Protein AF-A0A812NLB2-F1 (afdb_monomer_lite)

Organism: Symbiodinium pilosum (NCBI:txid2952)

pLDDT: mean 78.75, std 20.88, range [27.27, 98.56]

Foldseek 3Di:
DVVQCVVVVNPPCNGPVVLVVQWDFDQDFDFDKDWDFLVRVCVQVVDNVVSVVLVVVCVPDPVSVVVFKDADPVHRVTITGTDGHRDDRPGPGDRDDDDDPDPVLVVVVVVVVVVVVVDDDDDPVCPVVVVVVCVVVSVVVVVVVVVVVVVVVVVLVVQVVVCVVVVPDDPSVVVSVVVVVVVPPPDDDPPVVVVVVVPPDDDDPPDPPPPPVVLAPPVDFFDWFKAKWAPDLPDPDIDIDTWGFDAPLRVLQCCCVVVVDDFDPVLLQVVLVVCCVPPPVSVVPPSFAFEKEKEKEWDWDDDDPPTWIKIWIWIFGPRDDDPDVSNRTHTRTMDGPSGDPQQRGQVRSVVSNVCQLVQLQVQAGPVGHGHPGRHDHPYYYYDPSNCCSHVVQPAPQPDQQHDSVDRDGPDPPPPDPPDDPD

Structure (mmCIF, N/CA/C/O backbone):
data_AF-A0A812NLB2-F1
#
_entry.id   AF-A0A812NLB2-F1
#
loop_
_atom_site.group_PDB
_atom_site.id
_atom_site.type_symbol
_atom_site.label_atom_id
_atom_site.label_alt_id
_atom_site.label_comp_id
_atom_site.label_asym_id
_atom_site.label_entity_id
_atom_site.label_seq_id
_atom_site.pdbx_PDB_ins_code
_atom_site.Cartn_x
_atom_site.Cartn_y
_atom_site.Cartn_z
_atom_site.occupancy
_atom_site.B_iso_or_equiv
_atom_site.auth_seq_id
_atom_site.auth_comp_id
_atom_site.auth_asym_id
_atom_site.auth_atom_id
_atom_site.pdbx_PDB_model_num
ATOM 1 N N . MET A 1 1 ? -43.561 1.284 -23.314 1.00 54.16 1 MET A N 1
ATOM 2 C CA . MET A 1 1 ? -42.996 1.746 -22.018 1.00 54.16 1 MET A CA 1
ATOM 3 C C . MET A 1 1 ? -43.900 1.379 -20.847 1.00 54.16 1 MET A C 1
ATOM 5 O O . MET A 1 1 ? -43.468 0.637 -19.981 1.00 54.16 1 MET A O 1
ATOM 9 N N . TYR A 1 2 ? -45.153 1.844 -20.832 1.00 54.16 2 TYR A N 1
ATOM 10 C CA . TYR A 1 2 ? -46.120 1.524 -19.773 1.00 54.16 2 TYR A CA 1
ATOM 11 C C . TYR A 1 2 ? -46.484 0.027 -19.711 1.00 54.16 2 TYR A C 1
ATOM 13 O O . TYR A 1 2 ? -46.598 -0.541 -18.632 1.00 54.16 2 TYR A O 1
ATOM 21 N N . GLU A 1 3 ? -46.558 -0.641 -20.862 1.00 63.91 3 GLU A N 1
ATOM 22 C CA . GLU A 1 3 ? -46.796 -2.092 -20.958 1.00 63.91 3 GLU A CA 1
ATOM 23 C C . GLU A 1 3 ? -45.699 -2.912 -20.263 1.00 63.91 3 GLU A C 1
ATOM 25 O O . GLU A 1 3 ? -45.986 -3.865 -19.547 1.00 63.91 3 GLU A O 1
ATOM 30 N N . ASP A 1 4 ? -44.445 -2.479 -20.400 1.00 58.41 4 ASP A N 1
ATOM 31 C CA . ASP A 1 4 ? -43.278 -3.127 -19.797 1.00 58.41 4 ASP A CA 1
ATOM 32 C C . ASP A 1 4 ? -43.216 -2.859 -18.274 1.00 58.41 4 ASP A C 1
ATOM 34 O O . ASP A 1 4 ? -42.743 -3.695 -17.511 1.00 58.41 4 ASP A O 1
ATOM 38 N N . PHE A 1 5 ? -43.772 -1.733 -17.798 1.00 70.38 5 PHE A N 1
ATOM 39 C CA . PHE A 1 5 ? -43.973 -1.450 -16.366 1.00 70.38 5 PHE A CA 1
ATOM 40 C C . PHE A 1 5 ? -45.055 -2.345 -15.749 1.00 70.38 5 PHE A C 1
ATOM 42 O O . PHE A 1 5 ? -44.851 -2.902 -14.667 1.00 70.38 5 PHE A O 1
ATOM 49 N N . ILE A 1 6 ? -46.188 -2.515 -16.442 1.00 74.38 6 ILE A N 1
ATOM 50 C CA . ILE A 1 6 ? -47.277 -3.395 -15.995 1.00 74.38 6 ILE A CA 1
ATOM 51 C C . ILE A 1 6 ? -46.821 -4.856 -15.989 1.00 74.38 6 ILE A C 1
ATOM 53 O O . ILE A 1 6 ? -47.048 -5.551 -15.000 1.00 74.38 6 ILE A O 1
ATOM 57 N N . ALA A 1 7 ? -46.117 -5.307 -17.033 1.00 68.31 7 ALA A N 1
ATOM 58 C CA . ALA A 1 7 ? -45.571 -6.665 -17.116 1.00 68.31 7 ALA A CA 1
ATOM 59 C C . ALA A 1 7 ? -44.605 -6.999 -15.962 1.00 68.31 7 ALA A C 1
ATOM 61 O O . ALA A 1 7 ? -44.426 -8.164 -15.613 1.00 68.31 7 ALA A O 1
ATOM 62 N N . CYS A 1 8 ? -44.021 -5.976 -15.333 1.00 77.38 8 CYS A N 1
ATOM 63 C CA . CYS A 1 8 ? -43.102 -6.105 -14.204 1.00 77.38 8 CYS A CA 1
ATOM 64 C C . CYS A 1 8 ? -43.753 -5.822 -12.846 1.00 77.38 8 CYS A C 1
ATOM 66 O O . CYS A 1 8 ? -43.047 -5.564 -11.865 1.00 77.38 8 CYS A O 1
ATOM 68 N N . SER A 1 9 ? -45.087 -5.834 -12.783 1.00 84.81 9 SER A N 1
ATOM 69 C CA . SER A 1 9 ? -45.872 -5.552 -11.577 1.00 84.81 9 SER A CA 1
ATOM 70 C C . SER A 1 9 ? -45.504 -4.214 -10.921 1.00 84.81 9 SER A C 1
ATOM 72 O O . SER A 1 9 ? -45.450 -4.107 -9.698 1.00 84.81 9 SER A O 1
ATOM 74 N N . GLY A 1 10 ? -45.192 -3.199 -11.733 1.00 78.44 10 GLY A N 1
ATOM 75 C CA . GLY A 1 10 ? -44.820 -1.864 -11.263 1.00 78.44 10 GLY A CA 1
ATOM 76 C C . GLY A 1 10 ? -43.379 -1.723 -10.756 1.00 78.44 10 GLY A C 1
ATOM 77 O O . GLY A 1 10 ? -43.001 -0.664 -10.260 1.00 78.44 10 GLY A O 1
ATOM 78 N N . SER A 1 11 ? -42.543 -2.758 -10.883 1.00 81.00 11 SER A N 1
ATOM 79 C CA . SER A 1 11 ? -41.121 -2.691 -10.531 1.00 81.00 11 SER A CA 1
ATOM 80 C C . SER A 1 11 ? -40.290 -2.342 -11.767 1.00 81.00 11 SER A C 1
ATOM 82 O O . SER A 1 11 ? -39.931 -3.211 -12.562 1.00 81.00 11 SER A O 1
ATOM 84 N N . TRP A 1 12 ? -39.987 -1.053 -11.941 1.00 75.50 12 TRP A N 1
ATOM 85 C CA . TRP A 1 12 ? -39.305 -0.542 -13.138 1.00 75.50 12 TRP A CA 1
ATOM 86 C C . TRP A 1 12 ? -37.921 -1.163 -13.375 1.00 75.50 12 TRP A C 1
ATOM 88 O O . TRP A 1 12 ? -37.569 -1.437 -14.519 1.00 75.50 12 TRP A O 1
ATOM 98 N N . GLU A 1 13 ? -37.191 -1.494 -12.307 1.00 74.38 13 GLU A N 1
ATOM 99 C CA . GLU A 1 13 ? -35.879 -2.165 -12.350 1.00 74.38 13 GLU A CA 1
ATOM 100 C C . GLU A 1 13 ? -35.916 -3.555 -13.009 1.00 74.38 13 GLU A C 1
ATOM 102 O O . GLU A 1 13 ? -34.906 -4.071 -13.498 1.00 74.38 13 GLU A O 1
ATOM 107 N N . LYS A 1 14 ? -37.094 -4.186 -13.023 1.00 78.38 14 LYS A N 1
ATOM 108 C CA . LYS A 1 14 ? -37.313 -5.487 -13.657 1.00 78.38 14 LYS A CA 1
ATOM 109 C C . LYS A 1 14 ? -37.749 -5.365 -15.117 1.00 78.38 14 LYS A C 1
ATOM 111 O O . LYS A 1 14 ? -37.727 -6.383 -15.805 1.00 78.38 14 LYS A O 1
ATOM 116 N N . SER A 1 15 ? -38.089 -4.159 -15.586 1.00 86.56 15 SER A N 1
ATOM 117 C CA . SER A 1 15 ? -38.533 -3.938 -16.964 1.00 86.56 15 SER A CA 1
ATOM 118 C C . SER A 1 15 ? -37.437 -4.241 -17.972 1.00 86.56 15 SER A C 1
ATOM 120 O O . SER A 1 15 ? -36.255 -3.933 -17.773 1.00 86.56 15 SER A O 1
ATOM 122 N N . THR A 1 16 ? -37.840 -4.881 -19.066 1.00 70.81 16 THR A N 1
ATOM 123 C CA . THR A 1 16 ? -36.957 -5.253 -20.171 1.00 70.81 16 THR A CA 1
ATOM 124 C C . THR A 1 16 ? -36.254 -4.019 -20.722 1.00 70.81 16 THR A C 1
ATOM 126 O O . THR A 1 16 ? -35.050 -4.041 -20.980 1.00 70.81 16 THR A O 1
ATOM 129 N N . LEU A 1 17 ? -36.989 -2.914 -20.824 1.00 70.38 17 LEU A N 1
ATOM 130 C CA . LEU A 1 17 ? -36.495 -1.622 -21.260 1.00 70.38 17 LEU A CA 1
ATOM 131 C C . LEU A 1 17 ? -35.429 -1.066 -20.309 1.00 70.38 17 LEU A C 1
ATOM 133 O O . LEU A 1 17 ? -34.356 -0.681 -20.768 1.00 70.38 17 LEU A O 1
ATOM 137 N N . PHE A 1 18 ? -35.678 -1.076 -18.995 1.00 71.19 18 PHE A N 1
ATOM 138 C CA . PHE A 1 18 ? -34.709 -0.606 -18.003 1.00 71.19 18 PHE A CA 1
ATOM 139 C C . PHE A 1 18 ? -33.416 -1.420 -18.054 1.00 71.19 18 PHE A C 1
ATOM 141 O O . PHE A 1 18 ? -32.327 -0.849 -18.093 1.00 71.19 18 PHE A O 1
ATOM 148 N N . ARG A 1 19 ? -33.518 -2.750 -18.148 1.00 69.75 19 ARG A N 1
ATOM 149 C CA . ARG A 1 19 ? -32.355 -3.641 -18.291 1.00 69.75 19 ARG A CA 1
ATOM 150 C C . ARG A 1 19 ? -31.600 -3.416 -19.596 1.00 69.75 19 ARG A C 1
ATOM 152 O O . ARG A 1 19 ? -30.378 -3.458 -19.597 1.00 69.75 19 ARG A O 1
ATOM 159 N N . THR A 1 20 ? -32.308 -3.142 -20.687 1.00 66.25 20 THR A N 1
ATOM 160 C CA . THR A 1 20 ? -31.694 -2.880 -21.997 1.00 66.25 20 THR A CA 1
ATOM 161 C C . THR A 1 20 ? -30.936 -1.553 -22.004 1.00 66.25 20 THR A C 1
ATOM 163 O O . THR A 1 20 ? -29.811 -1.499 -22.492 1.00 66.25 20 THR A O 1
ATOM 166 N N . ILE A 1 21 ? -31.519 -0.502 -21.417 1.00 63.72 21 ILE A N 1
ATOM 167 C CA . ILE A 1 21 ? -30.911 0.835 -21.328 1.00 63.72 21 ILE A CA 1
ATOM 168 C C . ILE A 1 21 ? -29.709 0.839 -20.371 1.00 63.72 21 ILE A C 1
ATOM 170 O O . ILE A 1 21 ? -28.722 1.520 -20.630 1.00 63.72 21 ILE A O 1
ATOM 174 N N . THR A 1 22 ? -29.770 0.068 -19.282 1.00 59.34 22 THR A N 1
ATOM 175 C CA . THR A 1 22 ? -28.697 0.002 -18.271 1.00 59.34 22 THR A CA 1
ATOM 176 C C . THR A 1 22 ? -27.620 -1.040 -18.575 1.00 59.34 22 THR A C 1
ATOM 178 O O . THR A 1 22 ? -26.538 -0.991 -17.991 1.00 59.34 22 THR A O 1
ATOM 181 N N . SER A 1 23 ? -27.860 -1.967 -19.507 1.00 51.38 23 SER A N 1
ATOM 182 C CA . SER A 1 23 ? -26.831 -2.904 -19.953 1.00 51.38 23 SER A CA 1
ATOM 183 C C . SER A 1 23 ? -25.848 -2.217 -20.905 1.00 51.38 23 SER A C 1
ATOM 185 O O . SER A 1 23 ? -26.187 -1.892 -22.041 1.00 51.38 23 SER A O 1
ATOM 187 N N . SER A 1 24 ? -24.598 -2.029 -20.476 1.00 49.94 24 SER A N 1
ATOM 188 C CA . SER A 1 24 ? -23.508 -1.673 -21.392 1.00 49.94 24 SER A CA 1
ATOM 189 C C . SER A 1 24 ? -22.776 -2.946 -21.832 1.00 49.94 24 SER A C 1
ATOM 191 O O . SER A 1 24 ? -22.008 -3.545 -21.084 1.00 49.94 24 SER A O 1
ATOM 193 N N . LYS A 1 25 ? -23.026 -3.407 -23.064 1.00 47.91 25 LYS A N 1
ATOM 194 C CA . LYS A 1 25 ? -22.305 -4.557 -23.635 1.00 47.91 25 LYS A CA 1
ATOM 195 C C . LYS A 1 25 ? -20.900 -4.132 -24.068 1.00 47.91 25 LYS A C 1
ATOM 197 O O . LYS A 1 25 ? -20.724 -3.575 -25.151 1.00 47.91 25 LYS A O 1
ATOM 202 N N . LYS A 1 26 ? -19.879 -4.414 -23.255 1.00 52.75 26 LYS A N 1
ATOM 203 C CA . LYS A 1 26 ? -18.470 -4.320 -23.679 1.00 52.75 26 LYS A CA 1
ATOM 204 C C . LYS A 1 26 ? -18.002 -5.661 -24.246 1.00 52.75 26 LYS A C 1
ATOM 206 O O . LYS A 1 26 ? -17.473 -6.504 -23.536 1.00 52.75 26 LYS A O 1
ATOM 211 N N . ASN A 1 27 ? -18.119 -5.822 -25.561 1.00 45.78 27 ASN A N 1
ATOM 212 C CA . ASN A 1 27 ? -17.516 -6.948 -26.277 1.00 45.78 27 ASN A CA 1
ATOM 213 C C . ASN A 1 27 ? -16.003 -6.724 -26.461 1.00 45.78 27 ASN A C 1
ATOM 215 O O . ASN A 1 27 ? -15.564 -6.303 -27.531 1.00 45.78 27 ASN A O 1
ATOM 219 N N . GLN A 1 28 ? -15.179 -6.997 -25.445 1.00 52.38 28 GLN A N 1
ATOM 220 C CA . GLN A 1 28 ? -13.732 -7.129 -25.663 1.00 52.38 28 GLN A CA 1
ATOM 221 C C . GLN A 1 28 ? -13.395 -8.564 -26.076 1.00 52.38 28 GLN A C 1
ATOM 223 O O . GLN A 1 28 ? -13.248 -9.450 -25.241 1.00 52.38 28 GLN A O 1
ATOM 228 N N . ARG A 1 29 ? -13.208 -8.790 -27.381 1.00 55.44 29 ARG A N 1
ATOM 229 C CA . ARG A 1 29 ? -12.582 -10.022 -27.878 1.00 55.44 29 ARG A CA 1
ATOM 230 C C . ARG A 1 29 ? -11.080 -9.944 -27.620 1.00 55.44 29 ARG A C 1
ATOM 232 O O . ARG A 1 29 ? -10.366 -9.235 -28.326 1.00 55.44 29 ARG A O 1
ATOM 239 N N . ARG A 1 30 ? -10.583 -10.648 -26.604 1.00 62.09 30 ARG A N 1
ATOM 240 C CA . ARG A 1 30 ? -9.141 -10.865 -26.431 1.00 62.09 30 ARG A CA 1
ATOM 241 C C . ARG A 1 30 ? -8.776 -12.195 -27.073 1.00 62.09 30 ARG A C 1
ATOM 243 O O . ARG A 1 30 ? -9.179 -13.242 -26.583 1.00 62.09 30 ARG A O 1
ATOM 250 N N . GLY A 1 31 ? -7.998 -12.153 -28.154 1.00 76.00 31 GLY A N 1
ATOM 251 C CA . GLY A 1 31 ? -7.419 -13.364 -28.730 1.00 76.00 31 GLY A CA 1
ATOM 252 C C . GLY A 1 31 ? -6.498 -14.020 -27.702 1.00 76.00 31 GLY A C 1
ATOM 253 O O . GLY A 1 31 ? -5.480 -13.438 -27.323 1.00 76.00 31 GLY A O 1
ATOM 254 N N . CYS A 1 32 ? -6.858 -15.209 -27.225 1.00 85.44 32 CYS A N 1
ATOM 255 C CA . CYS A 1 32 ? -6.040 -15.964 -26.286 1.00 85.44 32 CYS A CA 1
ATOM 256 C C . CYS A 1 32 ? -5.289 -17.073 -27.033 1.00 85.44 32 CYS A C 1
ATOM 258 O O . CYS A 1 32 ? -5.758 -17.608 -28.038 1.00 85.44 32 CYS A O 1
ATOM 260 N N . ARG A 1 33 ? -4.089 -17.428 -26.568 1.00 93.38 33 ARG A N 1
ATOM 261 C CA . ARG A 1 33 ? -3.348 -18.567 -27.122 1.00 93.38 33 ARG A CA 1
ATOM 262 C C . ARG A 1 33 ? -3.472 -19.756 -26.177 1.00 93.38 33 ARG A C 1
ATOM 264 O O . ARG A 1 33 ? -3.115 -19.643 -25.007 1.00 93.38 33 ARG A O 1
ATOM 271 N N . LYS A 1 34 ? -3.937 -20.899 -26.684 1.00 95.81 34 LYS A N 1
ATOM 272 C CA . LYS A 1 34 ? -4.115 -22.146 -25.925 1.00 95.81 34 LYS A CA 1
ATOM 273 C C . LYS A 1 34 ? -3.241 -23.258 -26.493 1.00 95.81 34 LYS A C 1
ATOM 275 O O . LYS A 1 34 ? -3.048 -23.371 -27.700 1.00 95.81 34 LYS A O 1
ATOM 280 N N . TRP A 1 35 ? -2.711 -24.100 -25.613 1.00 97.62 35 TRP A N 1
ATOM 281 C CA . TRP A 1 35 ? -1.975 -25.301 -26.002 1.00 97.62 35 TRP A CA 1
ATOM 282 C C . TRP A 1 35 ? -2.956 -26.438 -26.278 1.00 97.62 35 TRP A C 1
ATOM 284 O O . TRP A 1 35 ? -3.571 -26.954 -25.349 1.00 97.62 35 TRP A O 1
ATOM 294 N N . LEU A 1 36 ? -3.089 -26.841 -27.542 1.00 97.62 36 LEU A N 1
ATOM 295 C CA . LEU A 1 36 ? -4.036 -27.870 -27.970 1.00 97.62 36 LEU A CA 1
ATOM 296 C C . LEU A 1 36 ? -3.316 -29.079 -28.569 1.00 97.62 36 LEU A C 1
ATOM 298 O O . LEU A 1 36 ? -2.341 -28.953 -29.308 1.00 97.62 36 LEU A O 1
ATOM 302 N N . THR A 1 37 ? -3.814 -30.274 -28.276 1.00 98.31 37 THR A N 1
ATOM 303 C CA . THR A 1 37 ? -3.439 -31.502 -28.989 1.00 98.31 37 THR A CA 1
ATOM 304 C C . THR A 1 37 ? -4.074 -31.532 -30.382 1.00 98.31 37 THR A C 1
ATOM 306 O O . THR A 1 37 ? -5.084 -30.871 -30.630 1.00 98.31 37 THR A O 1
ATOM 309 N N . ARG A 1 38 ? -3.551 -32.366 -31.296 1.00 98.12 38 ARG A N 1
ATOM 310 C CA . ARG A 1 38 ? -4.151 -32.563 -32.633 1.00 98.12 38 ARG A CA 1
ATOM 311 C C . ARG A 1 38 ? -5.646 -32.905 -32.560 1.00 98.12 38 ARG A C 1
ATOM 313 O O . ARG A 1 38 ? -6.423 -32.392 -33.356 1.00 98.12 38 ARG A O 1
ATOM 320 N N . ARG A 1 39 ? -6.055 -33.737 -31.593 1.00 97.88 39 ARG A N 1
ATOM 321 C CA . ARG A 1 39 ? -7.464 -34.110 -31.387 1.00 97.88 39 ARG A CA 1
ATOM 322 C C . ARG A 1 39 ? -8.319 -32.905 -30.984 1.00 97.88 39 ARG A C 1
ATOM 324 O O . ARG A 1 39 ? -9.386 -32.719 -31.551 1.00 97.88 39 ARG A O 1
ATOM 331 N N . GLN A 1 40 ? -7.842 -32.069 -30.061 1.00 96.94 40 GLN A N 1
ATOM 332 C CA . GLN A 1 40 ? -8.551 -30.848 -29.650 1.00 96.94 40 GLN A CA 1
ATOM 333 C C . GLN A 1 40 ? -8.645 -29.827 -30.791 1.00 96.94 40 GLN A C 1
ATOM 335 O O . GLN A 1 40 ? -9.690 -29.212 -30.974 1.00 96.94 40 GLN A O 1
ATOM 340 N N . MET A 1 41 ? -7.594 -29.694 -31.606 1.00 97.50 41 MET A N 1
ATOM 341 C CA . MET A 1 41 ? -7.631 -28.844 -32.800 1.00 97.50 41 MET A CA 1
ATOM 342 C C . MET A 1 41 ? -8.687 -29.310 -33.810 1.00 97.50 41 MET A C 1
ATOM 344 O O . MET A 1 41 ? -9.380 -28.476 -34.380 1.00 97.50 41 MET A O 1
ATOM 348 N N . LEU A 1 42 ? -8.842 -30.624 -34.019 1.00 97.38 42 LEU A N 1
ATOM 349 C CA . LEU A 1 42 ? -9.875 -31.173 -34.909 1.00 97.38 42 LEU A CA 1
ATOM 350 C C . LEU A 1 42 ? -11.291 -30.851 -34.421 1.00 97.38 42 LEU A C 1
ATOM 352 O O . LEU A 1 42 ? -12.149 -30.523 -35.234 1.00 97.38 42 LEU A O 1
ATOM 356 N N . VAL A 1 43 ? -11.520 -30.903 -33.105 1.00 96.25 43 VAL A N 1
ATOM 357 C CA . VAL A 1 43 ? -12.804 -30.509 -32.503 1.00 96.25 43 VAL A CA 1
ATOM 358 C C . VAL A 1 43 ? -13.063 -29.014 -32.699 1.00 96.25 43 VAL A C 1
ATOM 360 O O . VAL A 1 43 ? -14.182 -28.629 -33.027 1.00 96.25 43 VAL A O 1
ATOM 363 N N . HIS A 1 44 ? -12.031 -28.182 -32.533 1.00 93.94 44 HIS A N 1
ATOM 364 C CA . HIS A 1 44 ? -12.156 -26.729 -32.613 1.00 93.94 44 HIS A CA 1
ATOM 365 C C . HIS A 1 44 ? -12.357 -26.221 -34.051 1.00 93.94 44 HIS A C 1
ATOM 367 O O . HIS A 1 44 ? -13.315 -25.504 -34.318 1.00 93.94 44 HIS A O 1
ATOM 373 N N . PHE A 1 45 ? -11.494 -26.619 -34.991 1.00 94.12 45 PHE A N 1
ATOM 374 C CA . PHE A 1 45 ? -11.527 -26.112 -36.370 1.00 94.12 45 PHE A CA 1
ATOM 375 C C . PHE A 1 45 ? -12.486 -26.867 -37.291 1.00 94.12 45 PHE A C 1
ATOM 377 O O . PHE A 1 45 ? -12.828 -26.352 -38.350 1.00 94.12 45 PHE A O 1
ATOM 384 N N . LYS A 1 46 ? -12.882 -28.097 -36.933 1.00 96.12 46 LYS A N 1
ATOM 385 C CA . LYS A 1 46 ? -13.739 -28.981 -37.747 1.00 96.12 46 LYS A CA 1
ATOM 386 C C . LYS A 1 46 ? -13.231 -29.244 -39.180 1.00 96.12 46 LYS A C 1
ATOM 388 O O . LYS A 1 46 ? -13.974 -29.768 -40.001 1.00 96.12 46 LYS A O 1
ATOM 393 N N . ASP A 1 47 ? -11.958 -28.955 -39.462 1.00 96.31 47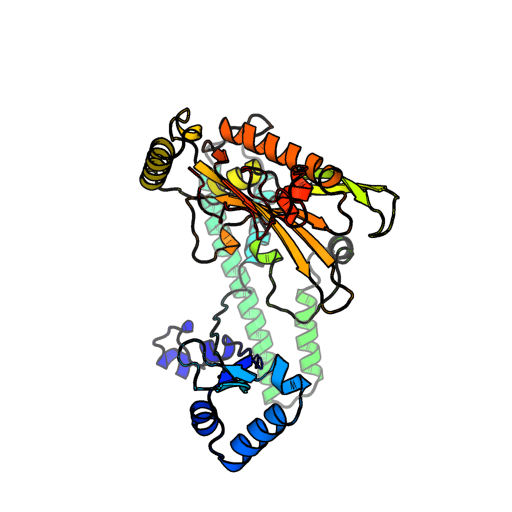 ASP A N 1
ATOM 394 C CA . ASP A 1 47 ? -11.306 -29.201 -40.752 1.00 96.31 47 ASP A CA 1
ATOM 395 C C . ASP A 1 47 ? -9.973 -29.958 -40.562 1.00 96.31 47 ASP A C 1
ATOM 397 O O . ASP A 1 47 ? -8.970 -29.384 -40.115 1.00 96.31 47 ASP A O 1
ATOM 401 N N . PRO A 1 48 ? -9.918 -31.255 -40.923 1.00 97.06 48 PRO A N 1
ATOM 402 C CA . PRO A 1 48 ? -8.700 -32.052 -40.833 1.00 97.06 48 PRO A CA 1
ATOM 403 C C . PRO A 1 48 ? -7.547 -31.560 -41.711 1.00 97.06 48 PRO A C 1
ATOM 405 O O . PRO A 1 48 ? -6.387 -31.721 -41.318 1.00 97.06 48 PRO A O 1
ATOM 408 N N . LYS A 1 49 ? -7.839 -30.971 -42.879 1.00 96.88 49 LYS A N 1
ATOM 409 C CA . LYS A 1 49 ? -6.814 -30.472 -43.807 1.00 96.88 49 LYS A CA 1
ATOM 410 C C . LYS A 1 49 ? -6.150 -29.227 -43.234 1.00 96.88 49 LYS A C 1
ATOM 412 O O . LYS A 1 49 ? -4.921 -29.157 -43.207 1.00 96.88 49 LYS A O 1
ATOM 417 N N . LEU A 1 50 ? -6.943 -28.304 -42.689 1.00 95.62 50 LEU A N 1
ATOM 418 C CA . LEU A 1 50 ? -6.437 -27.117 -42.002 1.00 95.62 50 LEU A CA 1
ATOM 419 C C . LEU A 1 50 ? -5.558 -27.490 -40.801 1.00 95.62 50 LEU A C 1
ATOM 421 O O . LEU A 1 50 ? -4.439 -26.993 -40.670 1.00 95.62 50 LEU A O 1
ATOM 425 N N . VAL A 1 51 ? -6.017 -28.415 -39.950 1.00 97.50 51 VAL A N 1
ATOM 426 C CA . VAL A 1 51 ? -5.238 -28.880 -38.788 1.00 97.50 51 VAL A CA 1
ATOM 427 C C . VAL A 1 51 ? -3.915 -29.515 -39.220 1.00 97.50 51 VAL A C 1
ATOM 429 O O . VAL A 1 51 ? -2.879 -29.243 -38.610 1.00 97.50 51 VAL A O 1
ATOM 432 N N . ALA A 1 52 ? -3.922 -30.329 -40.281 1.00 97.38 52 ALA A N 1
ATOM 433 C CA . ALA A 1 52 ? -2.703 -30.916 -40.827 1.00 97.38 52 ALA A CA 1
ATOM 434 C C . ALA A 1 52 ? -1.730 -29.843 -41.342 1.00 97.38 52 ALA A C 1
ATOM 436 O O . ALA A 1 52 ? -0.547 -29.907 -41.015 1.00 97.38 52 ALA A O 1
ATOM 437 N N . ALA A 1 53 ? -2.221 -28.830 -42.062 1.00 97.00 53 ALA A N 1
ATOM 438 C CA . ALA A 1 53 ? -1.404 -27.728 -42.571 1.00 97.00 53 ALA A CA 1
ATOM 439 C C . ALA A 1 53 ? -0.778 -26.879 -41.446 1.00 97.00 53 ALA A C 1
ATOM 441 O O . ALA A 1 53 ? 0.402 -26.532 -41.516 1.00 97.00 53 ALA A O 1
ATOM 442 N N . ILE A 1 54 ? -1.528 -26.587 -40.374 1.00 96.94 54 ILE A N 1
ATOM 443 C CA . ILE A 1 54 ? -1.013 -25.859 -39.198 1.00 96.94 54 ILE A CA 1
ATOM 444 C C . ILE A 1 54 ? 0.113 -26.650 -38.523 1.00 96.94 54 ILE A C 1
ATOM 446 O O . ILE A 1 54 ? 1.159 -26.086 -38.189 1.00 96.94 54 ILE A O 1
ATOM 450 N N . ILE A 1 55 ? -0.097 -27.953 -38.314 1.00 98.25 55 ILE A N 1
ATOM 451 C CA . ILE A 1 55 ? 0.903 -28.828 -37.694 1.00 98.25 55 ILE A CA 1
ATOM 452 C C . ILE A 1 55 ? 2.147 -28.922 -38.578 1.00 98.25 55 ILE A C 1
ATOM 454 O O . ILE A 1 55 ? 3.257 -28.770 -38.071 1.00 98.25 55 ILE A O 1
ATOM 458 N N . ASP A 1 56 ? 1.972 -29.134 -39.883 1.00 98.12 56 ASP A N 1
ATOM 459 C CA . ASP A 1 56 ? 3.068 -29.243 -40.845 1.00 98.12 56 ASP A CA 1
ATOM 460 C C . ASP A 1 56 ? 3.921 -27.967 -40.872 1.00 98.12 56 ASP A C 1
ATOM 462 O O . ASP A 1 56 ? 5.141 -28.036 -40.714 1.00 98.12 56 ASP A O 1
ATOM 466 N N . ARG A 1 57 ? 3.285 -26.787 -40.919 1.00 97.75 57 ARG A N 1
ATOM 467 C CA . ARG A 1 57 ? 3.972 -25.488 -40.830 1.00 97.75 57 ARG A CA 1
ATOM 468 C C . ARG A 1 57 ? 4.817 -25.367 -39.559 1.00 97.75 57 ARG A C 1
ATOM 470 O O . ARG A 1 57 ? 5.999 -25.040 -39.639 1.00 97.75 57 ARG A O 1
ATOM 477 N N . LYS A 1 58 ? 4.232 -25.646 -38.389 1.00 98.25 58 LYS A N 1
ATOM 478 C CA . LYS A 1 58 ? 4.931 -25.542 -37.093 1.00 98.25 58 LYS A CA 1
ATOM 479 C C . LYS A 1 58 ? 6.045 -26.575 -36.931 1.00 98.25 58 LYS A C 1
ATOM 481 O O . LYS A 1 58 ? 6.964 -26.363 -36.150 1.00 98.25 58 LYS A O 1
ATOM 486 N N . MET A 1 59 ? 5.951 -27.708 -37.624 1.00 97.94 59 MET A N 1
ATOM 487 C CA . MET A 1 59 ? 6.953 -28.771 -37.579 1.00 97.94 59 MET A CA 1
ATOM 488 C C . MET A 1 59 ? 8.120 -28.529 -38.542 1.00 97.94 59 MET A C 1
ATOM 490 O O . MET A 1 59 ? 9.251 -28.893 -38.204 1.00 97.94 59 MET A O 1
ATOM 494 N N . LYS A 1 60 ? 7.859 -27.921 -39.708 1.00 97.88 60 LYS A N 1
ATOM 495 C CA . LYS A 1 60 ? 8.870 -27.565 -40.716 1.00 97.88 60 LYS A CA 1
ATOM 496 C C . LYS A 1 60 ? 9.702 -26.348 -40.308 1.00 97.88 60 LYS A C 1
ATOM 498 O O . LYS A 1 60 ? 10.915 -26.348 -40.504 1.00 97.88 60 LYS A O 1
ATOM 503 N N . ASP A 1 61 ? 9.077 -25.337 -39.710 1.00 97.56 61 ASP A N 1
ATOM 504 C CA . ASP A 1 61 ? 9.764 -24.132 -39.241 1.00 97.56 61 ASP A CA 1
ATOM 505 C C . ASP A 1 61 ? 10.481 -24.384 -37.899 1.00 97.56 61 ASP A C 1
ATOM 507 O O . ASP A 1 61 ? 9.855 -24.699 -36.885 1.00 97.56 61 ASP A O 1
ATOM 511 N N . LYS A 1 62 ? 11.814 -24.232 -37.872 1.00 97.81 62 LYS A N 1
ATOM 512 C CA . LYS A 1 62 ? 12.638 -24.465 -36.670 1.00 97.81 62 LYS A CA 1
ATOM 513 C C . LYS A 1 62 ? 12.291 -23.519 -35.516 1.00 97.81 62 LYS A C 1
ATOM 515 O O . LYS A 1 62 ? 12.348 -23.947 -34.361 1.00 97.81 62 LYS A O 1
ATOM 520 N N . THR A 1 63 ? 11.954 -22.268 -35.815 1.00 97.06 63 THR A N 1
ATOM 521 C CA . THR A 1 63 ? 11.647 -21.233 -34.825 1.00 97.06 63 THR A CA 1
ATOM 522 C C . THR A 1 63 ? 10.301 -21.526 -34.176 1.00 97.06 63 THR A C 1
ATOM 524 O O . THR A 1 63 ? 10.230 -21.640 -32.952 1.00 97.06 63 THR A O 1
ATOM 527 N N . LEU A 1 64 ? 9.263 -21.771 -34.985 1.00 96.19 64 LEU A N 1
ATOM 528 C CA . LEU A 1 64 ? 7.928 -22.123 -34.483 1.00 96.19 64 LEU A CA 1
ATOM 529 C C . LEU A 1 64 ? 7.930 -23.457 -33.739 1.00 96.19 64 LEU A C 1
ATOM 531 O O . LEU A 1 64 ? 7.257 -23.603 -32.721 1.00 96.19 64 LEU A O 1
ATOM 535 N N . ARG A 1 65 ? 8.728 -24.430 -34.186 1.00 98.12 65 ARG A N 1
ATOM 536 C CA . ARG A 1 65 ? 8.865 -25.707 -33.481 1.00 98.12 65 ARG A CA 1
ATOM 537 C C . ARG A 1 65 ? 9.417 -25.537 -32.066 1.00 98.12 65 ARG A C 1
ATOM 539 O O . ARG A 1 65 ? 9.071 -26.327 -31.195 1.00 98.12 65 ARG A O 1
ATOM 546 N N . LYS A 1 66 ? 10.279 -24.541 -31.835 1.00 97.00 66 LYS A N 1
ATOM 547 C CA . LYS A 1 66 ? 10.867 -24.268 -30.516 1.00 97.00 66 LYS A CA 1
ATOM 548 C C . LYS A 1 66 ? 9.900 -23.513 -29.599 1.00 97.00 66 LYS A C 1
ATOM 550 O O . LYS A 1 66 ? 9.870 -23.801 -28.408 1.00 97.00 66 LYS A O 1
ATOM 555 N N . SER A 1 67 ? 9.138 -22.556 -30.129 1.00 96.69 67 SER A N 1
ATOM 556 C CA . SER A 1 67 ? 8.270 -21.679 -29.328 1.00 96.69 67 SER A CA 1
ATOM 557 C C . SER A 1 67 ? 6.811 -22.139 -29.231 1.00 96.69 67 SER A C 1
ATOM 559 O O . SER A 1 67 ? 6.138 -21.817 -28.255 1.00 96.69 67 SER A O 1
ATOM 561 N N . GLU A 1 68 ? 6.304 -22.893 -30.208 1.00 98.25 68 GLU A N 1
ATOM 562 C CA . GLU A 1 68 ? 4.871 -23.190 -30.363 1.00 98.25 68 GLU A CA 1
ATOM 563 C C . GLU A 1 68 ? 4.539 -24.685 -30.438 1.00 98.25 68 GLU A C 1
ATOM 565 O O . GLU A 1 68 ? 3.382 -25.044 -30.689 1.00 98.25 68 GLU A O 1
ATOM 570 N N . VAL A 1 69 ? 5.522 -25.560 -30.218 1.00 98.31 69 VAL A N 1
ATOM 571 C CA . VAL A 1 69 ? 5.334 -27.013 -30.131 1.00 98.31 69 VAL A CA 1
ATOM 572 C C . VAL A 1 69 ? 5.994 -27.522 -28.857 1.00 98.31 69 VAL A C 1
ATOM 574 O O . VAL A 1 69 ? 7.169 -27.270 -28.612 1.00 98.31 69 VAL A O 1
ATOM 577 N N . ARG A 1 70 ? 5.252 -28.281 -28.049 1.00 97.94 70 ARG A N 1
ATOM 578 C CA . ARG A 1 70 ? 5.781 -28.911 -26.831 1.00 97.94 70 ARG A CA 1
ATOM 579 C C . ARG A 1 70 ? 5.244 -30.326 -26.654 1.00 97.94 70 ARG A C 1
ATOM 581 O O . ARG A 1 70 ? 4.244 -30.696 -27.269 1.00 97.94 70 ARG A O 1
ATOM 588 N N . ARG A 1 71 ? 5.900 -31.126 -25.814 1.00 98.19 71 ARG A N 1
ATOM 589 C CA . ARG A 1 71 ? 5.339 -32.408 -25.353 1.00 98.19 71 ARG A CA 1
ATOM 590 C C . ARG A 1 71 ? 4.218 -32.137 -24.351 1.00 98.19 71 ARG A C 1
ATOM 592 O O . ARG A 1 71 ? 4.269 -31.141 -23.632 1.00 98.19 71 ARG A O 1
ATOM 599 N N . HIS A 1 72 ? 3.202 -32.992 -24.329 1.00 97.31 72 HIS A N 1
ATOM 600 C CA . HIS A 1 72 ? 2.164 -32.916 -23.305 1.00 97.31 72 HIS A CA 1
ATOM 601 C C . HIS A 1 72 ? 2.797 -33.195 -21.929 1.00 97.31 72 HIS A C 1
ATOM 603 O O . HIS A 1 72 ? 3.562 -34.156 -21.831 1.00 97.31 72 HIS A O 1
ATOM 609 N N . PRO A 1 73 ? 2.504 -32.398 -20.885 1.00 93.12 73 PRO A N 1
ATOM 610 C CA . PRO A 1 73 ? 3.159 -32.532 -19.579 1.00 93.12 73 PRO A CA 1
ATOM 611 C C . PRO A 1 73 ? 2.929 -33.908 -18.940 1.00 93.12 73 PRO A C 1
ATOM 613 O O . PRO A 1 73 ? 3.855 -34.493 -18.398 1.00 93.12 73 PRO A O 1
ATOM 616 N N . GLU A 1 74 ? 1.718 -34.449 -19.073 1.00 93.62 74 GLU A N 1
ATOM 617 C CA . GLU A 1 74 ? 1.336 -35.734 -18.464 1.00 93.62 74 GLU A CA 1
ATOM 618 C C . GLU A 1 74 ? 1.503 -36.943 -19.398 1.00 93.62 74 GLU A C 1
ATOM 620 O O . GLU A 1 74 ? 1.550 -38.080 -18.943 1.00 93.62 74 GLU A O 1
ATOM 625 N N . VAL A 1 75 ? 1.584 -36.722 -20.717 1.00 96.00 75 VAL A N 1
ATOM 626 C CA . VAL A 1 75 ? 1.602 -37.805 -21.719 1.00 96.00 75 VAL A CA 1
ATOM 627 C C . VAL A 1 75 ? 2.690 -37.510 -22.754 1.00 96.00 75 VAL A C 1
ATOM 629 O O . VAL A 1 75 ? 2.392 -37.007 -23.838 1.00 96.00 75 VAL A O 1
ATOM 632 N N . PRO A 1 76 ? 3.972 -37.793 -22.457 1.00 92.56 76 PRO A N 1
ATOM 633 C CA . PRO A 1 76 ? 5.101 -37.327 -23.271 1.00 92.56 76 PRO A CA 1
ATOM 634 C C . PRO A 1 76 ? 5.105 -37.801 -24.733 1.00 92.56 76 PRO A C 1
ATOM 636 O O . PRO A 1 76 ? 5.793 -37.206 -25.567 1.00 92.56 76 PRO A O 1
ATOM 639 N N . SER A 1 77 ? 4.345 -38.855 -25.052 1.00 95.94 77 SER A N 1
ATOM 640 C CA . SER A 1 77 ? 4.132 -39.350 -26.417 1.00 95.94 77 SER A CA 1
ATOM 641 C C . SER A 1 77 ? 3.243 -38.429 -27.265 1.00 95.94 77 SER A C 1
ATOM 643 O O . SER A 1 77 ? 3.307 -38.472 -28.494 1.00 95.94 77 SER A O 1
ATOM 645 N N . LEU A 1 78 ? 2.451 -37.555 -26.636 1.00 97.69 78 LEU A N 1
ATOM 646 C CA . LEU A 1 78 ? 1.608 -36.569 -27.303 1.00 97.69 78 LEU A CA 1
ATOM 647 C C . LEU A 1 78 ? 2.313 -35.215 -27.427 1.00 97.69 78 LEU A C 1
ATOM 649 O O . LEU A 1 78 ? 3.102 -34.797 -26.5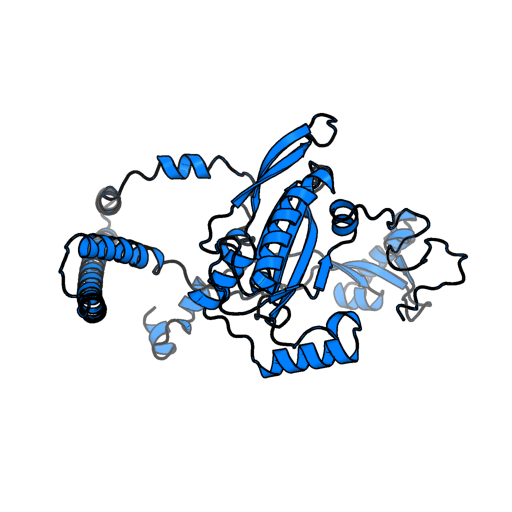78 1.00 97.69 78 LEU A O 1
ATOM 653 N N . ARG A 1 79 ? 1.977 -34.489 -28.496 1.00 98.31 79 ARG A N 1
ATOM 654 C CA . ARG A 1 79 ? 2.422 -33.109 -28.724 1.00 98.31 79 ARG A CA 1
ATOM 655 C C . ARG A 1 79 ? 1.253 -32.139 -28.619 1.00 98.31 79 ARG A C 1
ATOM 657 O O . ARG A 1 79 ? 0.145 -32.436 -29.069 1.00 98.31 79 ARG A O 1
ATOM 664 N N . GLN A 1 80 ? 1.532 -30.977 -28.044 1.00 98.38 80 GLN A N 1
ATOM 665 C CA . GLN A 1 80 ? 0.643 -29.824 -28.008 1.00 98.38 80 GLN A CA 1
ATOM 666 C C . GLN A 1 80 ? 1.195 -28.715 -28.905 1.00 98.38 80 GLN A C 1
ATOM 668 O O . GLN A 1 80 ? 2.410 -28.530 -29.015 1.00 98.38 80 GLN A O 1
ATOM 673 N N . TYR A 1 81 ? 0.283 -27.961 -29.506 1.00 98.31 81 TYR A N 1
ATOM 674 C CA . TYR A 1 81 ? 0.553 -26.854 -30.410 1.00 98.31 81 TYR A CA 1
ATOM 675 C C . TYR A 1 81 ? -0.099 -25.593 -29.843 1.00 98.31 81 TYR A C 1
ATOM 677 O O . TYR A 1 81 ? -1.258 -25.636 -29.432 1.00 98.31 81 TYR A O 1
ATOM 685 N N . LEU A 1 82 ? 0.634 -24.481 -29.793 1.00 97.56 82 LEU A N 1
ATOM 686 C CA . LEU A 1 82 ? 0.100 -23.208 -29.303 1.00 97.56 82 LEU A CA 1
ATOM 687 C C . LEU A 1 82 ? -0.770 -22.556 -30.381 1.00 97.56 82 LEU A C 1
ATOM 689 O O . LEU A 1 82 ? -0.249 -22.085 -31.387 1.00 97.56 82 LEU A O 1
ATOM 693 N N . ILE A 1 83 ? -2.083 -22.540 -30.208 1.00 97.19 83 ILE A N 1
ATOM 694 C CA . ILE A 1 83 ? -3.044 -22.050 -31.200 1.00 97.19 83 ILE A CA 1
ATOM 695 C C . ILE A 1 83 ? -3.719 -20.787 -30.675 1.00 97.19 83 ILE A C 1
ATOM 697 O O . ILE A 1 83 ? -4.062 -20.721 -29.498 1.00 97.19 83 ILE A O 1
ATOM 701 N N . LEU A 1 84 ? -3.895 -19.785 -31.540 1.00 92.88 84 LEU A N 1
ATOM 702 C CA . LEU A 1 84 ? -4.767 -18.651 -31.248 1.00 92.88 84 LEU A CA 1
ATOM 703 C C . LEU A 1 84 ? -6.212 -19.148 -31.330 1.00 92.88 84 LEU A C 1
ATOM 705 O O . LEU A 1 84 ? -6.639 -19.604 -32.388 1.00 92.88 84 LEU A O 1
ATOM 709 N N . VAL A 1 85 ? -6.904 -19.124 -30.200 1.00 90.06 85 VAL A N 1
ATOM 710 C CA . VAL A 1 85 ? -8.305 -19.513 -30.087 1.00 90.06 85 VAL A CA 1
ATOM 711 C C . VAL A 1 85 ? -9.099 -18.229 -29.904 1.00 90.06 85 VAL A C 1
ATOM 713 O O . VAL A 1 85 ? -8.811 -17.442 -28.996 1.00 90.06 85 VAL A O 1
ATOM 716 N N . ASP A 1 86 ? -10.068 -18.006 -30.787 1.00 81.50 86 ASP A N 1
ATOM 717 C CA . ASP A 1 86 ? -11.072 -16.969 -30.585 1.00 81.50 86 ASP A CA 1
ATOM 718 C C . ASP A 1 86 ? -11.961 -17.440 -29.432 1.00 81.50 86 ASP A C 1
ATOM 720 O O . ASP A 1 86 ? -12.762 -18.361 -29.595 1.00 81.50 86 ASP A O 1
ATOM 724 N N . ASP A 1 87 ? -11.746 -16.889 -28.237 1.00 68.81 87 ASP A N 1
ATOM 725 C CA . ASP A 1 87 ? -12.542 -17.270 -27.075 1.00 68.81 87 ASP A CA 1
ATOM 726 C C . ASP A 1 87 ? -13.936 -16.631 -27.109 1.00 68.81 87 ASP A C 1
ATOM 728 O O . ASP A 1 87 ? -14.159 -15.558 -27.681 1.00 68.81 87 ASP A O 1
ATOM 732 N N . GLU A 1 88 ? -14.859 -17.361 -26.481 1.00 59.00 88 GLU A N 1
ATOM 733 C CA . GLU A 1 88 ? -16.258 -17.025 -26.246 1.00 59.00 88 GLU A CA 1
ATOM 734 C C . GLU A 1 88 ? -16.420 -15.630 -25.633 1.00 59.00 88 GLU A C 1
ATOM 736 O O . GLU A 1 88 ? -15.604 -15.164 -24.835 1.00 59.00 88 GLU A O 1
ATOM 741 N N . VAL A 1 89 ? -17.515 -14.967 -26.010 1.00 55.22 89 VAL A N 1
ATOM 742 C CA . VAL A 1 89 ? -17.954 -13.714 -25.397 1.00 55.22 89 VAL A CA 1
ATOM 743 C C . VAL A 1 89 ? -18.216 -13.993 -23.918 1.00 55.22 89 VAL A C 1
ATOM 745 O O . VAL A 1 89 ? -19.208 -14.626 -23.568 1.00 55.22 89 VAL A O 1
ATOM 748 N N . ILE A 1 90 ? -17.315 -13.545 -23.047 1.00 54.06 90 ILE A N 1
ATOM 749 C CA . ILE A 1 90 ? -17.595 -13.481 -21.616 1.00 54.06 90 ILE A CA 1
ATOM 750 C C . ILE A 1 90 ? -18.528 -12.280 -21.438 1.00 54.06 90 ILE A C 1
ATOM 752 O O . ILE A 1 90 ? -18.075 -11.136 -21.436 1.00 54.06 90 ILE A O 1
ATOM 756 N N . ASP A 1 91 ? -19.836 -12.536 -21.367 1.00 46.69 91 ASP A N 1
ATOM 757 C CA . ASP A 1 91 ? -20.836 -11.519 -21.031 1.00 46.69 91 ASP A CA 1
ATOM 758 C C . ASP A 1 91 ? -20.652 -11.111 -19.558 1.00 46.69 91 ASP A C 1
ATOM 760 O O . ASP A 1 91 ? -21.268 -11.658 -18.641 1.00 46.69 91 ASP A O 1
ATOM 764 N N . GLU A 1 92 ? -19.781 -10.134 -19.306 1.00 52.00 92 GLU A N 1
ATOM 765 C CA . GLU A 1 92 ? -19.738 -9.430 -18.025 1.00 52.00 92 GLU A CA 1
ATOM 766 C C . GLU A 1 92 ? -20.936 -8.470 -17.945 1.00 52.00 92 GLU A C 1
ATOM 768 O O . GLU A 1 92 ? -20.847 -7.285 -18.272 1.00 52.00 92 GLU A O 1
ATOM 773 N N . ASN A 1 93 ? -22.088 -8.982 -17.505 1.00 40.25 93 ASN A N 1
ATOM 774 C CA . ASN A 1 93 ? -23.240 -8.147 -17.167 1.00 40.25 93 ASN A CA 1
ATOM 775 C C . ASN A 1 93 ? -22.917 -7.311 -15.922 1.00 40.25 93 ASN A C 1
ATOM 777 O O . ASN A 1 93 ? -23.133 -7.744 -14.791 1.00 40.25 93 ASN A O 1
ATOM 781 N N . THR A 1 94 ? -22.409 -6.097 -16.128 1.00 46.81 94 THR A N 1
ATOM 782 C CA . THR A 1 94 ? -22.286 -5.102 -15.058 1.00 46.81 94 THR A CA 1
ATOM 783 C C . THR A 1 94 ? -23.519 -4.207 -15.091 1.00 46.81 94 THR A C 1
ATOM 785 O O . THR A 1 94 ? -23.698 -3.433 -16.028 1.00 46.81 94 THR A O 1
ATOM 788 N N . ILE A 1 95 ? -24.385 -4.324 -14.085 1.00 39.34 95 ILE A N 1
ATOM 789 C CA . ILE A 1 95 ? -25.460 -3.355 -13.845 1.00 39.34 95 ILE A CA 1
ATOM 790 C C . ILE A 1 95 ? -24.826 -2.198 -13.070 1.00 39.34 95 ILE A C 1
ATOM 792 O O . ILE A 1 95 ? -24.491 -2.367 -11.899 1.00 39.34 95 ILE A O 1
ATOM 796 N N . SER A 1 96 ? -24.626 -1.045 -13.710 1.00 41.34 96 SER A N 1
ATOM 797 C CA . SER A 1 96 ? -24.349 0.204 -12.994 1.00 41.34 96 SER A CA 1
ATOM 798 C C . SER A 1 96 ? -25.627 1.030 -12.947 1.00 41.34 96 SER A C 1
ATOM 800 O O . SER A 1 96 ? -26.083 1.547 -13.967 1.00 41.34 96 SER A O 1
ATOM 802 N N . LEU A 1 97 ? -26.204 1.122 -11.759 1.00 39.97 97 LEU A N 1
ATOM 803 C CA . LEU A 1 97 ? -27.247 2.072 -11.416 1.00 39.97 97 LEU A CA 1
ATOM 804 C C . LEU A 1 97 ? -26.581 3.155 -10.562 1.00 39.97 97 LEU A C 1
ATOM 806 O O . LEU A 1 97 ? -25.826 2.807 -9.658 1.00 39.97 97 LEU A O 1
ATOM 810 N N . ASP A 1 98 ? -26.874 4.412 -10.899 1.00 41.06 98 ASP A N 1
ATOM 811 C CA . ASP A 1 98 ? -26.708 5.647 -10.112 1.00 41.06 98 ASP A CA 1
ATOM 812 C C . ASP A 1 98 ? -25.724 6.671 -10.693 1.00 41.06 98 ASP A C 1
ATOM 814 O O . ASP A 1 98 ? -24.513 6.485 -10.637 1.00 41.06 98 ASP A O 1
ATOM 818 N N . ASP A 1 99 ? -26.285 7.772 -11.225 1.00 40.31 99 ASP A N 1
ATOM 819 C CA . ASP A 1 99 ? -25.686 9.123 -11.204 1.00 40.31 99 ASP A CA 1
ATOM 820 C C . ASP A 1 99 ? -26.628 10.207 -11.785 1.00 40.31 99 ASP A C 1
ATOM 822 O O . ASP A 1 99 ? -26.340 10.823 -12.807 1.00 40.31 99 ASP A O 1
ATOM 826 N N . VAL A 1 100 ? -27.768 10.496 -11.137 1.00 38.44 100 VAL A N 1
ATOM 827 C CA . VAL A 1 100 ? -28.503 11.756 -11.437 1.00 38.44 100 VAL A CA 1
ATOM 828 C C . VAL A 1 100 ? -28.993 12.516 -10.193 1.00 38.44 100 VAL A C 1
ATOM 830 O O . VAL A 1 100 ? -29.130 13.732 -10.255 1.00 38.44 100 VAL A O 1
ATOM 833 N N . PHE A 1 101 ? -29.198 11.884 -9.028 1.00 39.69 101 PHE A N 1
ATOM 834 C CA . PHE A 1 101 ? -30.005 12.528 -7.971 1.00 39.69 101 PHE A CA 1
ATOM 835 C C . PHE A 1 101 ? -29.323 12.911 -6.647 1.00 39.69 101 PHE A C 1
ATOM 837 O O . PHE A 1 101 ? -29.980 13.540 -5.821 1.00 39.69 101 PHE A O 1
ATOM 844 N N . GLN A 1 102 ? -28.040 12.615 -6.408 1.00 48.53 102 GLN A N 1
ATOM 845 C CA . GLN A 1 102 ? -27.469 12.838 -5.063 1.00 48.53 102 GLN A CA 1
ATOM 846 C C . GLN A 1 102 ? -26.662 14.134 -4.878 1.00 48.53 102 GLN A C 1
ATOM 848 O O . GLN A 1 102 ? -26.644 14.678 -3.775 1.00 48.53 102 GLN A O 1
ATOM 853 N N . LEU A 1 103 ? -26.042 14.691 -5.923 1.00 42.97 103 LEU A N 1
ATOM 854 C CA . LEU A 1 103 ? -25.096 15.806 -5.746 1.00 42.97 103 LEU A CA 1
ATOM 855 C C . LEU A 1 103 ? -25.755 17.193 -5.629 1.00 42.97 103 LEU A C 1
ATOM 857 O O . LEU A 1 103 ? -25.250 18.049 -4.903 1.00 42.97 103 LEU A O 1
ATOM 861 N N . SER A 1 104 ? -26.907 17.426 -6.263 1.00 50.47 104 SER A N 1
ATOM 862 C CA . SER A 1 104 ? -27.589 18.731 -6.201 1.00 50.47 104 SER A CA 1
ATOM 863 C C . SER A 1 104 ? -28.265 18.983 -4.846 1.00 50.47 104 SER A C 1
ATOM 865 O O . SER A 1 104 ? -28.232 20.098 -4.323 1.00 50.47 104 SER A O 1
ATOM 867 N N . VAL A 1 105 ? -28.812 17.933 -4.226 1.00 48.47 105 VAL A N 1
ATOM 868 C CA . VAL A 1 105 ? -29.544 18.019 -2.951 1.00 48.47 105 VAL A CA 1
ATOM 869 C C . VAL A 1 105 ? -28.598 18.283 -1.772 1.00 48.47 105 VAL A C 1
ATOM 871 O O . VAL A 1 105 ? -28.909 19.098 -0.902 1.00 48.47 105 VAL A O 1
ATOM 874 N N . ILE A 1 106 ? -27.412 17.662 -1.765 1.00 53.31 106 ILE A N 1
ATOM 875 C CA . ILE A 1 106 ? -26.410 17.823 -0.696 1.00 53.31 106 ILE A CA 1
ATOM 876 C C . ILE A 1 106 ? -25.845 19.254 -0.671 1.00 53.31 106 ILE A C 1
ATOM 878 O O . ILE A 1 106 ? -25.678 19.844 0.401 1.00 53.31 106 ILE A O 1
ATOM 882 N N . ASN A 1 107 ? -25.623 19.857 -1.841 1.00 55.50 107 ASN A N 1
ATOM 883 C CA . ASN A 1 107 ? -25.105 21.224 -1.936 1.00 55.50 107 ASN A CA 1
ATOM 884 C C . ASN A 1 107 ? -26.148 22.276 -1.518 1.00 55.50 107 ASN A C 1
ATOM 886 O O . ASN A 1 107 ? -25.810 23.240 -0.824 1.00 55.50 107 ASN A O 1
ATOM 890 N N . LEU A 1 108 ? -27.427 22.057 -1.847 1.00 56.16 108 LEU A N 1
ATOM 891 C CA . LEU A 1 108 ? -28.529 22.924 -1.413 1.00 56.16 108 LEU A CA 1
ATOM 892 C C . LEU A 1 108 ? -28.729 22.879 0.118 1.00 56.16 108 LEU A C 1
ATOM 894 O O . LEU A 1 108 ? -28.950 23.913 0.755 1.00 56.16 108 LEU A O 1
ATOM 898 N N . LEU A 1 109 ? -28.594 21.687 0.712 1.00 50.56 109 LEU A N 1
ATOM 899 C CA . LEU A 1 109 ? -28.646 21.450 2.160 1.00 50.56 109 LEU A CA 1
ATOM 900 C C . LEU A 1 109 ? -27.525 22.181 2.908 1.00 50.56 109 LEU A C 1
ATOM 902 O O . LEU A 1 109 ? -27.783 22.872 3.895 1.00 50.56 109 LEU A O 1
ATOM 906 N N . SER A 1 110 ? -26.290 22.076 2.412 1.00 56.84 110 SER A N 1
ATOM 907 C CA . SER A 1 110 ? -25.113 22.685 3.045 1.00 56.84 110 SER A CA 1
ATOM 908 C C . SER A 1 110 ? -25.207 24.217 3.102 1.00 56.84 110 SER A C 1
ATOM 910 O O . SER A 1 110 ? -24.823 24.832 4.099 1.00 56.84 110 SER A O 1
ATOM 912 N N . LYS A 1 111 ? -25.796 24.847 2.076 1.00 63.62 111 LYS A N 1
ATOM 913 C CA . LYS A 1 111 ? -26.016 26.301 2.036 1.00 63.62 111 LYS A CA 1
ATOM 914 C C . LYS A 1 111 ? -27.089 26.757 3.033 1.00 63.62 111 LYS A C 1
ATOM 916 O O . LYS A 1 111 ? -26.824 27.636 3.848 1.00 63.62 111 LYS A O 1
ATOM 921 N N . LYS A 1 112 ? -28.262 26.108 3.050 1.00 63.06 112 LYS A N 1
ATOM 922 C CA . LYS A 1 112 ? -29.358 26.485 3.967 1.00 63.06 112 LYS A CA 1
ATOM 923 C C . LYS A 1 112 ? -29.006 26.275 5.445 1.00 63.06 112 LYS A C 1
ATOM 925 O O . LYS A 1 112 ? -29.452 27.053 6.286 1.00 63.06 112 LYS A O 1
ATOM 930 N N . ILE A 1 113 ? -28.185 25.271 5.766 1.00 60.22 113 ILE A N 1
ATOM 931 C CA . ILE A 1 113 ? -27.680 25.054 7.131 1.00 60.22 113 ILE A CA 1
ATOM 932 C C . ILE A 1 113 ? -26.765 26.209 7.562 1.00 60.22 113 ILE A C 1
ATOM 934 O O . ILE A 1 113 ? -26.914 26.712 8.675 1.00 60.22 113 ILE A O 1
ATOM 938 N N . LYS A 1 114 ? -25.870 26.681 6.684 1.00 66.06 114 LYS A N 1
ATOM 939 C CA . LYS A 1 114 ? -24.988 27.828 6.967 1.00 66.06 114 LYS A CA 1
ATOM 940 C C . LYS A 1 114 ? -25.777 29.123 7.181 1.00 66.06 114 LYS A C 1
ATOM 942 O O . LYS A 1 114 ? -25.500 29.850 8.134 1.00 66.06 114 LYS A O 1
ATOM 947 N N . ASP A 1 115 ? -26.805 29.358 6.369 1.00 67.50 115 ASP A N 1
ATOM 948 C CA . ASP A 1 115 ? -27.657 30.549 6.482 1.00 67.50 115 ASP A CA 1
ATOM 949 C C . ASP A 1 115 ? -28.504 30.543 7.769 1.00 67.50 115 ASP A C 1
ATOM 951 O O . ASP A 1 115 ? -28.689 31.583 8.406 1.00 67.50 115 ASP A O 1
ATOM 955 N N . ALA A 1 116 ? -28.984 29.370 8.199 1.00 60.19 116 ALA A N 1
ATOM 956 C CA . ALA A 1 116 ? -29.712 29.217 9.460 1.00 60.19 116 ALA A CA 1
ATOM 957 C C . ALA A 1 116 ? -28.800 29.413 10.683 1.00 60.19 116 ALA A C 1
ATOM 959 O O . ALA A 1 116 ? -29.207 30.031 11.665 1.00 60.19 116 ALA A O 1
ATOM 960 N N . HIS A 1 117 ? -27.550 28.949 10.607 1.00 58.47 117 HIS A N 1
ATOM 961 C CA . HIS A 1 117 ? -26.573 29.072 11.692 1.00 58.47 117 HIS A CA 1
ATOM 962 C C . HIS A 1 117 ? -26.081 30.515 11.907 1.00 58.47 117 HIS A C 1
ATOM 964 O O . HIS A 1 117 ? -25.644 30.867 13.005 1.00 58.47 117 HIS A O 1
ATOM 970 N N . ALA A 1 118 ? -26.174 31.369 10.881 1.00 64.94 118 ALA A N 1
ATOM 971 C CA . ALA A 1 118 ? -25.831 32.789 10.969 1.00 64.94 118 ALA A CA 1
ATOM 972 C C . ALA A 1 118 ? -26.860 33.616 11.772 1.00 64.94 118 ALA A C 1
ATOM 974 O O . ALA A 1 118 ? -26.528 34.685 12.288 1.00 64.94 118 ALA A O 1
ATOM 975 N N . LYS A 1 119 ? -28.097 33.123 11.941 1.00 56.31 119 LYS A N 1
ATOM 976 C CA . LYS A 1 119 ? -29.137 33.764 12.763 1.00 56.31 119 LYS A CA 1
ATOM 977 C C . LYS A 1 119 ? -29.134 33.173 14.179 1.00 56.31 119 LYS A C 1
ATOM 979 O O . LYS A 1 119 ? -29.818 32.199 14.469 1.00 56.31 119 LYS A O 1
ATOM 984 N N . LYS A 1 120 ? -28.329 33.772 15.064 1.00 54.62 120 LYS A N 1
ATOM 985 C CA . LYS A 1 120 ? -28.179 33.393 16.483 1.00 54.62 120 LYS A CA 1
ATOM 986 C C . LYS A 1 120 ? -29.518 33.342 17.242 1.00 54.62 120 LYS A C 1
ATOM 988 O O . LYS A 1 120 ? -30.278 34.305 17.221 1.00 54.62 120 LYS A O 1
ATOM 993 N N . SER A 1 121 ? -29.720 32.276 18.018 1.00 45.94 121 SER A N 1
ATOM 994 C CA . SER A 1 121 ? -30.646 32.204 19.158 1.00 45.94 121 SER A CA 1
ATOM 995 C C . SER A 1 121 ? -29.898 31.572 20.337 1.00 45.94 121 SER A C 1
ATOM 997 O O . SER A 1 121 ? -29.155 30.611 20.154 1.00 45.94 121 SER A O 1
ATOM 999 N N . SER A 1 122 ? -30.037 32.167 21.521 1.00 55.88 122 SER A N 1
ATOM 1000 C CA . SER A 1 122 ? -29.229 31.931 22.724 1.00 55.88 122 SER A CA 1
ATOM 1001 C C . SER A 1 122 ? -29.620 30.708 23.563 1.00 55.88 122 SER A C 1
ATOM 1003 O O . SER A 1 122 ? -29.067 30.551 24.645 1.00 55.88 122 SER A O 1
ATOM 1005 N N . ASP A 1 123 ? -30.504 29.825 23.092 1.00 51.16 123 ASP A N 1
ATOM 1006 C CA . ASP A 1 123 ? -30.960 28.676 23.886 1.00 51.16 123 ASP A CA 1
ATOM 1007 C C . ASP A 1 123 ? -30.509 27.337 23.286 1.00 51.16 123 ASP A C 1
ATOM 1009 O O . ASP A 1 123 ? -31.035 26.842 22.285 1.00 51.16 123 ASP A O 1
ATOM 1013 N N . GLY A 1 124 ? -29.522 26.726 23.949 1.00 51.38 124 GLY A N 1
ATOM 1014 C CA . GLY A 1 124 ? -28.807 25.515 23.525 1.00 51.38 124 GLY A CA 1
ATOM 1015 C C . GLY A 1 124 ? -29.618 24.213 23.489 1.00 51.38 124 GLY A C 1
ATOM 1016 O O . GLY A 1 124 ? -29.075 23.183 23.107 1.00 51.38 124 GLY A O 1
ATOM 1017 N N . VAL A 1 125 ? -30.911 24.232 23.828 1.00 49.75 125 VAL A N 1
ATOM 1018 C CA . VAL A 1 125 ? -31.790 23.046 23.740 1.00 49.75 125 VAL A CA 1
ATOM 1019 C C . VAL A 1 125 ? -32.545 22.995 22.398 1.00 49.75 125 VAL A C 1
ATOM 1021 O O . VAL A 1 125 ? -33.122 21.973 22.037 1.00 49.75 125 VAL A O 1
ATOM 1024 N N . ASN A 1 126 ? -32.483 24.053 21.579 1.00 53.06 126 ASN A N 1
ATOM 1025 C CA . ASN A 1 126 ? -33.261 24.135 20.340 1.00 53.06 126 ASN A CA 1
ATOM 1026 C C . ASN A 1 126 ? -32.616 23.472 19.112 1.00 53.06 126 ASN A C 1
ATOM 1028 O O . ASN A 1 126 ? -33.329 23.212 18.152 1.00 53.06 126 ASN A O 1
ATOM 1032 N N . ALA A 1 127 ? -31.316 23.162 19.093 1.00 51.00 127 ALA A N 1
ATOM 1033 C CA . ALA A 1 127 ? -30.621 22.777 17.854 1.00 51.00 127 ALA A CA 1
ATOM 1034 C C . ALA A 1 127 ? -31.143 21.476 17.210 1.00 51.00 127 ALA A C 1
ATOM 1036 O O . ALA A 1 127 ? -31.300 21.416 15.992 1.00 51.00 127 ALA A O 1
ATOM 1037 N N . LEU A 1 128 ? -31.479 20.456 18.009 1.00 47.31 128 LEU A N 1
ATOM 1038 C CA . LEU A 1 128 ? -31.987 19.177 17.494 1.00 47.31 128 LEU A CA 1
ATOM 1039 C C . LEU A 1 128 ? -33.438 19.294 16.988 1.00 47.31 128 LEU A C 1
ATOM 1041 O O . LEU A 1 128 ? -33.791 18.747 15.942 1.00 47.31 128 LEU A O 1
ATOM 1045 N N . LEU A 1 129 ? -34.270 20.062 17.700 1.00 55.12 129 LEU A N 1
ATOM 1046 C CA . LEU A 1 129 ? -35.654 20.341 17.309 1.00 55.12 129 LEU A CA 1
ATOM 1047 C C . LEU A 1 129 ? -35.708 21.268 16.082 1.00 55.12 129 LEU A C 1
ATOM 1049 O O . LEU A 1 129 ? -36.553 21.088 15.203 1.00 55.12 129 LEU A O 1
ATOM 1053 N N . LEU A 1 130 ? -34.772 22.219 15.990 1.00 54.25 130 LEU A N 1
ATOM 1054 C CA . LEU A 1 130 ? -34.579 23.088 14.834 1.00 54.25 130 LEU A CA 1
ATOM 1055 C C . LEU A 1 130 ? -34.071 22.289 13.634 1.00 54.25 130 LEU A C 1
ATOM 1057 O O . LEU A 1 130 ? -34.568 22.515 12.543 1.00 54.25 130 LEU A O 1
ATOM 1061 N N . ALA A 1 131 ? -33.163 21.325 13.822 1.00 53.84 131 ALA A N 1
ATOM 1062 C CA . ALA A 1 131 ? -32.693 20.436 12.759 1.00 53.84 131 ALA A CA 1
ATOM 1063 C C . ALA A 1 131 ? -33.817 19.537 12.221 1.00 53.84 131 ALA A C 1
ATOM 1065 O O . ALA A 1 131 ? -33.935 19.378 11.010 1.00 53.84 131 ALA A O 1
ATOM 1066 N N . CYS A 1 132 ? -34.699 19.023 13.086 1.00 59.09 132 CYS A N 1
ATOM 1067 C CA . CYS A 1 132 ? -35.870 18.251 12.654 1.00 59.09 132 CYS A CA 1
ATOM 1068 C C . CYS A 1 132 ? -36.902 19.125 11.920 1.00 59.09 132 CYS A C 1
ATOM 1070 O O . CYS A 1 132 ? -37.409 18.734 10.869 1.00 59.09 132 CYS A O 1
ATOM 1072 N N . LYS A 1 133 ? -37.176 20.340 12.420 1.00 60.09 133 LYS A N 1
ATOM 1073 C CA . LYS A 1 133 ? -38.057 21.304 11.737 1.00 60.09 133 LYS A CA 1
ATOM 1074 C C . LYS A 1 133 ? -37.461 21.811 10.424 1.00 60.09 133 LYS A C 1
ATOM 1076 O O . LYS A 1 133 ? -38.203 21.958 9.454 1.00 60.09 133 LYS A O 1
ATOM 1081 N N . LEU A 1 134 ? -36.147 22.049 10.364 1.00 59.44 134 LEU A N 1
ATOM 1082 C CA . LEU A 1 134 ? -35.446 22.375 9.122 1.00 59.44 134 LEU A CA 1
ATOM 1083 C C . LEU A 1 134 ? -35.506 21.195 8.163 1.00 59.44 134 LEU A C 1
ATOM 1085 O O . LEU A 1 134 ? -35.763 21.420 6.993 1.00 59.44 134 LEU A O 1
ATOM 1089 N N . GLY A 1 135 ? -35.323 19.965 8.647 1.00 73.00 135 GLY A N 1
ATOM 1090 C CA . GLY A 1 135 ? -35.429 18.750 7.847 1.00 73.00 135 GLY A CA 1
ATOM 1091 C C . GLY A 1 135 ? -36.773 18.654 7.131 1.00 73.00 135 GLY A C 1
ATOM 1092 O O . GLY A 1 135 ? -36.798 18.515 5.912 1.00 73.00 135 GLY A O 1
ATOM 1093 N N . GLU A 1 136 ? -37.886 18.832 7.848 1.00 63.62 136 GLU A N 1
ATOM 1094 C CA . GLU A 1 136 ? -39.218 18.759 7.232 1.00 63.62 136 GLU A CA 1
ATOM 1095 C C . GLU A 1 136 ? -39.533 19.983 6.359 1.00 63.62 136 GLU A C 1
ATOM 1097 O O . GLU A 1 136 ? -40.055 19.837 5.257 1.00 63.62 136 GLU A O 1
ATOM 1102 N N . THR A 1 137 ? -39.148 21.192 6.783 1.00 61.59 137 THR A N 1
ATOM 1103 C CA . THR A 1 137 ? -39.338 22.411 5.971 1.00 61.59 137 THR A CA 1
ATOM 1104 C C . THR A 1 137 ? -38.540 22.340 4.671 1.00 61.59 137 THR A C 1
ATOM 1106 O O . THR A 1 137 ? -39.001 22.766 3.614 1.00 61.59 137 THR A O 1
ATOM 1109 N N . LEU A 1 138 ? -37.338 21.776 4.733 1.00 55.34 138 LEU A N 1
ATOM 1110 C CA . LEU A 1 138 ? -36.456 21.623 3.591 1.00 55.34 138 LEU A CA 1
ATOM 1111 C C . LEU A 1 138 ? -36.899 20.459 2.706 1.00 55.34 138 LEU A C 1
ATOM 1113 O O . LEU A 1 138 ? -36.842 20.599 1.491 1.00 55.34 138 LEU A O 1
ATOM 1117 N N . ARG A 1 139 ? -37.450 19.381 3.278 1.00 62.31 139 ARG A N 1
ATOM 1118 C CA . ARG A 1 139 ? -38.141 18.330 2.521 1.00 62.31 139 ARG A CA 1
ATOM 1119 C C . ARG A 1 139 ? -39.311 18.906 1.727 1.00 62.31 139 ARG A C 1
ATOM 1121 O O . ARG A 1 139 ? -39.395 18.663 0.530 1.00 62.31 139 ARG A O 1
ATOM 1128 N N . VAL A 1 140 ? -40.168 19.712 2.355 1.00 66.25 140 VAL A N 1
ATOM 1129 C CA . VAL A 1 140 ? -41.303 20.361 1.678 1.00 66.25 140 VAL A CA 1
ATOM 1130 C C . VAL A 1 140 ? -40.823 21.335 0.599 1.00 66.25 140 VAL A C 1
ATOM 1132 O O . VAL A 1 140 ? -41.335 21.285 -0.514 1.00 66.25 140 VAL A O 1
ATOM 1135 N N . ALA A 1 141 ? -39.809 22.160 0.878 1.00 58.31 141 ALA A N 1
ATOM 1136 C CA . ALA A 1 141 ? -39.256 23.093 -0.106 1.00 58.31 141 ALA A CA 1
ATOM 1137 C C . ALA A 1 141 ? -38.614 22.371 -1.304 1.00 58.31 141 ALA A C 1
ATOM 1139 O O . ALA A 1 141 ? -38.846 22.756 -2.443 1.00 58.31 141 ALA A O 1
ATOM 1140 N N . VAL A 1 142 ? -37.861 21.291 -1.067 1.00 54.19 142 VAL A N 1
ATOM 1141 C CA . VAL A 1 142 ? -37.274 20.471 -2.138 1.00 54.19 142 VAL A CA 1
ATOM 1142 C C . VAL A 1 142 ? -38.366 19.782 -2.949 1.00 54.19 142 VAL A C 1
ATOM 1144 O O . VAL A 1 142 ? -38.278 19.752 -4.169 1.00 54.19 142 VAL A O 1
ATOM 1147 N N . LEU A 1 143 ? -39.419 19.268 -2.311 1.00 57.50 143 LEU A N 1
ATOM 1148 C CA . LEU A 1 143 ? -40.550 18.674 -3.025 1.00 57.50 143 LEU A CA 1
ATOM 1149 C C . LEU A 1 143 ? -41.315 19.710 -3.864 1.00 57.50 143 LEU A C 1
ATOM 1151 O O . LEU A 1 143 ? -41.741 19.386 -4.967 1.00 57.50 143 LEU A O 1
ATOM 1155 N N . GLN A 1 144 ? -41.450 20.950 -3.388 1.00 68.25 144 GLN A N 1
ATOM 1156 C CA . GLN A 1 144 ? -42.059 22.051 -4.145 1.00 68.25 144 GLN A CA 1
ATOM 1157 C C . GLN A 1 144 ? -41.186 22.502 -5.323 1.00 68.25 144 GLN A C 1
ATOM 1159 O O . GLN A 1 144 ? -41.707 22.708 -6.419 1.00 68.25 144 GLN A O 1
ATOM 1164 N N . ASP A 1 145 ? -39.868 22.603 -5.131 1.00 61.75 145 ASP A N 1
ATOM 1165 C CA . ASP A 1 145 ? -38.926 22.930 -6.205 1.00 61.75 145 ASP A CA 1
ATOM 1166 C C . ASP A 1 145 ? -38.873 21.807 -7.248 1.00 61.75 145 ASP A C 1
ATOM 1168 O O . ASP A 1 145 ? -38.911 22.077 -8.447 1.00 61.75 145 ASP A O 1
ATOM 1172 N N . LEU A 1 146 ? -38.876 20.541 -6.815 1.00 57.97 146 LEU A N 1
ATOM 1173 C CA . LEU A 1 146 ? -38.955 19.385 -7.710 1.00 57.97 146 LEU A CA 1
ATOM 1174 C C . LEU A 1 146 ? -40.278 19.351 -8.477 1.00 57.97 146 LEU A C 1
ATOM 1176 O O . LEU A 1 146 ? -40.260 19.083 -9.676 1.00 57.97 146 LEU A O 1
ATOM 1180 N N . ASP A 1 147 ? -41.410 19.653 -7.841 1.00 70.75 147 ASP A N 1
ATOM 1181 C CA . ASP A 1 147 ? -42.710 19.755 -8.517 1.00 70.75 147 ASP A CA 1
ATOM 1182 C C . ASP A 1 147 ? -42.725 20.914 -9.530 1.00 70.75 147 ASP A C 1
ATOM 1184 O O . ASP A 1 147 ? -43.193 20.751 -10.657 1.00 70.75 147 ASP A O 1
ATOM 1188 N N . SER A 1 148 ? -42.126 22.059 -9.190 1.00 73.00 148 SER A N 1
ATOM 1189 C CA . SER A 1 148 ? -41.975 23.212 -10.088 1.00 73.00 148 SER A CA 1
ATOM 1190 C C . SER A 1 148 ? -41.092 22.895 -11.301 1.00 73.00 148 SER A C 1
ATOM 1192 O O . SER A 1 148 ? -41.484 23.148 -12.445 1.00 73.00 148 SER A O 1
ATOM 1194 N N . ILE A 1 149 ? -39.935 22.261 -11.081 1.00 66.44 149 ILE A N 1
ATOM 1195 C CA . ILE A 1 149 ? -39.032 21.798 -12.145 1.00 66.44 149 ILE A CA 1
ATOM 1196 C C . ILE A 1 149 ? -39.736 20.751 -13.012 1.00 66.44 149 ILE A C 1
ATOM 1198 O O . ILE A 1 149 ? -39.705 20.844 -14.238 1.00 66.44 149 ILE A O 1
ATOM 1202 N N . THR A 1 150 ? -40.437 19.796 -12.398 1.00 66.75 150 THR A N 1
ATOM 1203 C CA . THR A 1 150 ? -41.174 18.746 -13.114 1.00 66.75 150 THR A CA 1
ATOM 1204 C C . THR A 1 150 ? -42.294 19.336 -13.969 1.00 66.75 150 THR A C 1
ATOM 1206 O O . THR A 1 150 ? -42.460 18.933 -15.122 1.00 66.75 150 THR A O 1
ATOM 1209 N N . LYS A 1 151 ? -43.030 20.334 -13.464 1.00 79.50 151 LYS A N 1
ATOM 1210 C CA . LYS A 1 151 ? -44.054 21.068 -14.225 1.00 79.50 151 LYS A CA 1
ATOM 1211 C C . LYS A 1 151 ? -43.452 21.857 -15.385 1.00 79.50 151 LYS A C 1
ATOM 1213 O O . LYS A 1 151 ? -43.999 21.801 -16.486 1.00 79.50 151 LYS A O 1
ATOM 1218 N N . ARG A 1 152 ? -42.311 22.529 -15.184 1.00 71.06 152 ARG A N 1
ATOM 1219 C CA . ARG A 1 152 ? -41.596 23.245 -16.258 1.00 71.06 152 ARG A CA 1
ATOM 1220 C C . ARG A 1 152 ? -41.099 22.288 -17.339 1.00 71.06 152 ARG A C 1
ATOM 1222 O O . ARG A 1 152 ? -41.402 22.508 -18.508 1.00 71.06 152 ARG A O 1
ATOM 1229 N N . LEU A 1 153 ? -40.436 21.192 -16.967 1.00 66.12 153 LEU A N 1
ATOM 1230 C CA . LEU A 1 153 ? -39.970 20.167 -17.911 1.00 66.12 153 LEU A CA 1
ATOM 1231 C C . LEU A 1 153 ? -41.128 19.497 -18.655 1.00 66.12 153 LEU A C 1
ATOM 1233 O O . LEU A 1 153 ? -41.038 19.266 -19.859 1.00 66.12 153 LEU A O 1
ATOM 1237 N N . SER A 1 154 ? -42.243 19.236 -17.971 1.00 74.75 154 SER A N 1
ATOM 1238 C CA . SER A 1 154 ? -43.458 18.713 -18.606 1.00 74.75 154 SER A CA 1
ATOM 1239 C C . SER A 1 154 ? -44.054 19.715 -19.601 1.00 74.75 154 SER A C 1
ATOM 1241 O O . SER A 1 154 ? -44.511 19.315 -20.671 1.00 74.75 154 SER A O 1
ATOM 1243 N N . GLY A 1 155 ? -44.004 21.014 -19.288 1.00 80.25 155 GLY A N 1
ATOM 1244 C CA . GLY A 1 155 ? -44.393 22.093 -20.195 1.00 80.25 155 GLY A CA 1
ATOM 1245 C C . GLY A 1 155 ? -43.509 22.164 -21.441 1.00 80.25 155 GLY A C 1
ATOM 1246 O O . GLY A 1 155 ? -44.034 22.165 -22.552 1.00 80.25 155 GLY A O 1
ATOM 1247 N N . VAL A 1 156 ? -42.182 22.145 -21.269 1.00 74.94 156 VAL A N 1
ATOM 1248 C CA . VAL A 1 156 ? -41.212 22.126 -22.380 1.00 74.94 156 VAL A CA 1
ATOM 1249 C C . VAL A 1 156 ? -41.419 20.888 -23.250 1.00 74.94 156 VAL A C 1
ATOM 1251 O O . VAL A 1 156 ? -41.538 21.008 -24.464 1.00 74.94 156 VAL A O 1
ATOM 1254 N N . ARG A 1 157 ? -41.572 19.706 -22.642 1.00 76.38 157 ARG A N 1
ATOM 1255 C CA . ARG A 1 157 ? -41.850 18.461 -23.369 1.00 76.38 157 ARG A CA 1
ATOM 1256 C C . ARG A 1 157 ? -43.146 18.537 -24.173 1.00 76.38 157 ARG A C 1
ATOM 1258 O O . ARG A 1 157 ? -43.169 18.078 -25.308 1.00 76.38 157 ARG A O 1
ATOM 1265 N N . LYS A 1 158 ? -44.216 19.108 -23.609 1.00 81.62 158 LYS A N 1
ATOM 1266 C CA . LYS A 1 158 ? -45.494 19.273 -24.315 1.00 81.62 158 LYS A CA 1
ATOM 1267 C C . LYS A 1 158 ? -45.363 20.232 -25.501 1.00 81.62 158 LYS A C 1
ATOM 1269 O O . LYS A 1 158 ? -45.879 19.924 -26.566 1.00 81.62 158 LYS A O 1
ATOM 1274 N N . LYS A 1 159 ? -44.646 21.351 -25.339 1.00 75.50 159 LYS A N 1
ATOM 1275 C CA . LYS A 1 159 ? -44.344 22.272 -26.448 1.00 75.50 159 LYS A CA 1
ATOM 1276 C C . LYS A 1 159 ? -43.547 21.565 -27.551 1.00 75.50 159 LYS A C 1
ATOM 1278 O O . LYS A 1 159 ? -43.899 21.691 -28.715 1.00 75.50 159 LYS A O 1
ATOM 1283 N N . LEU A 1 160 ? -42.531 20.782 -27.177 1.00 68.44 160 LEU A N 1
ATOM 1284 C CA . LEU A 1 160 ? -41.703 20.030 -28.123 1.00 68.44 160 LEU A CA 1
ATOM 1285 C C . LEU A 1 160 ? -42.517 18.976 -28.883 1.00 68.44 160 LEU A C 1
ATOM 1287 O O . LEU A 1 160 ? -42.356 18.824 -30.087 1.00 68.44 160 LEU A O 1
ATOM 1291 N N . GLN A 1 161 ? -43.404 18.267 -28.179 1.00 77.44 161 GLN A N 1
ATOM 1292 C CA . GLN A 1 161 ? -44.272 17.257 -28.779 1.00 77.44 161 GLN A CA 1
ATOM 1293 C C . GLN A 1 161 ? -45.274 17.890 -29.748 1.00 77.44 161 GLN A C 1
ATOM 1295 O O . GLN A 1 161 ? -45.413 17.404 -30.861 1.00 77.44 161 GLN A O 1
ATOM 1300 N N . ASN A 1 162 ? -45.901 19.008 -29.370 1.00 76.62 162 ASN A N 1
ATOM 1301 C CA . ASN A 1 162 ? -46.800 19.735 -30.265 1.00 76.62 162 ASN A CA 1
ATOM 1302 C C . ASN A 1 162 ? -46.068 20.244 -31.519 1.00 76.62 162 ASN A C 1
ATOM 1304 O O . ASN A 1 162 ? -46.598 20.133 -32.616 1.00 76.62 162 ASN A O 1
ATOM 1308 N N . ALA A 1 163 ? -44.838 20.748 -31.376 1.00 68.75 163 ALA A N 1
ATOM 1309 C CA . ALA A 1 163 ? -44.028 21.200 -32.510 1.00 68.75 163 ALA A CA 1
ATOM 1310 C C . ALA A 1 163 ? -43.670 20.054 -33.472 1.00 68.75 163 ALA A C 1
ATOM 1312 O O . ALA A 1 163 ? -43.726 20.218 -34.691 1.00 68.75 163 ALA A O 1
ATOM 1313 N N . LEU A 1 164 ? -43.352 18.879 -32.916 1.00 71.62 164 LEU A N 1
ATOM 1314 C CA . LEU A 1 164 ? -43.128 17.641 -33.668 1.00 71.62 164 LEU A CA 1
ATOM 1315 C C . LEU A 1 164 ? -44.384 17.194 -34.424 1.00 71.62 164 LEU A C 1
ATOM 1317 O O . LEU A 1 164 ? -44.293 16.823 -35.593 1.00 71.62 164 LEU A O 1
ATOM 1321 N N . ASP A 1 165 ? -45.542 17.248 -33.767 1.00 78.75 165 ASP A N 1
ATOM 1322 C CA . ASP A 1 165 ? -46.816 16.808 -34.339 1.00 78.75 165 ASP A CA 1
ATOM 1323 C C . ASP A 1 165 ? -47.334 17.786 -35.419 1.00 78.75 165 ASP A C 1
ATOM 1325 O O . ASP A 1 165 ? -47.996 17.363 -36.366 1.00 78.75 165 ASP A O 1
ATOM 1329 N N . GLU A 1 166 ? -46.992 19.076 -35.330 1.00 81.94 166 GLU A N 1
ATOM 1330 C CA . GLU A 1 166 ? -47.400 20.126 -36.280 1.00 81.94 166 GLU A CA 1
ATOM 1331 C C . GLU A 1 166 ? -46.424 20.329 -37.463 1.00 81.94 166 GLU A C 1
ATOM 1333 O O . GLU A 1 166 ? -46.679 21.178 -38.318 1.00 81.94 166 GLU A O 1
ATOM 1338 N N . GLN A 1 167 ? -45.329 19.556 -37.554 1.00 64.31 167 GLN A N 1
ATOM 1339 C CA . GLN A 1 167 ? -44.266 19.697 -38.575 1.00 64.31 167 GLN A CA 1
ATOM 1340 C C . GLN A 1 167 ? -43.727 21.136 -38.734 1.00 64.31 167 GLN A C 1
ATOM 1342 O O . GLN A 1 167 ? -43.330 21.546 -39.827 1.00 64.31 167 GLN A O 1
ATOM 1347 N N . GLN A 1 168 ? -43.693 21.919 -37.654 1.00 56.69 168 GLN A N 1
ATOM 1348 C CA . GLN A 1 168 ? -43.109 23.261 -37.681 1.00 56.69 168 GLN A CA 1
ATOM 1349 C C . GLN A 1 168 ? -41.609 23.185 -37.366 1.00 56.69 168 GLN A C 1
ATOM 1351 O O . GLN A 1 168 ? -41.199 22.575 -36.380 1.00 56.69 168 GLN A O 1
ATOM 1356 N N . GLY A 1 169 ? -40.808 23.750 -38.276 1.00 59.53 169 GLY A N 1
ATOM 1357 C CA . GLY A 1 169 ? -39.352 23.617 -38.343 1.00 59.53 169 GLY A CA 1
ATOM 1358 C C . GLY A 1 169 ? -38.558 24.314 -37.232 1.00 59.53 169 GLY A C 1
ATOM 1359 O O . GLY A 1 169 ? -39.117 24.913 -36.315 1.00 59.53 169 GLY A O 1
ATOM 1360 N N . ASP A 1 170 ? -37.236 24.188 -37.374 1.00 65.94 170 ASP A N 1
ATOM 1361 C CA . ASP A 1 170 ? -36.114 24.462 -36.455 1.00 65.94 170 ASP A CA 1
ATOM 1362 C C . ASP A 1 170 ? -36.250 25.628 -35.445 1.00 65.94 170 ASP A C 1
ATOM 1364 O O . ASP A 1 170 ? -35.699 25.537 -34.347 1.00 65.94 170 ASP A O 1
ATOM 1368 N N . ASP A 1 171 ? -37.046 26.662 -35.724 1.00 68.88 171 ASP A N 1
ATOM 1369 C CA . ASP A 1 171 ? -37.245 27.831 -34.852 1.00 68.88 171 ASP A CA 1
ATOM 1370 C C . ASP A 1 171 ? -37.837 27.482 -33.469 1.00 68.88 171 ASP A C 1
ATOM 1372 O O . ASP A 1 171 ? -37.471 28.075 -32.448 1.00 68.88 171 ASP A O 1
ATOM 1376 N N . ILE A 1 172 ? -38.734 26.488 -33.385 1.00 66.94 172 ILE A N 1
ATOM 1377 C CA . ILE A 1 172 ? -39.307 26.068 -32.090 1.00 66.94 172 ILE A CA 1
ATOM 1378 C C . ILE A 1 172 ? -38.287 25.257 -31.278 1.00 66.94 172 ILE A C 1
ATOM 1380 O O . ILE A 1 172 ? -38.261 25.338 -30.044 1.00 66.94 172 ILE A O 1
ATOM 1384 N N . LEU A 1 173 ? -37.417 24.509 -31.962 1.00 63.41 173 LEU A N 1
ATOM 1385 C CA . LEU A 1 173 ? -36.339 23.756 -31.330 1.00 63.41 173 LEU A CA 1
ATOM 1386 C C . LEU A 1 173 ? -35.304 24.717 -30.731 1.00 63.41 173 LEU A C 1
ATOM 1388 O O . LEU A 1 173 ? -34.907 24.539 -29.580 1.00 63.41 173 LEU A O 1
ATOM 1392 N N . GLU A 1 174 ? -34.934 25.774 -31.458 1.00 72.62 174 GLU A N 1
ATOM 1393 C CA . GLU A 1 174 ? -34.030 26.811 -30.955 1.00 72.62 174 GLU A CA 1
ATOM 1394 C C . GLU A 1 174 ? -34.622 27.569 -29.761 1.00 72.62 174 GLU A C 1
ATOM 1396 O O . GLU A 1 174 ? -33.931 27.767 -28.759 1.00 72.62 174 GLU A O 1
ATOM 1401 N N . SER A 1 175 ? -35.914 27.911 -29.801 1.00 74.25 175 SER A N 1
ATOM 1402 C CA . SER A 1 175 ? -36.594 28.566 -28.676 1.00 74.25 175 SER A CA 1
ATOM 1403 C C . SER A 1 175 ? -36.636 27.681 -27.419 1.00 74.25 175 SER A C 1
ATOM 1405 O O . SER A 1 175 ? -36.333 28.151 -26.319 1.00 74.25 175 SER A O 1
ATOM 1407 N N . ALA A 1 176 ? -36.931 26.384 -27.567 1.00 66.94 176 ALA A N 1
ATOM 1408 C CA . ALA A 1 176 ? -36.944 25.436 -26.451 1.00 66.94 176 ALA A CA 1
ATOM 1409 C C . ALA A 1 176 ? -35.538 25.177 -25.876 1.00 66.94 176 ALA A C 1
ATOM 1411 O O . ALA A 1 176 ? -35.382 25.032 -24.661 1.00 66.94 176 ALA A O 1
ATOM 1412 N N . VAL A 1 177 ? -34.507 25.153 -26.728 1.00 68.69 177 VAL A N 1
ATOM 1413 C CA . VAL A 1 177 ? -33.102 25.020 -26.311 1.00 68.69 177 VAL A CA 1
ATOM 1414 C C . VAL A 1 177 ? -32.610 26.286 -25.603 1.00 68.69 177 VAL A C 1
ATOM 1416 O O . VAL A 1 177 ? -31.909 26.178 -24.597 1.00 68.69 177 VAL A O 1
ATOM 1419 N N . ALA A 1 178 ? -32.999 27.477 -26.063 1.00 70.75 178 ALA A N 1
ATOM 1420 C CA . ALA A 1 178 ? -32.671 28.739 -25.401 1.00 70.75 178 ALA A CA 1
ATOM 1421 C C . ALA A 1 178 ? -33.336 28.854 -24.015 1.00 70.75 178 ALA A C 1
ATOM 1423 O O . ALA A 1 178 ? -32.678 29.236 -23.047 1.00 70.75 178 ALA A O 1
ATOM 1424 N N . GLU A 1 179 ? -34.605 28.444 -23.887 1.00 70.25 179 GLU A N 1
ATOM 1425 C CA . GLU A 1 179 ? -35.333 28.419 -22.606 1.00 70.25 179 GLU A CA 1
ATOM 1426 C C . GLU A 1 179 ? -34.704 27.420 -21.607 1.00 70.25 179 GLU A C 1
ATOM 1428 O O . GLU A 1 179 ? -34.702 27.666 -20.398 1.00 70.25 179 GLU A O 1
ATOM 1433 N N . ALA A 1 180 ? -34.114 26.323 -22.102 1.00 61.38 180 ALA A N 1
ATOM 1434 C CA . ALA A 1 180 ? -33.375 25.354 -21.290 1.00 61.38 180 ALA A CA 1
ATOM 1435 C C . ALA A 1 180 ? -31.978 25.852 -20.871 1.00 61.38 180 ALA A C 1
ATOM 1437 O O . ALA A 1 180 ? -31.576 25.622 -19.734 1.00 61.38 180 ALA A O 1
ATOM 1438 N N . LYS A 1 181 ? -31.254 26.561 -21.750 1.00 61.12 181 LYS A N 1
ATOM 1439 C CA . LYS A 1 181 ? -29.919 27.121 -21.456 1.00 61.12 181 LYS A CA 1
ATOM 1440 C C . LYS A 1 181 ? -29.964 28.303 -20.487 1.00 61.12 181 LYS A C 1
ATOM 1442 O O . LYS A 1 181 ? -29.139 28.378 -19.584 1.00 61.12 181 LYS A O 1
ATOM 1447 N N . GLY A 1 182 ? -30.973 29.170 -20.593 1.00 60.41 182 GLY A N 1
ATOM 1448 C CA . GLY A 1 182 ? -31.162 30.281 -19.650 1.00 60.41 182 GLY A CA 1
ATOM 1449 C C . GLY A 1 182 ? -31.472 29.840 -18.210 1.00 60.41 182 GLY A C 1
ATOM 1450 O O . GLY A 1 182 ? -31.439 30.658 -17.294 1.00 60.41 182 GLY A O 1
ATOM 1451 N N . ALA A 1 183 ? -31.768 28.555 -17.982 1.00 54.91 183 ALA A N 1
ATOM 1452 C CA . ALA A 1 183 ? -31.938 27.996 -16.643 1.00 54.91 183 ALA A CA 1
ATOM 1453 C C . ALA A 1 183 ? -30.605 27.663 -15.937 1.00 54.91 183 ALA A C 1
ATOM 1455 O O . ALA A 1 183 ? -30.635 27.392 -14.737 1.00 54.91 183 ALA A O 1
ATOM 1456 N N . ASP A 1 184 ? -29.471 27.701 -16.651 1.00 47.53 184 ASP A N 1
ATOM 1457 C CA . ASP A 1 184 ? -28.149 27.280 -16.155 1.00 47.53 184 ASP A CA 1
ATOM 1458 C C . ASP A 1 184 ? -27.248 28.467 -15.737 1.00 47.53 184 ASP A C 1
ATOM 1460 O O . ASP A 1 184 ? -26.403 28.343 -14.856 1.00 47.53 184 ASP A O 1
ATOM 1464 N N . GLU A 1 185 ? -27.481 29.672 -16.270 1.00 43.94 185 GLU A N 1
ATOM 1465 C CA . GLU A 1 185 ? -26.608 30.852 -16.075 1.00 43.94 185 GLU A CA 1
ATOM 1466 C C . GLU A 1 185 ? -26.748 31.561 -14.704 1.00 43.94 185 GLU A C 1
ATOM 1468 O O . GLU A 1 185 ? -26.222 32.651 -14.487 1.00 43.94 185 GLU A O 1
ATOM 1473 N N . GLY A 1 186 ? -27.449 30.959 -13.737 1.00 43.62 186 GLY A N 1
ATOM 1474 C CA . GLY A 1 186 ? -27.751 31.573 -12.436 1.00 43.62 186 GLY A CA 1
ATOM 1475 C C . GLY A 1 186 ? -26.847 31.184 -11.259 1.00 43.62 186 GLY A C 1
ATOM 1476 O O . GLY A 1 186 ? -27.119 31.615 -10.134 1.00 43.62 186 GLY A O 1
ATOM 1477 N N . VAL A 1 187 ? -25.816 30.351 -11.444 1.00 40.59 187 VAL A N 1
ATOM 1478 C CA . VAL A 1 187 ? -25.047 29.779 -10.321 1.00 40.59 187 VAL A CA 1
ATOM 1479 C C . VAL A 1 187 ? -23.535 29.875 -10.558 1.00 40.59 187 VAL A C 1
ATOM 1481 O O . VAL A 1 187 ? -22.963 29.031 -11.225 1.00 40.59 187 VAL A O 1
ATOM 1484 N N . TYR A 1 188 ? -22.935 30.912 -9.958 1.00 42.84 188 TYR A N 1
ATOM 1485 C CA . TYR A 1 188 ? -21.515 31.150 -9.630 1.00 42.84 188 TYR A CA 1
ATOM 1486 C C . TYR A 1 188 ? -20.401 30.568 -10.525 1.00 42.84 188 TYR A C 1
ATOM 1488 O O . TYR A 1 188 ? -20.229 29.360 -10.657 1.00 42.84 188 TYR A O 1
ATOM 1496 N N . ASP A 1 189 ? -19.552 31.501 -10.965 1.00 46.22 189 ASP A N 1
ATOM 1497 C CA . ASP A 1 189 ? -18.224 31.350 -11.566 1.00 46.22 189 ASP A CA 1
ATOM 1498 C C . ASP A 1 189 ? -17.413 30.184 -10.966 1.00 46.22 189 ASP A C 1
ATOM 1500 O O . ASP A 1 189 ? -16.911 30.235 -9.838 1.00 46.22 189 ASP A O 1
ATOM 1504 N N . SER A 1 190 ? -17.358 29.101 -11.740 1.00 48.00 190 SER A N 1
ATOM 1505 C CA . SER A 1 190 ? -16.631 27.866 -11.451 1.00 48.00 190 SER A CA 1
ATOM 1506 C C . SER A 1 190 ? -15.330 27.761 -12.252 1.00 48.00 190 SER A C 1
ATOM 1508 O O . SER A 1 190 ? -14.540 26.849 -12.004 1.00 48.00 190 SER A O 1
ATOM 1510 N N . GLU A 1 191 ? -15.064 28.701 -13.166 1.00 45.75 191 GLU A N 1
ATOM 1511 C CA . GLU A 1 191 ? -13.946 28.612 -14.111 1.00 45.75 191 GLU A CA 1
ATOM 1512 C C . GLU A 1 191 ? -12.590 28.693 -13.396 1.00 45.75 191 GLU A C 1
ATOM 1514 O O . GLU A 1 191 ? -11.668 27.955 -13.735 1.00 45.75 191 GLU A O 1
ATOM 1519 N N . LEU A 1 192 ? -12.486 29.462 -12.304 1.00 42.12 192 LEU A N 1
ATOM 1520 C CA . LEU A 1 192 ? -11.223 29.618 -11.568 1.00 42.12 192 LEU A CA 1
ATOM 1521 C C . LEU A 1 192 ? -10.782 28.372 -10.770 1.00 42.12 192 LEU A C 1
ATOM 1523 O O . LEU A 1 192 ? -9.606 28.248 -10.427 1.00 42.12 192 LEU A O 1
ATOM 1527 N N . LEU A 1 193 ? -11.707 27.459 -10.440 1.00 39.84 193 LEU A N 1
ATOM 1528 C CA . LEU A 1 193 ? -11.398 26.223 -9.704 1.00 39.84 193 LEU A CA 1
ATOM 1529 C C . LEU A 1 193 ? -11.108 25.054 -10.660 1.00 39.84 193 LEU A C 1
ATOM 1531 O O . LEU A 1 193 ? -10.292 24.191 -10.335 1.00 39.84 193 LEU A O 1
ATOM 1535 N N . TRP A 1 194 ? -11.745 25.041 -11.834 1.00 44.81 194 TRP A N 1
ATOM 1536 C CA . TRP A 1 194 ? -11.512 24.025 -12.861 1.00 44.81 194 TRP A CA 1
ATOM 1537 C C . TRP A 1 194 ? -10.177 24.235 -13.592 1.00 44.81 194 TRP A C 1
ATOM 1539 O O . TRP A 1 194 ? -9.461 23.258 -13.793 1.00 44.81 194 TRP A O 1
ATOM 1549 N N . ASP A 1 195 ? -9.736 25.481 -13.811 1.00 38.66 195 ASP A N 1
ATOM 1550 C CA . ASP A 1 195 ? -8.428 25.779 -14.430 1.00 38.66 195 ASP A CA 1
ATOM 1551 C C . ASP A 1 195 ? -7.214 25.304 -13.599 1.00 38.66 195 ASP A C 1
ATOM 1553 O O . ASP A 1 195 ? -6.149 24.991 -14.142 1.00 38.66 195 ASP A O 1
ATOM 1557 N N . MET A 1 196 ? -7.351 25.199 -12.270 1.00 36.62 196 MET A N 1
ATOM 1558 C CA . MET A 1 196 ? -6.308 24.633 -11.398 1.00 36.62 196 MET A CA 1
ATOM 1559 C C . MET A 1 196 ? -6.317 23.098 -11.359 1.00 36.62 196 MET A C 1
ATOM 1561 O O . MET A 1 196 ? -5.294 22.494 -11.033 1.00 36.62 196 MET A O 1
ATOM 1565 N N . ILE A 1 197 ? -7.448 22.467 -11.685 1.00 39.22 197 ILE A N 1
ATOM 1566 C CA . ILE A 1 197 ? -7.617 21.007 -11.691 1.00 39.22 197 ILE A CA 1
ATOM 1567 C C . ILE A 1 197 ? -7.250 20.429 -13.067 1.00 39.22 197 ILE A C 1
ATOM 1569 O O . ILE A 1 197 ? -6.593 19.391 -13.132 1.00 39.22 197 ILE A O 1
ATOM 1573 N N . ASP A 1 198 ? -7.546 21.143 -14.154 1.00 40.12 198 ASP A N 1
ATOM 1574 C CA . ASP A 1 198 ? -7.245 20.707 -15.525 1.00 40.12 198 ASP A CA 1
ATOM 1575 C C . ASP A 1 198 ? -5.748 20.766 -15.884 1.00 40.12 198 ASP A C 1
ATOM 1577 O O . ASP A 1 198 ? -5.310 20.163 -16.865 1.00 40.12 198 ASP A O 1
ATOM 1581 N N . ASN A 1 199 ? -4.921 21.404 -15.048 1.00 33.88 199 ASN A N 1
ATOM 1582 C CA . ASN A 1 199 ? -3.470 21.479 -15.244 1.00 33.88 199 ASN A CA 1
ATOM 1583 C C . ASN A 1 199 ? -2.658 20.394 -14.508 1.00 33.88 199 ASN A C 1
ATOM 1585 O O . ASN A 1 199 ? -1.426 20.424 -14.539 1.00 33.88 199 ASN A O 1
ATOM 1589 N N . VAL A 1 200 ? -3.305 19.387 -13.904 1.00 34.50 200 VAL A N 1
ATOM 1590 C CA . VAL A 1 200 ? -2.612 18.224 -13.319 1.00 34.50 200 VAL A CA 1
ATOM 1591 C C . VAL A 1 200 ? -3.200 16.915 -13.851 1.00 34.50 200 VAL A C 1
ATOM 1593 O O . VAL A 1 200 ? -3.906 16.194 -13.157 1.00 34.50 200 VAL A O 1
ATOM 1596 N N . GLY A 1 201 ? -2.825 16.567 -15.085 1.00 27.27 201 GLY A N 1
ATOM 1597 C CA . GLY A 1 201 ? -2.832 15.178 -15.554 1.00 27.27 201 GLY A CA 1
ATOM 1598 C C . GLY A 1 201 ? -3.569 14.930 -16.869 1.00 27.27 201 GLY A C 1
ATOM 1599 O O . GLY A 1 201 ? -4.789 14.871 -16.926 1.00 27.27 201 GLY A O 1
ATOM 1600 N N . SER A 1 202 ? -2.802 14.642 -17.919 1.00 29.86 202 SER A N 1
ATOM 1601 C CA . SER A 1 202 ? -3.272 14.019 -19.163 1.00 29.86 202 SER A CA 1
ATOM 1602 C C . SER A 1 202 ? -2.378 12.793 -19.435 1.00 29.86 202 SER A C 1
ATOM 1604 O O . SER A 1 202 ? -1.220 12.812 -19.032 1.00 29.86 202 SER A O 1
ATOM 1606 N N . TYR A 1 203 ? -2.768 11.647 -20.008 1.00 36.62 203 TYR A N 1
ATOM 1607 C CA . TYR A 1 203 ? -3.709 11.342 -21.088 1.00 36.62 203 TYR A CA 1
ATOM 1608 C C . TYR A 1 203 ? -4.191 9.877 -20.993 1.00 36.62 203 TYR A C 1
ATOM 1610 O O . TYR A 1 203 ? -3.374 8.968 -20.856 1.00 36.62 203 TYR A O 1
ATOM 1618 N N . SER A 1 204 ? -5.490 9.625 -21.210 1.00 32.12 204 SER A N 1
ATOM 1619 C CA . SER A 1 204 ? -6.010 8.518 -22.047 1.00 32.12 204 SER A CA 1
ATOM 1620 C C . SER A 1 204 ? -7.551 8.517 -22.017 1.00 32.12 204 SER A C 1
ATOM 1622 O O . SER A 1 204 ? -8.186 7.765 -21.273 1.00 32.12 204 SER A O 1
ATOM 1624 N N . GLY A 1 205 ? -8.166 9.334 -22.876 1.00 34.22 205 GLY A N 1
ATOM 1625 C CA . GLY A 1 205 ? -9.620 9.542 -22.989 1.00 34.22 205 GLY A CA 1
ATOM 1626 C C . GLY A 1 205 ? -10.436 8.382 -23.586 1.00 34.22 205 GLY A C 1
ATOM 1627 O O . GLY A 1 205 ? -11.375 8.624 -24.335 1.00 34.22 205 GLY A O 1
ATOM 1628 N N . LYS A 1 206 ? -10.078 7.115 -23.324 1.00 35.66 206 LYS A N 1
ATOM 1629 C CA . LYS A 1 206 ? -10.807 5.938 -23.853 1.00 35.66 206 LYS A CA 1
ATOM 1630 C C . LYS A 1 206 ? -11.054 4.808 -22.847 1.00 35.66 206 LYS A C 1
ATOM 1632 O O . LYS A 1 206 ? -11.402 3.702 -23.251 1.00 35.66 206 LYS A O 1
ATOM 1637 N N . ASN A 1 207 ? -10.915 5.053 -21.543 1.00 36.31 207 ASN A N 1
ATOM 1638 C CA . ASN A 1 207 ? -11.143 4.027 -20.521 1.00 36.31 207 ASN A CA 1
ATOM 1639 C C . ASN A 1 207 ? -12.053 4.524 -19.389 1.00 36.31 207 ASN A C 1
ATOM 1641 O O . ASN A 1 207 ? -11.591 4.773 -18.281 1.00 36.31 207 ASN A O 1
ATOM 1645 N N . ASN A 1 208 ? -13.367 4.521 -19.624 1.00 36.62 208 ASN A N 1
ATOM 1646 C CA . ASN A 1 208 ? -14.402 4.718 -18.591 1.00 36.62 208 ASN A CA 1
ATOM 1647 C C . ASN A 1 208 ? -14.476 3.544 -17.573 1.00 36.62 208 ASN A C 1
ATOM 1649 O O . ASN A 1 208 ? -15.554 3.168 -17.137 1.00 36.62 208 ASN A O 1
ATOM 1653 N N . THR A 1 209 ? -13.358 2.880 -17.254 1.00 37.06 209 THR A N 1
ATOM 1654 C CA . THR A 1 209 ? -13.285 1.722 -16.331 1.00 37.06 209 THR A CA 1
ATOM 1655 C C . THR A 1 209 ? -11.989 1.674 -15.507 1.00 37.06 209 THR A C 1
ATOM 1657 O O . THR A 1 209 ? -11.576 0.616 -15.033 1.00 37.06 209 THR A O 1
ATOM 1660 N N . ARG A 1 210 ? -11.339 2.818 -15.281 1.00 41.56 210 ARG A N 1
ATOM 1661 C CA . ARG A 1 210 ? -10.339 2.963 -14.212 1.00 41.56 210 ARG A CA 1
ATOM 1662 C C . ARG A 1 210 ? -10.679 4.169 -13.352 1.00 41.56 210 ARG A C 1
ATOM 1664 O O . ARG A 1 210 ? -9.905 5.106 -13.239 1.00 41.56 210 ARG A O 1
ATOM 1671 N N . ASP A 1 211 ? -11.838 4.081 -12.714 1.00 42.06 211 ASP A N 1
ATOM 1672 C CA . ASP A 1 211 ? -12.235 4.921 -11.587 1.00 42.06 211 ASP A CA 1
ATOM 1673 C C . ASP A 1 211 ? -11.360 4.607 -10.354 1.00 42.06 211 ASP A C 1
ATOM 1675 O O . ASP A 1 211 ? -11.821 4.112 -9.326 1.00 42.06 211 ASP A O 1
ATOM 1679 N N . PHE A 1 212 ? -10.052 4.845 -10.474 1.00 40.38 212 PHE A N 1
ATOM 1680 C CA . PHE A 1 212 ? -9.139 4.889 -9.334 1.00 40.38 212 PHE A CA 1
ATOM 1681 C C . PHE A 1 212 ? -9.534 6.064 -8.426 1.00 40.38 212 PHE A C 1
ATOM 1683 O O . PHE A 1 212 ? -9.545 5.926 -7.209 1.00 40.38 212 PHE A O 1
ATOM 1690 N N . GLU A 1 213 ? -10.002 7.167 -9.020 1.00 40.19 213 GLU A N 1
ATOM 1691 C CA . GLU A 1 213 ? -10.506 8.341 -8.305 1.00 40.19 213 GLU A CA 1
ATOM 1692 C C . GLU A 1 213 ? -11.826 8.100 -7.557 1.00 40.19 213 GLU A C 1
ATOM 1694 O O . GLU A 1 213 ? -11.961 8.570 -6.427 1.00 40.19 213 GLU A O 1
ATOM 1699 N N . ARG A 1 214 ? -12.797 7.344 -8.105 1.00 42.31 214 ARG A N 1
ATOM 1700 C CA . ARG A 1 214 ? -14.070 7.108 -7.385 1.00 42.31 214 ARG A CA 1
ATOM 1701 C C . ARG A 1 214 ? -13.933 6.168 -6.191 1.00 42.31 214 ARG A C 1
ATOM 1703 O O . ARG A 1 214 ? -14.708 6.283 -5.250 1.00 42.31 214 ARG A O 1
ATOM 1710 N N . ALA A 1 215 ? -12.953 5.265 -6.197 1.00 45.69 215 ALA A N 1
ATOM 1711 C CA . ALA A 1 215 ? -12.685 4.406 -5.044 1.00 45.69 215 ALA A CA 1
ATOM 1712 C C . ALA A 1 215 ? -11.948 5.140 -3.902 1.00 45.69 215 ALA A C 1
ATOM 1714 O O . ALA A 1 215 ? -11.908 4.625 -2.787 1.00 45.69 215 ALA A O 1
ATOM 1715 N N . LEU A 1 216 ? -11.369 6.321 -4.170 1.00 48.50 216 LEU A N 1
ATOM 1716 C CA . LEU A 1 216 ? -10.388 6.974 -3.295 1.00 48.50 216 LEU A CA 1
ATOM 1717 C C . LEU A 1 216 ? -10.783 8.345 -2.740 1.00 48.50 216 LEU A C 1
ATOM 1719 O O . LEU A 1 216 ? -10.009 8.886 -1.954 1.00 48.50 216 LEU A O 1
ATOM 1723 N N . LYS A 1 217 ? -11.953 8.915 -3.062 1.00 63.84 217 LYS A N 1
ATOM 1724 C CA . LYS A 1 217 ? -12.387 10.172 -2.420 1.00 63.84 217 LYS A CA 1
ATOM 1725 C C . LYS A 1 217 ? -12.865 9.925 -0.986 1.00 63.84 217 LYS A C 1
ATOM 1727 O O . LYS A 1 217 ? -14.028 10.133 -0.656 1.00 63.84 217 LYS A O 1
ATOM 1732 N N . LEU A 1 218 ? -11.946 9.512 -0.111 1.00 76.31 218 LEU A N 1
ATOM 1733 C CA . LEU A 1 218 ? -12.066 9.867 1.294 1.00 76.31 218 LEU A CA 1
ATOM 1734 C C . LEU A 1 218 ? -12.154 11.402 1.333 1.00 76.31 218 LEU A C 1
ATOM 1736 O O . LEU A 1 218 ? -11.305 12.056 0.723 1.00 76.31 218 LEU A O 1
ATOM 1740 N N . PRO A 1 219 ? -13.155 12.000 1.997 1.00 87.94 219 PRO A N 1
ATOM 1741 C CA . PRO A 1 219 ? -13.297 13.449 2.119 1.00 87.94 219 PRO A CA 1
ATOM 1742 C C . PRO A 1 219 ? -12.282 13.991 3.140 1.00 87.94 219 PRO A C 1
ATOM 1744 O O . PRO A 1 219 ? -12.633 14.632 4.127 1.00 87.94 219 PRO A O 1
ATOM 1747 N N . LEU A 1 220 ? -11.011 13.663 2.927 1.00 90.12 220 LEU A N 1
ATOM 1748 C CA . LEU A 1 220 ? -9.875 13.983 3.770 1.00 90.12 220 LEU A CA 1
ATOM 1749 C C . LEU A 1 220 ? -8.895 14.812 2.948 1.00 90.12 220 LEU A C 1
ATOM 1751 O O . LEU A 1 220 ? -8.606 14.480 1.801 1.00 90.12 220 LEU A O 1
ATOM 1755 N N . ALA A 1 221 ? -8.368 15.880 3.536 1.00 93.94 221 ALA A N 1
ATOM 1756 C CA . ALA A 1 221 ? -7.261 16.610 2.938 1.00 93.94 221 ALA A CA 1
ATOM 1757 C C . ALA A 1 221 ? -5.942 15.870 3.244 1.00 93.94 221 ALA A C 1
ATOM 1759 O O . ALA A 1 221 ? -5.702 15.550 4.418 1.00 93.94 221 ALA A O 1
ATOM 1760 N N . PRO A 1 222 ? -5.097 15.582 2.236 1.00 96.00 222 PRO A N 1
ATOM 1761 C CA . PRO A 1 222 ? -3.772 15.026 2.472 1.00 96.00 222 PRO A CA 1
ATOM 1762 C C . PRO A 1 222 ? -2.844 16.080 3.091 1.00 96.00 222 PRO A C 1
ATOM 1764 O O . PRO A 1 222 ? -3.013 17.279 2.870 1.00 96.00 222 PRO A O 1
ATOM 1767 N N . ASP A 1 223 ? -1.832 15.628 3.825 1.00 96.06 223 ASP A N 1
ATOM 1768 C CA . ASP A 1 223 ? -0.739 16.481 4.287 1.00 96.06 223 ASP A CA 1
ATOM 1769 C C . ASP A 1 223 ? 0.373 16.513 3.237 1.00 96.06 223 ASP A C 1
ATOM 1771 O O . ASP A 1 223 ? 0.711 15.490 2.642 1.00 96.06 223 ASP A O 1
ATOM 1775 N N . LEU A 1 224 ? 0.957 17.686 3.000 1.00 97.62 224 LEU A N 1
ATOM 1776 C CA . LEU A 1 224 ? 2.068 17.839 2.063 1.00 97.62 224 LEU A CA 1
ATOM 1777 C C . LEU A 1 224 ? 3.386 17.543 2.775 1.00 97.62 224 LEU A C 1
ATOM 1779 O O . LEU A 1 224 ? 3.804 18.281 3.668 1.00 97.62 224 LEU A O 1
ATOM 1783 N N . VAL A 1 225 ? 4.054 16.466 2.367 1.00 97.81 225 VAL A N 1
ATOM 1784 C CA . VAL A 1 225 ? 5.336 16.044 2.938 1.00 97.81 225 VAL A CA 1
ATOM 1785 C C . VAL A 1 225 ? 6.443 16.276 1.924 1.00 97.81 225 VAL A C 1
ATOM 1787 O O . VAL A 1 225 ? 6.362 15.828 0.781 1.00 97.81 225 VAL A O 1
ATOM 1790 N N . TRP A 1 226 ? 7.492 16.976 2.350 1.00 98.38 226 TRP A N 1
ATOM 1791 C CA . TRP A 1 226 ? 8.677 17.191 1.532 1.00 98.38 226 TRP A CA 1
ATOM 1792 C C . TRP A 1 226 ? 9.487 15.905 1.391 1.00 98.38 226 TRP A C 1
ATOM 1794 O O . TRP A 1 226 ? 9.765 15.211 2.371 1.00 98.38 226 TRP A O 1
ATOM 1804 N N . THR A 1 227 ? 9.898 15.610 0.165 1.00 98.12 227 THR A N 1
ATOM 1805 C CA . THR A 1 227 ? 10.848 14.546 -0.141 1.00 98.12 227 THR A CA 1
ATOM 1806 C C . THR A 1 227 ? 11.715 14.930 -1.333 1.00 98.12 227 THR A C 1
ATOM 1808 O O . THR A 1 227 ? 11.398 15.866 -2.060 1.00 98.12 227 THR A O 1
ATOM 1811 N N . THR A 1 228 ? 12.805 14.205 -1.558 1.00 97.75 228 THR A N 1
ATOM 1812 C CA . THR A 1 228 ? 13.743 14.492 -2.646 1.00 97.75 228 THR A CA 1
ATOM 1813 C C . THR A 1 228 ? 13.548 13.511 -3.797 1.00 97.75 228 THR A C 1
ATOM 1815 O O . THR A 1 228 ? 13.582 12.298 -3.589 1.00 97.75 228 THR A O 1
ATOM 1818 N N . MET A 1 229 ? 13.423 14.017 -5.023 1.00 97.50 229 MET A N 1
ATOM 1819 C CA . MET A 1 229 ? 13.242 13.234 -6.253 1.00 97.50 229 MET A CA 1
ATOM 1820 C C . MET A 1 229 ? 14.294 13.609 -7.301 1.00 97.50 229 MET A C 1
ATOM 1822 O O . MET A 1 229 ? 14.865 14.703 -7.275 1.00 97.50 229 MET A O 1
ATOM 1826 N N . LYS A 1 230 ? 14.559 12.711 -8.252 1.00 97.38 230 LYS A N 1
ATOM 1827 C CA . LYS A 1 230 ? 15.353 13.045 -9.442 1.00 97.38 230 LYS A CA 1
ATOM 1828 C C . LYS A 1 230 ? 14.571 13.995 -10.346 1.00 97.38 230 LYS A C 1
ATOM 1830 O O . LYS A 1 230 ? 13.363 13.836 -10.493 1.00 97.38 230 LYS A O 1
ATOM 1835 N N . LYS A 1 231 ? 15.248 14.946 -10.999 1.00 95.31 231 LYS A N 1
ATOM 1836 C CA . LYS A 1 231 ? 14.601 15.825 -11.997 1.00 95.31 231 LYS A CA 1
ATOM 1837 C C . LYS A 1 231 ? 14.145 15.069 -13.250 1.00 95.31 231 LYS A C 1
ATOM 1839 O O . LYS A 1 231 ? 13.128 15.418 -13.839 1.00 95.31 231 LYS A O 1
ATOM 1844 N N . LYS A 1 232 ? 14.917 14.063 -13.668 1.00 94.31 232 LYS A N 1
ATOM 1845 C CA . LYS A 1 232 ? 14.646 13.157 -14.798 1.00 94.31 232 LYS A CA 1
ATOM 1846 C C . LYS A 1 232 ? 15.203 11.773 -14.462 1.00 94.31 232 LYS A C 1
ATOM 1848 O O . LYS A 1 232 ? 16.071 11.674 -13.598 1.00 94.31 232 LYS A O 1
ATOM 1853 N N . GLU A 1 233 ? 14.741 10.735 -15.150 1.00 90.06 233 GLU A N 1
ATOM 1854 C CA . GLU A 1 233 ? 15.113 9.334 -14.885 1.00 90.06 233 GLU A CA 1
ATOM 1855 C C . GLU A 1 233 ? 16.640 9.109 -14.838 1.00 90.06 233 GLU A C 1
ATOM 1857 O O . GLU A 1 233 ? 17.160 8.572 -13.850 1.00 90.06 233 GLU A O 1
ATOM 1862 N N . ASP A 1 234 ? 17.350 9.642 -15.838 1.00 90.81 234 ASP A N 1
ATOM 1863 C CA . ASP A 1 234 ? 18.809 9.536 -15.997 1.00 90.81 234 ASP A CA 1
ATOM 1864 C C . ASP A 1 234 ? 19.602 10.681 -15.343 1.00 90.81 234 ASP A C 1
ATOM 1866 O O . ASP A 1 234 ? 20.816 10.785 -15.511 1.00 90.81 234 ASP A O 1
ATOM 1870 N N . SER A 1 235 ? 18.937 11.590 -14.626 1.00 93.38 235 SER A N 1
ATOM 1871 C CA . SER A 1 235 ? 19.608 12.754 -14.048 1.00 93.38 235 SER A CA 1
ATOM 1872 C C . SER A 1 235 ? 20.214 12.443 -12.680 1.00 93.38 235 SER A C 1
ATOM 1874 O O . SER A 1 235 ? 19.568 11.847 -11.816 1.00 93.38 235 SER A O 1
ATOM 1876 N N . GLU A 1 236 ? 21.435 12.931 -12.458 1.00 94.12 236 GLU A N 1
ATOM 1877 C CA . GLU A 1 236 ? 22.046 13.021 -11.126 1.00 94.12 236 GLU A CA 1
ATOM 1878 C C . GLU A 1 236 ? 21.562 14.252 -10.341 1.00 94.12 236 GLU A C 1
ATOM 1880 O O . GLU A 1 236 ? 21.859 14.390 -9.155 1.00 94.12 236 GLU A O 1
ATOM 1885 N N . GLU A 1 237 ? 20.802 15.150 -10.976 1.00 96.94 237 GLU A N 1
ATOM 1886 C CA . GLU A 1 237 ? 20.235 16.312 -10.307 1.00 96.94 237 GLU A CA 1
ATOM 1887 C C . GLU A 1 237 ? 18.972 15.945 -9.531 1.00 96.94 237 GLU A C 1
ATOM 1889 O O . GLU A 1 237 ? 18.045 15.290 -10.029 1.00 96.94 237 GLU A O 1
ATOM 1894 N N . PHE A 1 238 ? 18.905 16.464 -8.311 1.00 96.56 238 PHE A N 1
ATOM 1895 C CA . PHE A 1 238 ? 17.787 16.263 -7.408 1.00 96.56 238 PHE A CA 1
ATOM 1896 C C . PHE A 1 238 ? 17.054 17.572 -7.150 1.00 96.56 238 PHE A C 1
ATOM 1898 O O . PHE A 1 238 ? 17.611 18.662 -7.288 1.00 96.56 238 PHE A O 1
ATOM 1905 N N . HIS A 1 239 ? 15.791 17.451 -6.779 1.00 97.50 239 HIS A N 1
ATOM 1906 C CA . HIS A 1 239 ? 14.981 18.563 -6.317 1.00 97.50 239 HIS A CA 1
ATOM 1907 C C . HIS A 1 239 ? 14.031 18.074 -5.230 1.00 97.50 239 HIS A C 1
ATOM 1909 O O . HIS A 1 239 ? 13.660 16.896 -5.198 1.00 97.50 239 HIS A O 1
ATOM 1915 N N . ASP A 1 240 ? 13.667 18.983 -4.338 1.00 98.19 240 ASP A N 1
ATOM 1916 C CA . ASP A 1 240 ? 12.676 18.706 -3.314 1.00 98.19 240 ASP A CA 1
ATOM 1917 C C . ASP A 1 240 ? 11.278 18.941 -3.880 1.00 98.19 240 ASP A C 1
ATOM 1919 O O . ASP A 1 240 ? 11.025 19.905 -4.605 1.00 98.19 240 ASP A O 1
ATOM 1923 N N . VAL A 1 241 ? 10.374 18.027 -3.555 1.00 97.25 241 VAL A N 1
ATOM 1924 C CA . VAL A 1 241 ? 8.978 18.047 -3.980 1.00 97.25 241 VAL A CA 1
ATOM 1925 C C . VAL A 1 241 ? 8.076 17.826 -2.779 1.00 97.25 241 VAL A C 1
ATOM 1927 O O . VAL A 1 241 ? 8.428 17.107 -1.842 1.00 97.25 241 VAL A O 1
ATOM 1930 N N . GLN A 1 242 ? 6.891 18.425 -2.820 1.00 97.88 242 GLN A N 1
ATOM 1931 C CA . GLN A 1 242 ? 5.826 18.129 -1.873 1.00 97.88 242 GLN A CA 1
ATOM 1932 C C . GLN A 1 242 ? 4.961 17.003 -2.420 1.00 97.88 242 GLN A C 1
ATOM 1934 O O . GLN A 1 242 ? 4.448 17.086 -3.534 1.00 97.88 242 GLN A O 1
ATOM 1939 N N . VAL A 1 243 ? 4.796 15.954 -1.624 1.00 96.50 243 VAL A N 1
ATOM 1940 C CA . VAL A 1 243 ? 3.987 14.788 -1.973 1.00 96.50 243 VAL A CA 1
ATOM 1941 C C . VAL A 1 243 ? 2.779 14.754 -1.046 1.00 96.50 243 VAL A C 1
ATOM 1943 O O . VAL A 1 243 ? 2.960 14.856 0.171 1.00 96.50 243 VAL A O 1
ATOM 1946 N N . PRO A 1 244 ? 1.555 14.615 -1.581 1.00 97.31 244 PRO A N 1
ATOM 1947 C CA . PRO A 1 244 ? 0.374 14.435 -0.752 1.00 97.31 244 PRO A CA 1
ATOM 1948 C C . PRO A 1 244 ? 0.432 13.080 -0.041 1.00 97.31 244 PRO A C 1
ATOM 1950 O O . PRO A 1 244 ? 0.600 12.035 -0.674 1.00 97.31 244 PRO A O 1
ATOM 1953 N N . VAL A 1 245 ? 0.270 13.106 1.280 1.00 97.38 245 VAL A N 1
ATOM 1954 C CA . VAL A 1 245 ? 0.234 11.927 2.143 1.00 97.38 245 VAL A CA 1
ATOM 1955 C C . VAL A 1 245 ? -1.061 11.921 2.948 1.00 97.38 245 VAL A C 1
ATOM 1957 O O . VAL A 1 245 ? -1.315 12.810 3.758 1.00 97.38 245 VAL A O 1
ATOM 1960 N N . PHE A 1 246 ? -1.875 10.887 2.773 1.00 96.88 246 PHE A N 1
ATOM 1961 C CA . PHE A 1 246 ? -3.017 10.632 3.642 1.00 96.88 246 PHE A CA 1
ATOM 1962 C C . PHE A 1 246 ? -2.538 9.941 4.914 1.00 96.88 246 PHE A C 1
ATOM 1964 O O . PHE A 1 246 ? -2.044 8.814 4.878 1.00 96.88 246 PHE A O 1
ATOM 1971 N N . LEU A 1 247 ? -2.667 10.619 6.054 1.00 98.00 247 LEU A N 1
ATOM 1972 C CA . LEU A 1 247 ? -2.197 10.070 7.320 1.00 98.00 247 LEU A CA 1
ATOM 1973 C C . LEU A 1 247 ? -3.151 8.995 7.859 1.00 98.00 247 LEU A C 1
ATOM 1975 O O . LEU A 1 247 ? -4.360 9.236 7.929 1.00 98.00 247 LEU A O 1
ATOM 1979 N N . PRO A 1 248 ? -2.628 7.834 8.303 1.00 98.44 248 PRO A N 1
ATOM 1980 C CA . PRO A 1 248 ? -3.439 6.739 8.825 1.00 98.44 248 PRO A CA 1
ATOM 1981 C C . PRO A 1 248 ? -4.465 7.145 9.880 1.00 98.44 248 PRO A C 1
ATOM 1983 O O . PRO A 1 248 ? -5.613 6.739 9.774 1.00 98.44 248 PRO A O 1
ATOM 1986 N N . HIS A 1 249 ? -4.112 7.981 10.860 1.00 98.31 249 HIS A N 1
ATOM 1987 C CA . HIS A 1 249 ? -5.049 8.375 11.918 1.00 98.31 249 HIS A CA 1
ATOM 1988 C C . HIS A 1 249 ? -6.266 9.140 11.367 1.00 98.31 249 HIS A C 1
ATOM 1990 O O . HIS A 1 249 ? -7.371 8.919 11.849 1.00 98.31 249 HIS A O 1
ATOM 1996 N N . LYS A 1 250 ? -6.101 9.973 10.324 1.00 97.56 250 LYS A N 1
ATOM 1997 C CA . LYS A 1 250 ? -7.213 10.684 9.663 1.00 97.56 250 LYS A CA 1
ATOM 1998 C C . LYS A 1 250 ? -8.137 9.706 8.940 1.00 97.56 250 LYS A C 1
ATOM 2000 O O . LYS A 1 250 ? -9.357 9.820 9.042 1.00 97.56 250 LYS A O 1
ATOM 2005 N N . ILE A 1 251 ? -7.552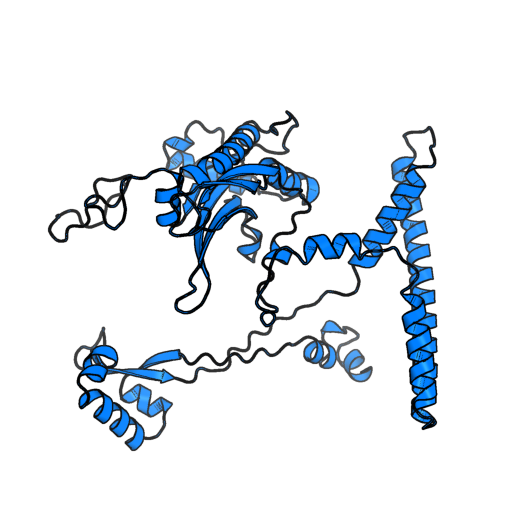 8.722 8.249 1.00 96.94 251 ILE A N 1
ATOM 2006 C CA . ILE A 1 251 ? -8.300 7.643 7.589 1.00 96.94 251 ILE A CA 1
ATOM 2007 C C . ILE A 1 251 ? -9.088 6.852 8.636 1.00 96.94 251 ILE A C 1
ATOM 2009 O O . ILE A 1 251 ? -10.295 6.690 8.499 1.00 96.94 251 ILE A O 1
ATOM 2013 N N . LEU A 1 252 ? -8.432 6.405 9.706 1.00 97.69 252 LEU A N 1
ATOM 2014 C CA . LEU A 1 252 ? -9.048 5.603 10.764 1.00 97.69 252 LEU A CA 1
ATOM 2015 C C . LEU A 1 252 ? -10.159 6.373 11.489 1.00 97.69 252 LEU A C 1
ATOM 2017 O O . LEU A 1 252 ? -11.241 5.826 11.684 1.00 97.69 252 LEU A O 1
ATOM 2021 N N . LEU A 1 253 ? -9.944 7.652 11.808 1.00 97.06 253 LEU A N 1
ATOM 2022 C CA . LEU A 1 253 ? -10.971 8.513 12.395 1.00 97.06 253 LEU A CA 1
ATOM 2023 C C . LEU A 1 253 ? -12.205 8.588 11.488 1.00 97.06 253 LEU A C 1
ATOM 2025 O O . LEU A 1 253 ? -13.324 8.407 11.954 1.00 97.06 253 LEU A O 1
ATOM 2029 N N . TYR A 1 254 ? -12.011 8.792 10.185 1.00 96.06 254 TYR A N 1
ATOM 2030 C CA . TYR A 1 254 ? -13.117 8.832 9.233 1.00 96.06 254 TYR A CA 1
ATOM 2031 C C . TYR A 1 254 ? -13.854 7.490 9.127 1.00 96.06 254 TYR A C 1
ATOM 2033 O O . TYR A 1 254 ? -15.083 7.454 9.181 1.00 96.06 254 TYR A O 1
ATOM 2041 N N . LEU A 1 255 ? -13.123 6.378 9.018 1.00 95.25 255 LEU A N 1
ATOM 2042 C CA . LEU A 1 255 ? -13.720 5.046 8.901 1.00 95.25 255 LEU A CA 1
ATOM 2043 C C . LEU A 1 255 ? -14.565 4.684 10.130 1.00 95.25 255 LEU A C 1
ATOM 2045 O O . LEU A 1 255 ? -15.673 4.175 9.980 1.00 95.25 255 LEU A O 1
ATOM 2049 N N . PHE A 1 256 ? -14.071 4.952 11.337 1.00 96.56 256 PHE A N 1
ATOM 2050 C CA . PHE A 1 256 ? -14.741 4.520 12.563 1.00 96.56 256 PHE A CA 1
ATOM 2051 C C . PHE A 1 256 ? -15.725 5.561 13.119 1.00 96.56 256 PHE A C 1
ATOM 2053 O O . PHE A 1 256 ? -16.803 5.176 13.554 1.00 96.56 256 PHE A O 1
ATOM 2060 N N . ASN A 1 257 ? -15.443 6.867 13.037 1.00 96.00 257 ASN A N 1
ATOM 2061 C CA . ASN A 1 257 ? -16.370 7.891 13.547 1.00 96.00 257 ASN A CA 1
ATOM 2062 C C . ASN A 1 257 ? -17.410 8.322 12.511 1.00 96.00 257 ASN A C 1
ATOM 2064 O O . ASN A 1 257 ? -18.569 8.541 12.863 1.00 96.00 257 ASN A O 1
ATOM 2068 N N . THR A 1 258 ? -17.023 8.459 11.240 1.00 94.00 258 THR A N 1
ATOM 2069 C CA . THR A 1 258 ? -17.942 8.949 10.201 1.00 94.00 258 THR A CA 1
ATOM 2070 C C . THR A 1 258 ? -18.684 7.805 9.528 1.00 94.00 258 THR A C 1
ATOM 2072 O O . THR A 1 258 ? -19.906 7.855 9.420 1.00 94.00 258 THR A O 1
ATOM 2075 N N . LEU A 1 259 ? -17.968 6.763 9.091 1.00 92.75 259 LEU A N 1
ATOM 2076 C CA . LEU A 1 259 ? -18.593 5.608 8.436 1.00 92.75 259 LEU A CA 1
ATOM 2077 C C . LEU A 1 259 ? -19.088 4.541 9.416 1.00 92.75 259 LEU A C 1
ATOM 2079 O O . LEU A 1 259 ? -19.759 3.608 8.979 1.00 92.75 259 LEU A O 1
ATOM 2083 N N . GLN A 1 260 ? -18.782 4.676 10.712 1.00 95.06 260 GLN A N 1
ATOM 2084 C CA . GLN A 1 260 ? -19.213 3.739 11.756 1.00 95.06 260 GLN A CA 1
ATOM 2085 C C . GLN A 1 260 ? -18.832 2.289 11.423 1.00 95.06 260 GLN A C 1
ATOM 2087 O O . GLN A 1 260 ? -19.607 1.354 11.632 1.00 95.06 260 GLN A O 1
ATOM 2092 N N . LEU A 1 261 ? -17.636 2.097 10.856 1.00 95.12 261 LEU A N 1
ATOM 2093 C CA . LEU A 1 261 ? -17.111 0.775 10.545 1.00 95.12 261 LEU A CA 1
ATOM 2094 C C . LEU A 1 261 ? -16.958 -0.027 11.841 1.00 95.12 261 LEU A C 1
ATOM 2096 O O . LEU A 1 261 ? -16.348 0.434 12.799 1.00 95.12 261 LEU A O 1
ATOM 2100 N N . GLN A 1 262 ? -17.490 -1.248 11.861 1.00 95.75 262 GLN A N 1
ATOM 2101 C CA . GLN A 1 262 ? -17.409 -2.136 13.018 1.00 95.75 262 GLN A CA 1
ATOM 2102 C C . GLN A 1 262 ? -16.531 -3.348 12.710 1.00 95.75 262 GLN A C 1
ATOM 2104 O O . GLN A 1 262 ? -16.662 -3.976 11.657 1.00 95.75 262 GLN A O 1
ATOM 2109 N N . ILE A 1 263 ? -15.656 -3.693 13.655 1.00 96.69 263 ILE A N 1
ATOM 2110 C CA . ILE A 1 263 ? -14.912 -4.954 13.666 1.00 96.69 263 ILE A CA 1
ATOM 2111 C C . ILE A 1 263 ? -15.516 -5.830 14.768 1.00 96.69 263 ILE A C 1
ATOM 2113 O O . ILE A 1 263 ? -15.507 -5.411 15.927 1.00 96.69 263 ILE A O 1
ATOM 2117 N N . PRO A 1 264 ? -16.049 -7.024 14.447 1.00 96.31 264 PRO A N 1
ATOM 2118 C CA . PRO A 1 264 ? -16.590 -7.923 15.458 1.00 96.31 264 PRO A CA 1
ATOM 2119 C C . PRO A 1 264 ? -15.542 -8.263 16.524 1.00 96.31 264 PRO A C 1
ATOM 2121 O O . PRO A 1 264 ? -14.424 -8.677 16.204 1.00 96.31 264 PRO A O 1
ATOM 2124 N N . TRP A 1 265 ? -15.909 -8.091 17.796 1.00 97.44 265 TRP A N 1
ATOM 2125 C CA . TRP A 1 265 ? -15.009 -8.325 18.928 1.00 97.44 265 TRP A CA 1
ATOM 2126 C C . TRP A 1 265 ? -14.512 -9.775 18.988 1.00 97.44 265 TRP A C 1
ATOM 2128 O O . TRP A 1 265 ? -13.342 -10.022 19.267 1.00 97.44 265 TRP A O 1
ATOM 2138 N N . ASP A 1 266 ? -15.370 -10.737 18.647 1.00 97.69 266 ASP A N 1
ATOM 2139 C CA . ASP A 1 266 ? -15.012 -12.155 18.618 1.00 97.69 266 ASP A CA 1
ATOM 2140 C C . ASP A 1 266 ? -13.954 -12.463 17.544 1.00 97.69 266 ASP A C 1
ATOM 2142 O O . ASP A 1 266 ? -13.058 -13.274 17.770 1.00 97.69 266 ASP A O 1
ATOM 2146 N N . ALA A 1 267 ? -14.015 -11.798 16.385 1.00 97.50 267 ALA A N 1
ATOM 2147 C CA . ALA A 1 267 ? -13.004 -11.921 15.338 1.00 97.50 267 ALA A CA 1
ATOM 2148 C C . ALA A 1 267 ? -11.661 -11.322 15.779 1.00 97.50 267 ALA A C 1
ATOM 2150 O O . ALA A 1 267 ? -10.608 -11.892 15.488 1.00 97.50 267 ALA A O 1
ATOM 2151 N N . LEU A 1 268 ? -11.700 -10.203 16.507 1.00 98.06 268 LEU A N 1
ATOM 2152 C CA . LEU A 1 268 ? -10.512 -9.560 17.063 1.00 98.06 268 LEU A CA 1
ATOM 2153 C C . LEU A 1 268 ? -9.832 -10.434 18.127 1.00 98.06 268 LEU A C 1
ATOM 2155 O O . LEU A 1 268 ? -8.620 -10.636 18.061 1.00 98.06 268 LEU A O 1
ATOM 2159 N N . GLN A 1 269 ? -10.605 -11.012 19.051 1.00 98.25 269 GLN A N 1
ATOM 2160 C CA . GLN A 1 269 ? -10.088 -11.948 20.053 1.00 98.25 269 GLN A CA 1
ATOM 2161 C C . GLN A 1 269 ? -9.453 -13.176 19.399 1.00 98.25 269 GLN A C 1
ATOM 2163 O O . GLN A 1 269 ? -8.286 -13.462 19.659 1.00 98.25 269 GLN A O 1
ATOM 2168 N N . LYS A 1 270 ? -10.168 -13.837 18.474 1.00 98.19 270 LYS A N 1
ATOM 2169 C CA . LYS A 1 270 ? -9.649 -15.001 17.732 1.00 98.19 270 LYS A CA 1
ATOM 2170 C C . LYS A 1 270 ? -8.339 -14.686 17.008 1.00 98.19 270 LYS A C 1
ATOM 2172 O O . LYS A 1 270 ? -7.432 -15.515 16.995 1.00 98.19 270 LYS A O 1
ATOM 2177 N N . TYR A 1 271 ? -8.230 -13.498 16.408 1.00 98.25 271 TYR A N 1
ATOM 2178 C CA . TYR A 1 271 ? -7.007 -13.055 15.741 1.00 98.25 271 TYR A CA 1
ATOM 2179 C C . TYR A 1 271 ? -5.830 -12.971 16.714 1.00 98.25 271 TYR A C 1
ATOM 2181 O O . TYR A 1 271 ? -4.779 -13.559 16.466 1.00 98.25 271 TYR A O 1
ATOM 2189 N N . TRP A 1 272 ? -6.004 -12.276 17.838 1.00 98.31 272 TRP A N 1
ATOM 2190 C CA . TRP A 1 272 ? -4.924 -12.090 18.803 1.00 98.31 272 TRP A CA 1
ATOM 2191 C C . TRP A 1 272 ? -4.575 -13.360 19.573 1.00 98.31 272 TRP A C 1
ATOM 2193 O O . TRP A 1 272 ? -3.399 -13.576 19.848 1.00 98.31 272 TRP A O 1
ATOM 2203 N N . GLU A 1 273 ? -5.545 -14.219 19.882 1.00 98.25 273 GLU A N 1
ATOM 2204 C CA . GLU A 1 273 ? -5.296 -15.552 20.444 1.00 98.25 273 GLU A CA 1
ATOM 2205 C C . GLU A 1 273 ? -4.433 -16.389 19.497 1.00 98.25 273 GLU A C 1
ATOM 2207 O O . GLU A 1 273 ? -3.413 -16.940 19.915 1.00 98.25 273 GLU A O 1
ATOM 2212 N N . HIS A 1 274 ? -4.776 -16.403 18.204 1.00 97.94 274 HIS A N 1
ATOM 2213 C CA . HIS A 1 274 ? -3.982 -17.072 17.179 1.00 97.94 274 HIS A CA 1
ATOM 2214 C C . HIS A 1 274 ? -2.569 -16.476 17.081 1.00 97.94 274 HIS A C 1
ATOM 2216 O O . HIS A 1 274 ? -1.580 -17.205 17.144 1.00 97.94 274 HIS A O 1
ATOM 2222 N N . CYS A 1 275 ? -2.439 -15.150 16.985 1.00 97.62 275 CYS A N 1
ATOM 2223 C CA . CYS A 1 275 ? -1.129 -14.506 16.934 1.00 97.62 275 CYS A CA 1
ATOM 2224 C C . CYS A 1 275 ? -0.300 -14.800 18.188 1.00 97.62 275 CYS A C 1
ATOM 2226 O O . CYS A 1 275 ? 0.874 -15.115 18.061 1.00 97.62 275 CYS A O 1
ATOM 2228 N N . LYS A 1 276 ? -0.877 -14.768 19.393 1.00 97.44 276 LYS A N 1
ATOM 2229 C CA . LYS A 1 276 ? -0.155 -15.138 20.619 1.00 97.44 276 LYS A CA 1
ATOM 2230 C C . LYS A 1 276 ? 0.317 -16.588 20.557 1.00 97.44 276 LYS A C 1
ATOM 2232 O O . LYS A 1 276 ? 1.472 -16.863 20.860 1.00 97.44 276 LYS A O 1
ATOM 2237 N N . GLN A 1 277 ? -0.530 -17.506 20.103 1.00 97.69 277 GLN A N 1
ATOM 2238 C CA . GLN A 1 277 ? -0.170 -18.917 19.999 1.00 97.69 277 GLN A CA 1
ATOM 2239 C C . GLN A 1 277 ? 1.005 -19.173 19.038 1.00 97.69 277 GLN A C 1
ATOM 2241 O O . GLN A 1 277 ? 1.852 -20.012 19.338 1.00 97.69 277 GLN A O 1
ATOM 2246 N N . PHE A 1 278 ? 1.071 -18.466 17.904 1.00 96.81 278 PHE A N 1
ATOM 2247 C CA . PHE A 1 278 ? 2.011 -18.784 16.816 1.00 96.81 278 PHE A CA 1
ATOM 2248 C C . PHE A 1 278 ? 3.099 -17.733 16.560 1.00 96.81 278 PHE A C 1
ATOM 2250 O O . PHE A 1 278 ? 4.005 -17.968 15.765 1.00 96.81 278 PHE A O 1
ATOM 2257 N N . CYS A 1 279 ? 3.033 -16.559 17.185 1.00 94.19 279 CYS A N 1
ATOM 2258 C CA . CYS A 1 279 ? 3.943 -15.447 16.930 1.00 94.19 279 CYS A CA 1
ATOM 2259 C C . CYS A 1 279 ? 4.477 -14.851 18.237 1.00 94.19 279 CYS A C 1
ATOM 2261 O O . CYS A 1 279 ? 3.759 -14.179 18.977 1.00 94.19 279 CYS A O 1
ATOM 2263 N N . LEU A 1 280 ? 5.784 -15.002 18.477 1.00 94.00 280 LEU A N 1
ATOM 2264 C CA . LEU A 1 280 ? 6.450 -14.472 19.676 1.00 94.00 280 LEU A CA 1
ATOM 2265 C C . LEU A 1 280 ? 6.272 -12.955 19.843 1.00 94.00 280 LEU A C 1
ATOM 2267 O O . LEU A 1 280 ? 6.112 -12.473 20.961 1.00 94.00 280 LEU A O 1
ATOM 2271 N N . TRP A 1 281 ? 6.248 -12.204 18.738 1.00 93.25 281 TRP A N 1
ATOM 2272 C CA . TRP A 1 281 ? 6.090 -10.748 18.770 1.00 93.25 281 TRP A CA 1
ATOM 2273 C C . TRP A 1 281 ? 4.725 -10.298 19.311 1.00 93.25 281 TRP A C 1
ATOM 2275 O O . TRP A 1 281 ? 4.616 -9.172 19.783 1.00 93.25 281 TRP A O 1
ATOM 2285 N N . ALA A 1 282 ? 3.696 -11.151 19.261 1.00 96.81 282 ALA A N 1
ATOM 2286 C CA . ALA A 1 282 ? 2.337 -10.809 19.680 1.00 96.81 282 ALA A CA 1
ATOM 2287 C C . ALA A 1 282 ? 2.089 -11.021 21.185 1.00 96.81 282 ALA A C 1
ATOM 2289 O O . ALA A 1 282 ? 1.088 -10.540 21.714 1.00 96.81 282 ALA A O 1
ATOM 2290 N N . GLN A 1 283 ? 2.992 -11.713 21.887 1.00 95.88 283 GLN A N 1
ATOM 2291 C CA . GLN A 1 283 ? 2.871 -12.019 23.319 1.00 95.88 283 GLN A CA 1
ATOM 2292 C C . GLN A 1 283 ? 2.667 -10.786 24.222 1.00 95.88 283 GLN A C 1
ATOM 2294 O O . GLN A 1 283 ? 1.834 -10.862 25.124 1.00 95.88 283 GLN A O 1
ATOM 2299 N N . PRO A 1 284 ? 3.335 -9.636 23.989 1.00 96.12 284 PRO A N 1
ATOM 2300 C CA . PRO A 1 284 ? 3.162 -8.453 24.835 1.00 96.12 284 PRO A CA 1
ATOM 2301 C C . PRO A 1 284 ? 1.828 -7.715 24.642 1.00 96.12 284 PRO A C 1
ATOM 2303 O O . PRO A 1 284 ? 1.532 -6.799 25.405 1.00 96.12 284 PRO A O 1
ATOM 2306 N N . PHE A 1 285 ? 1.044 -8.048 23.612 1.00 95.25 285 PHE A N 1
ATOM 2307 C CA . PHE A 1 285 ? -0.184 -7.320 23.290 1.00 95.25 285 PHE A CA 1
ATOM 2308 C C . PHE A 1 285 ? -1.346 -7.802 24.166 1.00 95.25 285 PHE A C 1
ATOM 2310 O O . PHE A 1 285 ? -1.541 -8.999 24.372 1.00 95.25 285 PHE A O 1
ATOM 2317 N N . ASP A 1 286 ? -2.190 -6.885 24.633 1.00 96.38 286 ASP A N 1
ATOM 2318 C CA . ASP A 1 286 ? -3.405 -7.226 25.390 1.00 96.38 286 ASP A CA 1
ATOM 2319 C C . ASP A 1 286 ? -4.524 -7.802 24.495 1.00 96.38 286 ASP A C 1
ATOM 2321 O O . ASP A 1 286 ? -5.414 -8.494 24.981 1.00 96.38 286 ASP A O 1
ATOM 2325 N N . GLY A 1 287 ? -4.419 -7.621 23.176 1.00 96.44 287 GLY A N 1
ATOM 2326 C CA . GLY A 1 287 ? -5.389 -8.082 22.181 1.00 96.44 287 GLY A CA 1
ATOM 2327 C C . GLY A 1 287 ? -6.529 -7.097 21.909 1.00 96.44 287 GLY A C 1
ATOM 2328 O O . GLY A 1 287 ? -7.497 -7.450 21.241 1.00 96.44 287 GLY A O 1
ATOM 2329 N N . THR A 1 288 ? -6.424 -5.868 22.414 1.00 97.75 288 THR A N 1
ATOM 2330 C CA . THR A 1 288 ? -7.398 -4.794 22.180 1.00 97.75 288 THR A CA 1
ATOM 2331 C C . THR A 1 288 ? -7.193 -4.006 20.877 1.00 97.75 288 THR A C 1
ATOM 2333 O O . THR A 1 288 ? -8.198 -3.554 20.324 1.00 97.75 288 THR A O 1
ATOM 2336 N N . PRO A 1 289 ? -5.968 -3.821 20.329 1.00 98.50 289 PRO A N 1
ATOM 2337 C CA . PRO A 1 289 ? -5.793 -3.007 19.132 1.00 98.50 289 PRO A CA 1
ATOM 2338 C C . PRO A 1 289 ? -6.313 -3.697 17.873 1.00 98.50 289 PRO A C 1
ATOM 2340 O O . PRO A 1 289 ? -6.069 -4.884 17.658 1.00 98.50 289 PRO A O 1
ATOM 2343 N N . ILE A 1 290 ? -6.952 -2.943 16.981 1.00 98.56 290 ILE A N 1
ATOM 2344 C CA . ILE A 1 290 ? -7.386 -3.443 15.674 1.00 98.56 290 ILE A CA 1
ATOM 2345 C C . ILE A 1 290 ? -6.151 -3.651 14.775 1.00 98.56 290 ILE A C 1
ATOM 2347 O O . ILE A 1 290 ? -5.361 -2.716 14.598 1.00 98.56 290 ILE A O 1
ATOM 2351 N N . PRO A 1 291 ? -5.965 -4.846 14.182 1.00 98.56 291 PRO A N 1
ATOM 2352 C CA . PRO A 1 291 ? -4.810 -5.136 13.343 1.00 98.56 291 PRO A CA 1
ATOM 2353 C C . PRO A 1 291 ? -4.886 -4.429 11.983 1.00 98.56 291 PRO A C 1
ATOM 2355 O O . PRO A 1 291 ? -5.850 -4.560 11.221 1.00 98.56 291 PRO A O 1
ATOM 2358 N N . LEU A 1 292 ? -3.812 -3.712 11.667 1.00 98.50 292 LEU A N 1
ATOM 2359 C CA . LEU A 1 292 ? -3.571 -3.016 10.411 1.00 98.50 292 LEU A CA 1
ATOM 2360 C C . LEU A 1 292 ? -2.537 -3.761 9.566 1.00 98.50 292 LEU A C 1
ATOM 2362 O O . LEU A 1 292 ? -1.596 -4.365 10.095 1.00 98.50 292 LEU A O 1
ATOM 2366 N N . CYS A 1 293 ? -2.681 -3.634 8.250 1.00 98.00 293 CYS A N 1
ATOM 2367 C CA . CYS A 1 293 ? -1.690 -4.051 7.273 1.00 98.00 293 CYS A CA 1
ATOM 2368 C C . CYS A 1 293 ? -1.254 -2.854 6.424 1.00 98.00 293 CYS A C 1
ATOM 2370 O O . CYS A 1 293 ? -2.089 -2.121 5.885 1.00 98.00 293 CYS A O 1
ATOM 2372 N N . LEU A 1 294 ? 0.061 -2.688 6.290 1.00 97.88 294 LEU A N 1
ATOM 2373 C CA . LEU A 1 294 ? 0.671 -1.791 5.317 1.00 97.8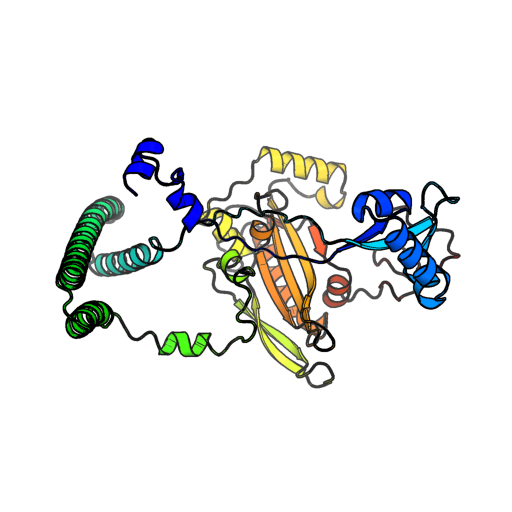8 294 LEU A CA 1
ATOM 2374 C C . LEU A 1 294 ? 1.101 -2.599 4.098 1.00 97.88 294 LEU A C 1
ATOM 2376 O O . LEU A 1 294 ? 1.725 -3.649 4.245 1.00 97.88 294 LEU A O 1
ATOM 2380 N N . TYR A 1 295 ? 0.789 -2.113 2.904 1.00 96.56 295 TYR A N 1
ATOM 2381 C CA . TYR A 1 295 ? 1.139 -2.762 1.645 1.00 96.56 295 TYR A CA 1
ATOM 2382 C C . TYR A 1 295 ? 1.866 -1.776 0.738 1.00 96.56 295 TYR A C 1
ATOM 2384 O O . TYR A 1 295 ? 1.378 -0.668 0.551 1.00 96.56 295 TYR A O 1
ATOM 2392 N N . GLY A 1 296 ? 3.016 -2.152 0.183 1.00 96.50 296 GLY A N 1
ATOM 2393 C CA . GLY A 1 296 ? 3.713 -1.364 -0.836 1.00 96.50 296 GLY A CA 1
ATOM 2394 C C . GLY A 1 296 ? 3.890 -2.147 -2.129 1.00 96.50 296 GLY A C 1
ATOM 2395 O O . GLY A 1 296 ? 4.209 -3.328 -2.097 1.00 96.50 296 GLY A O 1
ATOM 2396 N N . ASP A 1 297 ? 3.673 -1.508 -3.269 1.00 95.38 297 ASP A N 1
ATOM 2397 C CA . ASP A 1 297 ? 3.732 -2.168 -4.576 1.00 95.38 297 ASP A CA 1
ATOM 2398 C C . ASP A 1 297 ? 4.232 -1.199 -5.636 1.00 95.38 297 ASP A C 1
ATOM 2400 O O . ASP A 1 297 ? 3.938 0.000 -5.576 1.00 95.38 297 ASP A O 1
ATOM 2404 N N . THR A 1 298 ? 4.975 -1.721 -6.609 1.00 94.44 298 THR A N 1
ATOM 2405 C CA . THR A 1 298 ? 5.469 -0.945 -7.745 1.00 94.44 298 THR A CA 1
ATOM 2406 C C . THR A 1 298 ? 4.836 -1.452 -9.030 1.00 94.44 298 THR A C 1
ATOM 2408 O O . THR A 1 298 ? 5.192 -2.494 -9.580 1.00 94.44 298 THR A O 1
ATOM 2411 N N . ALA A 1 299 ? 3.901 -0.670 -9.558 1.00 92.88 299 ALA A N 1
ATOM 2412 C CA . ALA A 1 299 ? 3.205 -0.992 -10.788 1.00 92.88 299 ALA A CA 1
ATOM 2413 C C . ALA A 1 299 ? 3.900 -0.352 -11.993 1.00 92.88 299 ALA A C 1
ATOM 2415 O O . ALA A 1 299 ? 4.199 0.843 -12.003 1.00 92.88 299 ALA A O 1
ATOM 2416 N N . ARG A 1 300 ? 4.092 -1.141 -13.053 1.00 92.00 300 ARG A N 1
ATOM 2417 C CA . ARG A 1 300 ? 4.446 -0.623 -14.380 1.00 92.00 300 ARG A CA 1
ATOM 2418 C C . ARG A 1 300 ? 3.186 -0.249 -15.143 1.00 92.00 300 ARG A C 1
ATOM 2420 O O . ARG A 1 300 ? 2.242 -1.040 -15.214 1.00 92.00 300 ARG A O 1
ATOM 2427 N N . TYR A 1 301 ? 3.190 0.922 -15.756 1.00 86.88 301 TYR A N 1
ATOM 2428 C CA . TYR A 1 301 ? 2.134 1.383 -16.645 1.00 86.88 301 TYR A CA 1
ATOM 2429 C C . TYR A 1 301 ? 2.732 1.910 -17.952 1.00 86.88 301 TYR A C 1
ATOM 2431 O O . TYR A 1 301 ? 3.903 2.270 -18.014 1.00 86.88 301 TYR A O 1
ATOM 2439 N N . GLY A 1 302 ? 1.926 1.892 -19.013 1.00 85.44 302 GLY A N 1
ATOM 2440 C CA . GLY A 1 302 ? 2.384 2.138 -20.383 1.00 85.44 302 GLY A CA 1
ATOM 2441 C C . GLY A 1 302 ? 2.551 0.851 -21.201 1.00 85.44 302 GLY A C 1
ATOM 2442 O O . GLY A 1 302 ? 2.460 -0.264 -20.681 1.00 85.44 302 GLY A O 1
ATOM 2443 N N . GLN A 1 303 ? 2.727 1.005 -22.513 1.00 83.94 303 GLN A N 1
ATOM 2444 C CA . GLN A 1 303 ? 3.000 -0.087 -23.452 1.00 83.94 303 GLN A CA 1
ATOM 2445 C C . GLN A 1 303 ? 4.269 0.239 -24.243 1.00 83.94 303 GLN A C 1
ATOM 2447 O O . GLN A 1 303 ? 4.473 1.377 -24.647 1.00 83.94 303 GLN A O 1
ATOM 2452 N N . GLY A 1 304 ? 5.097 -0.772 -24.515 1.00 84.56 304 GLY A N 1
ATOM 2453 C CA . GLY A 1 304 ? 6.300 -0.603 -25.334 1.00 84.56 304 GLY A CA 1
ATOM 2454 C C . GLY A 1 304 ? 7.479 -0.013 -24.560 1.00 84.56 304 GLY A C 1
ATOM 2455 O O . GLY A 1 304 ? 7.821 -0.536 -23.498 1.00 84.56 304 GLY A O 1
ATOM 2456 N N . TYR A 1 305 ? 8.111 1.009 -25.143 1.00 80.31 305 TYR A N 1
ATOM 2457 C CA . TYR A 1 305 ? 9.316 1.663 -24.620 1.00 80.31 305 TYR A CA 1
ATOM 2458 C C . TYR A 1 305 ? 9.013 2.707 -23.537 1.00 80.31 305 TYR A C 1
ATOM 2460 O O . TYR A 1 305 ? 9.842 2.904 -22.657 1.00 80.31 305 TYR A O 1
ATOM 2468 N N . ASP A 1 306 ? 7.804 3.275 -23.527 1.00 79.88 306 ASP A N 1
ATOM 2469 C CA . ASP A 1 306 ? 7.364 4.258 -22.530 1.00 79.88 306 ASP A CA 1
ATOM 2470 C C . ASP A 1 306 ? 6.728 3.549 -21.323 1.00 79.88 306 ASP A C 1
ATOM 2472 O O . ASP A 1 306 ? 5.546 3.718 -21.013 1.00 79.88 306 ASP A O 1
ATOM 2476 N N . GLN A 1 307 ? 7.493 2.656 -20.687 1.00 87.81 307 GLN A N 1
ATOM 2477 C CA . GLN A 1 307 ? 7.084 2.056 -19.418 1.00 87.81 307 GLN A CA 1
ATOM 2478 C C . GLN A 1 307 ? 7.510 2.967 -18.283 1.00 87.81 307 GLN A C 1
ATOM 2480 O O . GLN A 1 307 ? 8.697 3.077 -18.002 1.00 87.81 307 GLN A O 1
ATOM 2485 N N . SER A 1 308 ? 6.535 3.545 -17.596 1.00 89.75 308 SER A N 1
ATOM 2486 C CA . SER A 1 308 ? 6.775 4.257 -16.350 1.00 89.75 308 SER A CA 1
ATOM 2487 C C . SER A 1 308 ? 6.395 3.386 -15.160 1.00 89.75 308 SER A C 1
ATOM 2489 O O . SER A 1 308 ? 5.515 2.517 -15.241 1.00 89.75 308 SER A O 1
ATOM 2491 N N . LYS A 1 309 ? 7.054 3.616 -14.032 1.00 94.06 309 LYS A N 1
ATOM 2492 C CA . LYS A 1 309 ? 6.753 2.966 -12.759 1.00 94.06 309 LYS A CA 1
ATOM 2493 C C . LYS A 1 309 ? 6.081 3.934 -11.806 1.00 94.06 309 LYS A C 1
ATOM 2495 O O . LYS A 1 309 ? 6.496 5.078 -11.662 1.00 94.06 309 LYS A O 1
ATOM 2500 N N . VAL A 1 310 ? 5.073 3.451 -11.091 1.00 95.62 310 VAL A N 1
ATOM 2501 C CA . VAL A 1 310 ? 4.529 4.124 -9.910 1.00 95.62 310 VAL A CA 1
ATOM 2502 C C . VAL A 1 310 ? 4.646 3.179 -8.731 1.00 95.62 310 VAL A C 1
ATOM 2504 O O . VAL A 1 310 ? 4.165 2.048 -8.784 1.00 95.62 310 VAL A O 1
ATOM 2507 N N . THR A 1 311 ? 5.262 3.661 -7.662 1.00 96.31 311 THR A N 1
ATOM 2508 C CA . THR A 1 311 ? 5.275 2.989 -6.368 1.00 96.31 311 THR A CA 1
ATOM 2509 C C . THR A 1 311 ? 4.174 3.589 -5.513 1.00 96.31 311 THR A C 1
ATOM 2511 O O . THR A 1 311 ? 4.133 4.804 -5.321 1.00 96.31 311 THR A O 1
ATOM 2514 N N . GLY A 1 312 ? 3.277 2.754 -5.004 1.00 96.56 312 GLY A N 1
ATOM 2515 C CA . GLY A 1 312 ? 2.251 3.165 -4.054 1.00 96.56 312 GLY A CA 1
ATOM 2516 C C . GLY A 1 312 ? 2.460 2.531 -2.687 1.00 96.56 312 GLY A C 1
ATOM 2517 O O . GLY A 1 312 ? 3.129 1.502 -2.547 1.00 96.56 312 GLY A O 1
ATOM 2518 N N . PHE A 1 313 ? 1.866 3.156 -1.677 1.00 97.25 313 PHE A N 1
ATOM 2519 C CA . PHE A 1 313 ? 1.823 2.637 -0.320 1.00 97.25 313 PHE A CA 1
ATOM 2520 C C . PHE A 1 313 ? 0.408 2.749 0.230 1.00 97.25 313 PHE A C 1
ATOM 2522 O O . PHE A 1 313 ? -0.190 3.821 0.185 1.00 97.25 313 PHE A O 1
ATOM 2529 N N . TRP A 1 314 ? -0.135 1.648 0.736 1.00 97.12 314 TRP A N 1
ATOM 2530 C CA . TRP A 1 314 ? -1.529 1.511 1.139 1.00 97.12 314 TRP A CA 1
ATOM 2531 C C . TRP A 1 314 ? -1.657 1.057 2.588 1.00 97.12 314 TRP A C 1
ATOM 2533 O O . TRP A 1 314 ? -0.848 0.278 3.094 1.00 97.12 314 TRP A O 1
ATOM 2543 N N . LEU A 1 315 ? -2.737 1.497 3.221 1.00 97.69 315 LEU A N 1
ATOM 2544 C CA . LEU A 1 315 ? -3.246 0.988 4.487 1.00 97.69 315 LEU A CA 1
ATOM 2545 C C . LEU A 1 315 ? -4.430 0.055 4.224 1.00 97.69 315 LEU A C 1
ATOM 2547 O O . LEU A 1 315 ? -5.237 0.303 3.329 1.00 97.69 315 LEU A O 1
ATOM 2551 N N . SER A 1 316 ? -4.561 -0.993 5.030 1.00 96.81 316 SER A N 1
ATOM 2552 C CA . SER A 1 316 ? -5.724 -1.881 5.041 1.00 96.81 316 SER A CA 1
ATOM 2553 C C . SER A 1 316 ? -6.027 -2.392 6.454 1.00 96.81 316 SER A C 1
ATOM 2555 O O . SER A 1 316 ? -5.145 -2.439 7.314 1.00 96.81 316 SER A O 1
ATOM 2557 N N . LEU A 1 317 ? -7.286 -2.766 6.700 1.00 97.00 317 LEU A N 1
ATOM 2558 C CA . LEU A 1 317 ? -7.741 -3.387 7.948 1.00 97.00 317 LEU A CA 1
ATOM 2559 C C . LEU A 1 317 ? -7.724 -4.913 7.778 1.00 97.00 317 LEU A C 1
ATOM 2561 O O . LEU A 1 317 ? -8.446 -5.440 6.934 1.00 97.00 317 LEU A O 1
ATOM 2565 N N . VAL A 1 318 ? -6.943 -5.640 8.584 1.00 97.25 318 VAL A N 1
ATOM 2566 C CA . VAL A 1 318 ? -6.723 -7.094 8.396 1.00 97.25 318 VAL A CA 1
ATOM 2567 C C . VAL A 1 318 ? -8.021 -7.899 8.537 1.00 97.25 318 VAL A C 1
ATOM 2569 O O . VAL A 1 318 ? -8.260 -8.856 7.794 1.00 97.25 318 VAL A O 1
ATOM 2572 N N . LEU A 1 319 ? -8.879 -7.486 9.474 1.00 97.00 319 LEU A N 1
ATOM 2573 C CA . LEU A 1 319 ? -10.128 -8.173 9.817 1.00 97.00 319 LEU A CA 1
ATOM 2574 C C . LEU A 1 319 ? -11.352 -7.663 9.049 1.00 97.00 319 LEU A C 1
ATOM 2576 O O . LEU A 1 319 ? -12.456 -8.151 9.277 1.00 97.00 319 LEU A O 1
ATOM 2580 N N . TRP A 1 320 ? -11.182 -6.716 8.124 1.00 95.25 320 TRP A N 1
ATOM 2581 C CA . TRP A 1 320 ? -12.286 -6.191 7.327 1.00 95.25 320 TRP A CA 1
ATOM 2582 C C . TRP A 1 320 ? -12.115 -6.549 5.853 1.00 95.25 320 TRP A C 1
ATOM 2584 O O . TRP A 1 320 ? -11.192 -6.096 5.178 1.00 95.25 320 TRP A O 1
ATOM 2594 N N . ARG A 1 321 ? -13.024 -7.387 5.346 1.00 92.38 321 ARG A N 1
ATOM 2595 C CA . ARG A 1 321 ? -12.999 -7.890 3.967 1.00 92.38 321 ARG A CA 1
ATOM 2596 C C . ARG A 1 321 ? -14.300 -7.540 3.245 1.00 92.38 321 ARG A C 1
ATOM 2598 O O . ARG A 1 321 ? -15.239 -8.336 3.262 1.00 92.38 321 ARG A O 1
ATOM 2605 N N . PRO A 1 322 ? -14.387 -6.353 2.624 1.00 89.38 322 PRO A N 1
ATOM 2606 C CA . PRO A 1 322 ? -15.513 -6.005 1.774 1.00 89.38 322 PRO A CA 1
ATOM 2607 C C . PRO A 1 322 ? -15.559 -6.924 0.545 1.00 89.38 322 PRO A C 1
ATOM 2609 O O . PRO A 1 322 ? -14.561 -7.537 0.165 1.00 89.38 322 PRO A O 1
ATOM 2612 N N . LYS A 1 323 ? -16.718 -6.983 -0.127 1.00 84.44 323 LYS A N 1
ATOM 2613 C CA . LYS A 1 323 ? -16.889 -7.776 -1.362 1.00 84.44 323 LYS A CA 1
ATOM 2614 C C . LYS A 1 323 ? -15.880 -7.398 -2.452 1.00 84.44 323 LYS A C 1
ATOM 2616 O O . LYS A 1 323 ? -15.465 -8.253 -3.225 1.00 84.44 323 LYS A O 1
ATOM 2621 N N . SER A 1 324 ? -15.499 -6.122 -2.515 1.00 86.25 324 SER A N 1
ATOM 2622 C CA . SER A 1 324 ? -14.482 -5.612 -3.432 1.00 86.25 324 SER A CA 1
ATOM 2623 C C . SER A 1 324 ? -13.205 -5.291 -2.669 1.00 86.25 324 SER A C 1
ATOM 2625 O O . SER A 1 324 ? -13.192 -4.370 -1.857 1.00 86.25 324 SER A O 1
ATOM 2627 N N . THR A 1 325 ? -12.107 -5.983 -2.978 1.00 80.81 325 THR A N 1
ATOM 2628 C CA . THR A 1 325 ? -10.788 -5.750 -2.356 1.00 80.81 325 THR A CA 1
ATOM 2629 C C . THR A 1 325 ? -10.312 -4.301 -2.487 1.00 80.81 325 THR A C 1
ATOM 2631 O O . THR A 1 325 ? -9.599 -3.800 -1.620 1.00 80.81 325 THR A O 1
ATOM 2634 N N . ARG A 1 326 ? -10.755 -3.588 -3.529 1.00 82.31 326 ARG A N 1
ATOM 2635 C CA . ARG A 1 326 ? -10.426 -2.169 -3.730 1.00 82.31 326 ARG A CA 1
ATOM 2636 C C . ARG A 1 326 ? -10.943 -1.281 -2.601 1.00 82.31 326 ARG A C 1
ATOM 2638 O O . ARG A 1 326 ? -10.336 -0.263 -2.318 1.00 82.31 326 ARG A O 1
ATOM 2645 N N . MET A 1 327 ? -12.036 -1.673 -1.946 1.00 84.50 327 MET A N 1
ATOM 2646 C CA . MET A 1 327 ? -12.589 -0.914 -0.824 1.00 84.50 327 MET A CA 1
ATOM 2647 C C . MET A 1 327 ? -11.795 -1.108 0.469 1.00 84.50 327 MET A C 1
ATOM 2649 O O . MET A 1 327 ? -11.907 -0.270 1.350 1.00 84.50 327 MET A O 1
ATOM 2653 N N . SER A 1 328 ? -11.002 -2.182 0.587 1.00 88.38 328 SER A N 1
ATOM 2654 C CA . SER A 1 328 ? -10.163 -2.471 1.766 1.00 88.38 328 SER A CA 1
ATOM 2655 C C . SER A 1 328 ? -8.776 -1.839 1.737 1.00 88.38 328 SER A C 1
ATOM 2657 O O . SER A 1 328 ? -7.989 -2.092 2.645 1.00 88.38 328 SER A O 1
ATOM 2659 N N . GLN A 1 329 ? -8.450 -1.074 0.697 1.00 92.94 329 GLN A N 1
ATOM 2660 C CA . GLN A 1 329 ? -7.114 -0.527 0.491 1.00 92.94 329 GLN A CA 1
ATOM 2661 C C . GLN A 1 329 ? -7.196 0.984 0.302 1.00 92.94 329 GLN A C 1
ATOM 2663 O O . GLN A 1 329 ? -7.745 1.466 -0.685 1.00 92.94 329 GLN A O 1
ATOM 2668 N N . TRP A 1 330 ? -6.607 1.728 1.232 1.00 95.00 330 TRP A N 1
ATOM 2669 C CA . TRP A 1 330 ? -6.554 3.186 1.184 1.00 95.00 330 TRP A CA 1
ATOM 2670 C C . TRP A 1 330 ? -5.138 3.630 0.846 1.00 95.00 330 TRP A C 1
ATOM 2672 O O . TRP A 1 330 ? -4.196 3.298 1.566 1.00 95.00 330 TRP A O 1
ATOM 2682 N N . LEU A 1 331 ? -4.983 4.347 -0.267 1.00 95.75 331 LEU A N 1
ATOM 2683 C CA . LEU A 1 331 ? -3.691 4.867 -0.706 1.00 95.75 331 LEU A CA 1
ATOM 2684 C C . LEU A 1 331 ? -3.218 5.946 0.276 1.00 95.75 331 LEU A C 1
ATOM 2686 O O . LEU A 1 331 ? -3.910 6.935 0.496 1.00 95.75 331 LEU A O 1
ATOM 2690 N N . LEU A 1 332 ? -2.035 5.751 0.850 1.00 96.81 332 LEU A N 1
ATOM 2691 C CA . LEU A 1 332 ? -1.376 6.716 1.725 1.00 96.81 332 LEU A CA 1
ATOM 2692 C C . LEU A 1 332 ? -0.589 7.728 0.899 1.00 96.81 332 LEU A C 1
ATOM 2694 O O . LEU A 1 332 ? -0.724 8.924 1.116 1.00 96.81 332 LEU A O 1
ATOM 2698 N N . TRP A 1 333 ? 0.210 7.256 -0.055 1.00 97.31 333 TRP A N 1
ATOM 2699 C CA . TRP A 1 333 ? 0.954 8.091 -0.998 1.00 97.31 333 TRP A CA 1
ATOM 2700 C C . TRP A 1 333 ? 1.361 7.278 -2.228 1.00 97.31 333 TRP A C 1
ATOM 2702 O O . TRP A 1 333 ? 1.384 6.044 -2.200 1.00 97.31 333 TRP A O 1
ATOM 2712 N N . SER A 1 334 ? 1.715 7.978 -3.304 1.00 97.12 334 SER A N 1
ATOM 2713 C CA . SER A 1 334 ? 2.283 7.388 -4.516 1.00 97.12 334 SER A CA 1
ATOM 2714 C C . SER A 1 334 ? 3.414 8.249 -5.062 1.00 97.12 334 SER A C 1
ATOM 2716 O O . SER A 1 334 ? 3.333 9.475 -5.019 1.00 97.12 334 SER A O 1
ATOM 2718 N N . LEU A 1 335 ? 4.440 7.611 -5.615 1.00 96.75 335 LEU A N 1
ATOM 2719 C CA . LEU A 1 335 ? 5.589 8.255 -6.243 1.00 96.75 335 LEU A CA 1
ATOM 2720 C C . LEU A 1 335 ? 5.830 7.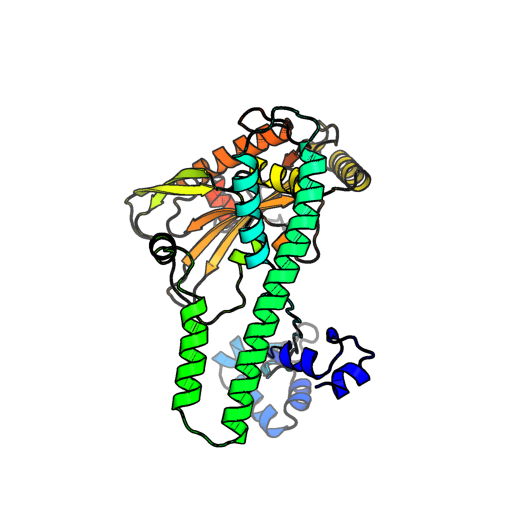681 -7.634 1.00 96.75 335 LEU A C 1
ATOM 2722 O O . LEU A 1 335 ? 5.604 6.495 -7.870 1.00 96.75 335 LEU A O 1
ATOM 2726 N N . ASN A 1 336 ? 6.366 8.502 -8.535 1.00 95.56 336 ASN A N 1
ATOM 2727 C CA . ASN A 1 336 ? 6.971 7.991 -9.759 1.00 95.56 336 ASN A CA 1
ATOM 2728 C C . ASN A 1 336 ? 8.235 7.194 -9.381 1.00 95.56 336 ASN A C 1
ATOM 2730 O O . ASN A 1 336 ? 9.199 7.754 -8.855 1.00 95.56 336 ASN A O 1
ATOM 2734 N N . GLY A 1 337 ? 8.205 5.885 -9.622 1.00 94.88 337 GLY A N 1
ATOM 2735 C CA . GLY A 1 337 ? 9.264 4.951 -9.251 1.00 94.88 337 GLY A CA 1
ATOM 2736 C C . GLY A 1 337 ? 10.574 5.192 -10.005 1.00 94.88 337 GLY A C 1
ATOM 2737 O O . GLY A 1 337 ? 11.637 4.966 -9.435 1.00 94.88 337 GLY A O 1
ATOM 2738 N N . ASP A 1 338 ? 10.520 5.718 -11.231 1.00 94.38 338 ASP A N 1
ATOM 2739 C CA . ASP A 1 338 ? 11.710 5.990 -12.055 1.00 94.38 338 ASP A CA 1
ATOM 2740 C C . ASP A 1 338 ? 12.446 7.261 -11.591 1.00 94.38 338 ASP A C 1
ATOM 2742 O O . ASP A 1 338 ? 13.675 7.373 -11.670 1.00 94.38 338 ASP A O 1
ATOM 2746 N N . LEU A 1 339 ? 11.692 8.206 -11.017 1.00 96.19 339 LEU A N 1
ATOM 2747 C CA . LEU A 1 339 ? 12.219 9.433 -10.411 1.00 96.19 339 LEU A CA 1
ATOM 2748 C C . LEU A 1 339 ? 12.579 9.270 -8.923 1.00 96.19 339 LEU A C 1
ATOM 2750 O O . LEU A 1 339 ? 13.238 10.143 -8.349 1.00 96.19 339 LEU A O 1
ATOM 2754 N N . SER A 1 340 ? 12.166 8.170 -8.290 1.00 96.19 340 SER A N 1
ATOM 2755 C CA . SER A 1 340 ? 12.471 7.877 -6.889 1.00 96.19 340 SER A CA 1
ATOM 2756 C C . SER A 1 340 ? 13.958 7.549 -6.692 1.00 96.19 340 SER A C 1
ATOM 2758 O O . SER A 1 340 ? 14.590 6.838 -7.474 1.00 96.19 340 SER A O 1
ATOM 2760 N N . ARG A 1 341 ? 14.535 8.030 -5.588 1.00 95.81 341 ARG A N 1
ATOM 2761 C CA . ARG A 1 341 ? 15.869 7.656 -5.077 1.00 95.81 341 ARG A CA 1
ATOM 2762 C C . ARG A 1 341 ? 15.791 6.492 -4.084 1.00 95.81 341 ARG A C 1
ATOM 2764 O O . ARG A 1 341 ? 16.634 6.376 -3.188 1.00 95.81 341 ARG A O 1
ATOM 2771 N N . GLY A 1 342 ? 14.748 5.670 -4.187 1.00 94.75 342 GLY A N 1
ATOM 2772 C CA . GLY A 1 342 ? 14.445 4.614 -3.229 1.00 94.75 342 GLY A CA 1
ATOM 2773 C C . GLY A 1 342 ? 14.304 5.188 -1.822 1.00 94.75 342 GLY A C 1
ATOM 2774 O O . GLY A 1 342 ? 13.464 6.050 -1.575 1.00 94.75 342 GLY A O 1
ATOM 2775 N N . PHE A 1 343 ? 15.169 4.762 -0.901 1.00 96.00 343 PHE A N 1
ATOM 2776 C CA . PHE A 1 343 ? 15.046 5.087 0.522 1.00 96.00 343 PHE A CA 1
ATOM 2777 C C . PHE A 1 343 ? 15.004 6.586 0.783 1.00 96.00 343 PHE A C 1
ATOM 2779 O O . PHE A 1 343 ? 14.250 7.035 1.636 1.00 96.00 343 PHE A O 1
ATOM 2786 N N . LEU A 1 344 ? 15.816 7.369 0.068 1.00 96.81 344 LEU A N 1
ATOM 2787 C CA . LEU A 1 344 ? 15.885 8.812 0.302 1.00 96.81 344 LEU A CA 1
ATOM 2788 C C . LEU A 1 344 ? 14.574 9.514 -0.067 1.00 96.81 344 LEU A C 1
ATOM 2790 O O . LEU A 1 344 ? 14.212 10.475 0.600 1.00 96.81 344 LEU A O 1
ATOM 2794 N N . SER A 1 345 ? 13.849 9.001 -1.065 1.00 97.69 345 SER A N 1
ATOM 2795 C CA . SER A 1 345 ? 12.535 9.522 -1.448 1.00 97.69 345 SER A CA 1
ATOM 2796 C C . SER A 1 345 ? 11.410 8.963 -0.572 1.00 97.69 345 SER A C 1
ATOM 2798 O O . SER A 1 345 ? 10.447 9.662 -0.269 1.00 97.69 345 SER A O 1
ATOM 2800 N N . HIS A 1 346 ? 11.509 7.702 -0.143 1.00 97.44 346 HIS A N 1
ATOM 2801 C CA . HIS A 1 346 ? 10.427 7.033 0.589 1.00 97.44 346 HIS A CA 1
ATOM 2802 C C . HIS A 1 346 ? 10.449 7.357 2.090 1.00 97.44 346 HIS A C 1
ATOM 2804 O O . HIS A 1 346 ? 9.397 7.497 2.711 1.00 97.44 346 HIS A O 1
ATOM 2810 N N . ASN A 1 347 ? 11.637 7.488 2.687 1.00 97.50 347 ASN A N 1
ATOM 2811 C CA . ASN A 1 347 ? 11.798 7.610 4.135 1.00 97.50 347 ASN A CA 1
ATOM 2812 C C . ASN A 1 347 ? 11.075 8.831 4.737 1.00 97.50 347 ASN A C 1
ATOM 2814 O O . ASN A 1 347 ? 10.387 8.635 5.736 1.00 97.50 347 ASN A O 1
ATOM 2818 N N . PRO A 1 348 ? 11.132 10.050 4.158 1.00 98.38 348 PRO A N 1
ATOM 2819 C CA . PRO A 1 348 ? 10.371 11.184 4.688 1.00 98.38 348 PRO A CA 1
ATOM 2820 C C . PRO A 1 348 ? 8.863 10.910 4.755 1.00 98.38 348 PRO A C 1
ATOM 2822 O O . PRO A 1 348 ? 8.236 11.181 5.776 1.00 98.38 348 PRO A O 1
ATOM 2825 N N . LEU A 1 349 ? 8.296 10.289 3.716 1.00 98.06 349 LEU A N 1
ATOM 2826 C CA . LEU A 1 349 ? 6.869 9.952 3.657 1.00 98.06 349 LEU A CA 1
ATOM 2827 C C . LEU A 1 349 ? 6.505 8.897 4.708 1.00 98.06 349 LEU A C 1
ATOM 2829 O O . LEU A 1 349 ? 5.513 9.021 5.427 1.00 98.06 349 LEU A O 1
ATOM 2833 N N . ILE A 1 350 ? 7.343 7.867 4.835 1.00 97.38 350 ILE A N 1
ATOM 2834 C CA . ILE A 1 350 ? 7.135 6.768 5.782 1.00 97.38 350 ILE A CA 1
ATOM 2835 C C . ILE A 1 350 ? 7.270 7.237 7.223 1.00 97.38 350 ILE A C 1
ATOM 2837 O O . ILE A 1 350 ? 6.498 6.786 8.059 1.00 97.38 350 ILE A O 1
ATOM 2841 N N . LEU A 1 351 ? 8.186 8.154 7.533 1.00 97.81 351 LEU A N 1
ATOM 2842 C CA . LEU A 1 351 ? 8.337 8.679 8.891 1.00 97.81 351 LEU A CA 1
ATOM 2843 C C . LEU A 1 351 ? 7.056 9.355 9.390 1.00 97.81 351 LEU A C 1
ATOM 2845 O O . LEU A 1 351 ? 6.660 9.135 10.535 1.00 97.81 351 LEU A O 1
ATOM 2849 N N . VAL A 1 352 ? 6.371 10.125 8.538 1.00 98.19 352 VAL A N 1
ATOM 2850 C CA . VAL A 1 352 ? 5.102 10.767 8.920 1.00 98.19 352 VAL A CA 1
ATOM 2851 C C . VAL A 1 352 ? 3.985 9.725 9.071 1.00 98.19 352 VAL A C 1
ATOM 2853 O O . VAL A 1 352 ? 3.209 9.787 10.028 1.00 98.19 352 VAL A O 1
ATOM 2856 N N . VAL A 1 353 ? 3.950 8.711 8.199 1.00 98.31 353 VAL A N 1
ATOM 2857 C CA . VAL A 1 353 ? 3.024 7.570 8.320 1.00 98.31 353 VAL A CA 1
ATOM 2858 C C . VAL A 1 353 ? 3.260 6.790 9.621 1.00 98.31 353 VAL A C 1
ATOM 2860 O O . VAL A 1 353 ? 2.311 6.527 10.355 1.00 98.31 353 VAL A O 1
ATOM 2863 N N . VAL A 1 354 ? 4.511 6.465 9.952 1.00 98.19 354 VAL A N 1
ATOM 2864 C CA . VAL A 1 354 ? 4.892 5.746 11.178 1.00 98.19 354 VAL A CA 1
ATOM 2865 C C . VAL A 1 354 ? 4.549 6.563 12.415 1.00 98.19 354 VAL A C 1
ATOM 2867 O O . VAL A 1 354 ? 3.958 6.022 13.344 1.00 98.19 354 VAL A O 1
ATOM 2870 N N . ARG A 1 355 ? 4.832 7.873 12.421 1.00 98.31 355 ARG A N 1
ATOM 2871 C CA . ARG A 1 355 ? 4.420 8.760 13.518 1.00 98.31 355 ARG A CA 1
ATOM 2872 C C . ARG A 1 355 ? 2.910 8.694 13.738 1.00 98.31 355 ARG A C 1
ATOM 2874 O O . ARG A 1 355 ? 2.468 8.515 14.866 1.00 98.31 355 ARG A O 1
ATOM 2881 N N . SER A 1 356 ? 2.130 8.787 12.662 1.00 98.50 356 SER A N 1
ATOM 2882 C CA . SER A 1 356 ? 0.675 8.662 12.732 1.00 98.50 356 SER A CA 1
ATOM 2883 C C . SER A 1 356 ? 0.216 7.303 13.271 1.00 98.50 356 SER A C 1
ATOM 2885 O O . SER A 1 356 ? -0.805 7.252 13.949 1.00 98.50 356 SER A O 1
ATOM 2887 N N . LEU A 1 357 ? 0.899 6.211 12.926 1.00 98.56 357 LEU A N 1
ATOM 2888 C CA . LEU A 1 357 ? 0.539 4.861 13.370 1.00 98.56 357 LEU A CA 1
ATOM 2889 C C . LEU A 1 357 ? 0.918 4.616 14.830 1.00 98.56 357 LEU A C 1
ATOM 2891 O O . LEU A 1 357 ? 0.158 3.962 15.532 1.00 98.56 357 LEU A O 1
ATOM 2895 N N . ASN A 1 358 ? 2.035 5.175 15.297 1.00 98.38 358 ASN A N 1
ATOM 2896 C CA . ASN A 1 358 ? 2.426 5.106 16.704 1.00 98.38 358 ASN A CA 1
ATOM 2897 C C . ASN A 1 358 ? 1.405 5.827 17.593 1.00 98.38 358 ASN A C 1
ATOM 2899 O O . ASN A 1 358 ? 0.949 5.252 18.571 1.00 98.38 358 ASN A O 1
ATOM 2903 N N . CYS A 1 359 ? 0.953 7.027 17.210 1.00 98.31 359 CYS A N 1
ATOM 2904 C CA . CYS A 1 359 ? -0.144 7.687 17.927 1.00 98.31 359 CYS A CA 1
ATOM 2905 C C . CYS A 1 359 ? -1.421 6.826 17.905 1.00 98.31 359 CYS A C 1
ATOM 2907 O O . CYS A 1 359 ? -2.074 6.652 18.932 1.00 98.31 359 CYS A O 1
ATOM 2909 N N . ALA A 1 360 ? -1.746 6.221 16.754 1.00 98.25 360 ALA A N 1
ATOM 2910 C CA . ALA A 1 360 ? -2.925 5.367 16.636 1.00 98.25 360 ALA A CA 1
ATOM 2911 C C . ALA A 1 360 ? -2.842 4.084 17.483 1.00 98.25 360 ALA A C 1
ATOM 2913 O O . ALA A 1 360 ? -3.869 3.571 17.929 1.00 98.25 360 ALA A O 1
ATOM 2914 N N . PHE A 1 361 ? -1.633 3.588 17.743 1.00 98.12 361 PHE A N 1
ATOM 2915 C CA . PHE A 1 361 ? -1.381 2.492 18.674 1.00 98.12 361 PHE A CA 1
ATOM 2916 C C . PHE A 1 361 ? -1.717 2.867 20.115 1.00 98.12 361 PHE A C 1
ATOM 2918 O O . PHE A 1 361 ? -2.367 2.090 20.817 1.00 98.12 361 PHE A O 1
ATOM 2925 N N . ASP A 1 362 ? -1.393 4.095 20.510 1.00 97.94 362 ASP A N 1
ATOM 2926 C CA . ASP A 1 362 ? -1.751 4.640 21.820 1.00 97.94 362 ASP A CA 1
ATOM 2927 C C . ASP A 1 362 ? -3.231 5.057 21.915 1.00 97.94 362 ASP A C 1
ATOM 2929 O O . ASP A 1 362 ? -3.724 5.350 23.003 1.00 97.94 362 ASP A O 1
ATOM 2933 N N . GLY A 1 363 ? -3.971 5.006 20.800 1.00 98.06 363 GLY A N 1
ATOM 2934 C CA . GLY A 1 363 ? -5.383 5.386 20.731 1.00 98.06 363 GLY A CA 1
ATOM 2935 C C . GLY A 1 363 ? -5.591 6.892 20.610 1.00 98.06 363 GLY A C 1
ATOM 2936 O O . GLY A 1 363 ? -6.617 7.394 21.053 1.00 98.06 363 GLY A O 1
ATOM 2937 N N . MET A 1 364 ? -4.638 7.612 20.015 1.00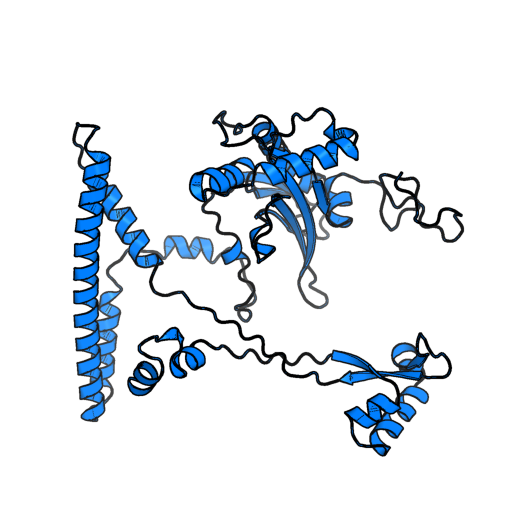 98.31 364 MET A N 1
ATOM 2938 C CA . MET A 1 364 ? -4.689 9.067 19.860 1.00 98.31 364 MET A CA 1
ATOM 2939 C C . MET A 1 364 ? -4.229 9.539 18.475 1.00 98.31 364 MET A C 1
ATOM 2941 O O . MET A 1 364 ? -3.597 8.810 17.708 1.00 98.31 364 MET A O 1
ATOM 2945 N N . THR A 1 365 ? -4.545 10.781 18.127 1.00 97.81 365 THR A N 1
ATOM 2946 C CA . THR A 1 365 ? -4.002 11.468 16.952 1.00 97.81 365 THR A CA 1
ATOM 2947 C C . THR A 1 365 ? -2.691 12.185 17.304 1.00 97.81 365 THR A C 1
ATOM 2949 O O . THR A 1 365 ? -2.407 12.413 18.482 1.00 97.81 365 THR A O 1
ATOM 2952 N N . PRO A 1 366 ? -1.868 12.583 16.316 1.00 97.00 366 PRO A N 1
ATOM 2953 C CA . PRO A 1 366 ? -0.683 13.411 16.556 1.00 97.00 366 PRO A CA 1
ATOM 2954 C C . PRO A 1 366 ? -0.971 14.754 17.244 1.00 97.00 366 PRO A C 1
ATOM 2956 O O . PRO A 1 366 ? -0.068 15.323 17.853 1.00 97.00 366 PRO A O 1
ATOM 2959 N N . GLU A 1 367 ? -2.203 15.255 17.144 1.00 96.81 367 GLU A N 1
ATOM 2960 C CA . GLU A 1 367 ? -2.694 16.469 17.806 1.00 96.81 367 GLU A CA 1
ATOM 2961 C C . GLU A 1 367 ? -3.180 16.212 19.245 1.00 96.81 367 GLU A C 1
ATOM 2963 O O . GLU A 1 367 ? -3.539 17.158 19.942 1.00 96.81 367 GLU A O 1
ATOM 2968 N N . GLY A 1 368 ? -3.187 14.954 19.700 1.00 96.81 368 GLY A N 1
ATOM 2969 C CA . GLY A 1 368 ? -3.611 14.559 21.044 1.00 96.81 368 GLY A CA 1
ATOM 2970 C C . GLY A 1 368 ? -5.115 14.320 21.203 1.00 96.81 368 GLY A C 1
ATOM 2971 O O . GLY A 1 368 ? -5.583 14.225 22.333 1.00 96.81 368 GLY A O 1
ATOM 2972 N N . ALA A 1 369 ? -5.880 14.234 20.110 1.00 96.94 369 ALA A N 1
ATOM 2973 C CA . ALA A 1 369 ? -7.288 13.844 20.174 1.00 96.94 369 ALA A CA 1
ATOM 2974 C C . ALA A 1 369 ? -7.425 12.321 20.310 1.00 96.94 369 ALA A C 1
ATOM 2976 O O . ALA A 1 369 ? -6.645 11.579 19.717 1.00 96.94 369 ALA A O 1
ATOM 2977 N N . ASP A 1 370 ? -8.435 11.847 21.036 1.00 97.81 370 ASP A N 1
ATOM 2978 C CA . ASP A 1 370 ? -8.677 10.411 21.191 1.00 97.81 370 ASP A CA 1
ATOM 2979 C C . ASP A 1 370 ? -9.199 9.779 19.890 1.00 97.81 370 ASP A C 1
ATOM 2981 O O . ASP A 1 370 ? -10.061 10.328 19.194 1.00 97.81 370 ASP A O 1
ATOM 2985 N N . LEU A 1 371 ? -8.698 8.587 19.570 1.00 97.56 371 LEU A N 1
ATOM 2986 C CA . LEU A 1 371 ? -9.267 7.710 18.551 1.00 97.56 371 LEU A CA 1
ATOM 2987 C C . LEU A 1 371 ? -10.294 6.760 19.187 1.00 97.56 371 LEU A C 1
ATOM 2989 O O . LEU A 1 371 ? -10.132 6.354 20.337 1.00 97.56 371 LEU A O 1
ATOM 2993 N N . PRO A 1 372 ? -11.319 6.320 18.433 1.00 97.00 372 PRO A N 1
ATOM 2994 C CA . PRO A 1 372 ? -12.336 5.396 18.951 1.00 97.00 372 PRO A CA 1
ATOM 2995 C C . PRO A 1 372 ? -11.768 4.022 19.339 1.00 97.00 372 PRO A C 1
ATOM 2997 O O . PRO A 1 372 ? -12.353 3.309 20.154 1.00 97.00 372 PRO A O 1
ATOM 3000 N N . HIS A 1 373 ? -10.634 3.639 18.749 1.00 98.06 373 HIS A N 1
ATOM 3001 C CA . HIS A 1 373 ? -9.955 2.374 18.994 1.00 98.06 373 HIS A CA 1
ATOM 3002 C C . HIS A 1 373 ? -8.438 2.574 18.977 1.00 98.06 373 HIS A C 1
ATOM 3004 O O . HIS A 1 373 ? -7.927 3.525 18.383 1.00 98.06 373 HIS A O 1
ATOM 3010 N N . LYS A 1 374 ? -7.718 1.628 19.583 1.00 98.38 374 LYS A N 1
ATOM 3011 C CA . LYS A 1 374 ? -6.278 1.456 19.373 1.00 98.38 374 LYS A CA 1
ATOM 3012 C C . LYS A 1 374 ? -6.038 0.640 18.112 1.00 98.38 374 LYS A C 1
ATOM 3014 O O . LYS A 1 374 ? -6.845 -0.225 17.767 1.00 98.38 374 LYS A O 1
ATOM 3019 N N . PHE A 1 375 ? -4.911 0.865 17.451 1.00 98.50 375 PHE A N 1
ATOM 3020 C CA . PHE A 1 375 ? -4.573 0.181 16.206 1.00 98.50 375 PHE A CA 1
ATOM 3021 C C . PHE A 1 375 ? -3.131 -0.313 16.205 1.00 98.50 375 PHE A C 1
ATOM 3023 O O . PHE A 1 375 ? -2.224 0.428 16.551 1.00 98.50 375 PHE A O 1
ATOM 3030 N N . ALA A 1 376 ? -2.888 -1.544 15.765 1.00 98.38 376 ALA A N 1
ATOM 3031 C CA . ALA A 1 376 ? -1.536 -2.098 15.698 1.00 98.38 376 ALA A CA 1
ATOM 3032 C C . ALA A 1 376 ? -1.194 -2.518 14.271 1.00 98.38 376 ALA A C 1
ATOM 3034 O O . ALA A 1 376 ? -1.935 -3.279 13.652 1.00 98.38 376 ALA A O 1
ATOM 3035 N N . VAL A 1 377 ? -0.049 -2.076 13.749 1.00 98.25 377 VAL A N 1
ATOM 3036 C CA . VAL A 1 377 ? 0.488 -2.636 12.502 1.00 98.25 377 VAL A CA 1
ATOM 3037 C C . VAL A 1 377 ? 0.993 -4.039 12.799 1.00 98.25 377 VAL A C 1
ATOM 3039 O O . VAL A 1 377 ? 1.967 -4.217 13.522 1.00 98.25 377 VAL A O 1
ATOM 3042 N N . THR A 1 378 ? 0.314 -5.031 12.239 1.00 98.00 378 THR A N 1
ATOM 3043 C CA . THR A 1 378 ? 0.639 -6.451 12.449 1.00 98.00 378 THR A CA 1
ATOM 3044 C C . THR A 1 378 ? 1.197 -7.104 11.194 1.00 98.00 378 THR A C 1
ATOM 3046 O O . THR A 1 378 ? 1.840 -8.147 11.265 1.00 98.00 378 THR A O 1
ATOM 3049 N N . GLU A 1 379 ? 1.016 -6.461 10.041 1.00 96.81 379 GLU A N 1
ATOM 3050 C CA . GLU A 1 379 ? 1.513 -6.955 8.769 1.00 96.81 379 GLU A CA 1
ATOM 3051 C C . GLU A 1 379 ? 2.138 -5.827 7.946 1.00 96.81 379 GLU A C 1
ATOM 3053 O O . GLU A 1 379 ? 1.551 -4.759 7.762 1.00 96.81 379 GLU A O 1
ATOM 3058 N N . ILE A 1 380 ? 3.313 -6.105 7.386 1.00 95.88 380 ILE A N 1
ATOM 3059 C CA . ILE A 1 380 ? 3.921 -5.296 6.332 1.00 95.88 380 ILE A CA 1
ATOM 3060 C C . ILE A 1 380 ? 4.074 -6.211 5.124 1.00 95.88 380 ILE A C 1
ATOM 3062 O O . ILE A 1 380 ? 4.786 -7.214 5.171 1.00 95.88 380 ILE A O 1
ATOM 3066 N N . ARG A 1 381 ? 3.363 -5.878 4.056 1.00 95.12 381 ARG A N 1
ATOM 3067 C CA . ARG A 1 381 ? 3.298 -6.625 2.806 1.00 95.12 381 ARG A CA 1
ATOM 3068 C C . ARG A 1 381 ? 3.871 -5.769 1.681 1.00 95.12 381 ARG A C 1
ATOM 3070 O O . ARG A 1 381 ? 3.914 -4.544 1.774 1.00 95.12 381 ARG A O 1
ATOM 3077 N N . GLY A 1 382 ? 4.268 -6.413 0.596 1.00 93.88 382 GLY A N 1
ATOM 3078 C CA . GLY A 1 382 ? 4.643 -5.693 -0.608 1.00 93.88 382 GLY A CA 1
ATOM 3079 C C . GLY A 1 382 ? 5.433 -6.513 -1.601 1.00 93.88 382 GLY A C 1
ATOM 3080 O O . GLY A 1 382 ? 5.805 -7.656 -1.316 1.00 93.88 382 GLY A O 1
ATOM 3081 N N . ASP A 1 383 ? 5.674 -5.926 -2.768 1.00 91.00 383 ASP A N 1
ATOM 3082 C CA . ASP A 1 383 ? 6.624 -6.485 -3.714 1.00 91.00 383 ASP A CA 1
ATOM 3083 C C . ASP A 1 383 ? 8.068 -6.282 -3.230 1.00 91.00 383 ASP A C 1
ATOM 3085 O O . ASP A 1 383 ? 8.390 -5.479 -2.346 1.00 91.00 383 ASP A O 1
ATOM 3089 N N . TRP A 1 384 ? 8.972 -7.089 -3.777 1.00 87.81 384 TRP A N 1
ATOM 3090 C CA . TRP A 1 384 ? 10.365 -7.056 -3.354 1.00 87.81 384 TRP A CA 1
ATOM 3091 C C . TRP A 1 384 ? 11.059 -5.737 -3.721 1.00 87.81 384 TRP A C 1
ATOM 3093 O O . TRP A 1 384 ? 11.923 -5.267 -2.979 1.00 87.81 384 TRP A O 1
ATOM 3103 N N . GLU A 1 385 ? 10.681 -5.138 -4.856 1.00 90.56 385 GLU A N 1
ATOM 3104 C CA . GLU A 1 385 ? 11.218 -3.853 -5.313 1.00 90.56 385 GLU A CA 1
ATOM 3105 C C . GLU A 1 385 ? 10.910 -2.749 -4.295 1.00 90.56 385 GLU A C 1
ATOM 3107 O O . GLU A 1 385 ? 11.840 -2.060 -3.863 1.00 90.56 385 GLU A O 1
ATOM 3112 N N . PHE A 1 386 ? 9.664 -2.665 -3.813 1.00 93.38 386 PHE A N 1
ATOM 3113 C CA . PHE A 1 386 ? 9.277 -1.761 -2.736 1.00 93.38 386 PHE A CA 1
ATOM 3114 C C . PHE A 1 386 ? 10.125 -1.984 -1.486 1.00 93.38 386 PHE A C 1
ATOM 3116 O O . PHE A 1 386 ? 10.682 -1.027 -0.955 1.00 93.38 386 PHE A O 1
ATOM 3123 N N . PHE A 1 387 ? 10.278 -3.226 -1.014 1.00 91.94 387 PHE A N 1
ATOM 3124 C CA . PHE A 1 387 ? 11.047 -3.489 0.205 1.00 91.94 387 PHE A CA 1
ATOM 3125 C C . PHE A 1 387 ? 12.518 -3.060 0.087 1.00 91.94 387 PHE A C 1
ATOM 3127 O O . PHE A 1 387 ? 13.056 -2.438 1.007 1.00 91.94 387 PHE A O 1
ATOM 3134 N N . VAL A 1 388 ? 13.172 -3.357 -1.041 1.00 89.88 388 VAL A N 1
ATOM 3135 C CA . VAL A 1 388 ? 14.570 -2.966 -1.292 1.00 89.88 388 VAL A CA 1
ATOM 3136 C C . VAL A 1 388 ? 14.716 -1.451 -1.301 1.00 89.88 388 VAL A C 1
ATOM 3138 O O . VAL A 1 388 ? 15.586 -0.913 -0.609 1.00 89.88 388 VAL A O 1
ATOM 3141 N N . GLN A 1 389 ? 13.851 -0.766 -2.050 1.00 91.69 389 GLN A N 1
ATOM 3142 C CA . GLN A 1 389 ? 13.870 0.687 -2.154 1.00 91.69 389 GLN A CA 1
ATOM 3143 C C . GLN A 1 389 ? 13.585 1.334 -0.800 1.00 91.69 389 GLN A C 1
ATOM 3145 O O . GLN A 1 389 ? 14.326 2.208 -0.368 1.00 91.69 389 GLN A O 1
ATOM 3150 N N . THR A 1 390 ? 12.563 0.867 -0.097 1.00 93.25 390 THR A N 1
ATOM 3151 C CA . THR A 1 390 ? 12.056 1.486 1.124 1.00 93.25 390 THR A CA 1
ATOM 3152 C C . THR A 1 390 ? 12.914 1.221 2.358 1.00 93.25 390 THR A C 1
ATOM 3154 O O . THR A 1 390 ? 13.083 2.125 3.170 1.00 93.25 390 THR A O 1
ATOM 3157 N N . PHE A 1 391 ? 13.470 0.018 2.524 1.00 89.19 391 PHE A N 1
ATOM 3158 C CA . PHE A 1 391 ? 14.153 -0.384 3.765 1.00 89.19 391 PHE A CA 1
ATOM 3159 C C . PHE A 1 391 ? 15.660 -0.597 3.603 1.00 89.19 391 PHE A C 1
ATOM 3161 O O . PHE A 1 391 ? 16.303 -1.131 4.505 1.00 89.19 391 PHE A O 1
ATOM 3168 N N . LYS A 1 392 ? 16.247 -0.191 2.466 1.00 89.31 392 LYS A N 1
ATOM 3169 C CA . LYS A 1 392 ? 17.677 -0.400 2.158 1.00 89.31 392 LYS A CA 1
ATOM 3170 C C . LYS A 1 392 ? 18.100 -1.861 2.324 1.00 89.31 392 LYS A C 1
ATOM 3172 O O . LYS A 1 392 ? 19.201 -2.154 2.801 1.00 89.31 392 LYS A O 1
ATOM 3177 N N . LEU A 1 393 ? 17.229 -2.794 1.941 1.00 87.44 393 LEU A N 1
ATOM 3178 C CA . LEU A 1 393 ? 17.584 -4.205 2.000 1.00 87.44 393 LEU A CA 1
ATOM 3179 C C . LEU A 1 393 ? 18.722 -4.457 1.010 1.00 87.44 393 LEU A C 1
ATOM 3181 O O . LEU A 1 393 ? 18.576 -4.261 -0.192 1.00 87.44 393 LEU A O 1
ATOM 3185 N N . LYS A 1 394 ? 19.877 -4.885 1.530 1.00 82.44 394 LYS A N 1
ATOM 3186 C CA . LYS A 1 394 ? 21.056 -5.210 0.708 1.00 82.44 394 LYS A CA 1
ATOM 3187 C C . LYS A 1 394 ? 20.833 -6.442 -0.169 1.00 82.44 394 LYS A C 1
ATOM 3189 O O . LYS A 1 394 ? 21.530 -6.631 -1.160 1.00 82.44 394 LYS A O 1
ATOM 3194 N N . GLN A 1 395 ? 19.923 -7.308 0.257 1.00 80.69 395 GLN A N 1
ATOM 3195 C CA . GLN A 1 395 ? 19.648 -8.580 -0.384 1.00 80.69 395 GLN A CA 1
ATOM 3196 C C . GLN A 1 395 ? 18.530 -8.401 -1.410 1.00 80.69 395 GLN A C 1
ATOM 3198 O O . GLN A 1 395 ? 17.556 -7.699 -1.150 1.00 80.69 395 GLN A O 1
ATOM 3203 N N . TRP A 1 396 ? 18.691 -9.011 -2.582 1.00 78.31 396 TRP A N 1
ATOM 3204 C CA . TRP A 1 396 ? 17.715 -9.036 -3.664 1.00 78.31 396 TRP A CA 1
ATOM 3205 C C . TRP A 1 396 ? 17.919 -10.229 -4.592 1.00 78.31 396 TRP A C 1
ATOM 3207 O O . TRP A 1 396 ? 18.924 -10.926 -4.515 1.00 78.31 396 TRP A O 1
ATOM 3217 N N . TYR A 1 397 ? 16.973 -10.466 -5.501 1.00 76.00 397 TYR A N 1
ATOM 3218 C CA . TYR A 1 397 ? 16.993 -11.636 -6.388 1.00 76.00 397 TYR A CA 1
ATOM 3219 C C . TYR A 1 397 ? 18.246 -11.744 -7.281 1.00 76.00 397 TYR A C 1
ATOM 3221 O O . TYR A 1 397 ? 18.496 -12.808 -7.839 1.00 76.00 397 TYR A O 1
ATOM 3229 N N . LYS A 1 398 ? 19.043 -10.673 -7.428 1.00 79.06 398 LYS A N 1
ATOM 3230 C CA . LYS A 1 398 ? 20.328 -10.710 -8.150 1.00 79.06 398 LYS A CA 1
ATOM 3231 C C . LYS A 1 398 ? 21.553 -10.867 -7.247 1.00 79.06 398 LYS A C 1
ATOM 3233 O O . LYS A 1 398 ? 22.637 -11.109 -7.767 1.00 79.06 398 LYS A O 1
ATOM 3238 N N . THR A 1 399 ? 21.435 -10.709 -5.927 1.00 82.00 399 THR A N 1
ATOM 3239 C CA . THR A 1 399 ? 22.556 -10.997 -5.021 1.00 82.00 399 THR A CA 1
ATOM 3240 C C . THR A 1 399 ? 22.653 -12.479 -4.719 1.00 82.00 399 THR A C 1
ATOM 3242 O O . THR A 1 399 ? 21.671 -13.214 -4.790 1.00 82.00 399 THR A O 1
ATOM 3245 N N . ARG A 1 400 ? 23.856 -12.904 -4.310 1.00 82.94 400 ARG A N 1
ATOM 3246 C CA . ARG A 1 400 ? 24.095 -14.268 -3.838 1.00 82.94 400 ARG A CA 1
ATOM 3247 C C . ARG A 1 400 ? 23.146 -14.642 -2.707 1.00 82.94 400 ARG A C 1
ATOM 3249 O O . ARG A 1 400 ? 22.582 -15.715 -2.775 1.00 82.94 400 ARG A O 1
ATOM 3256 N N . ARG A 1 401 ? 22.943 -13.766 -1.718 1.00 81.69 401 ARG A N 1
ATOM 3257 C CA . ARG A 1 401 ? 21.921 -13.934 -0.674 1.00 81.69 401 ARG A CA 1
ATOM 3258 C C . ARG A 1 401 ? 20.640 -13.245 -1.115 1.00 81.69 401 ARG A C 1
ATOM 3260 O O . ARG A 1 401 ? 20.667 -12.038 -1.357 1.00 81.69 401 ARG A O 1
ATOM 3267 N N . ILE A 1 402 ? 19.563 -14.006 -1.266 1.00 80.50 402 ILE A N 1
ATOM 3268 C CA . ILE A 1 402 ? 18.294 -13.491 -1.791 1.00 80.50 402 ILE A CA 1
ATOM 3269 C C . ILE A 1 402 ? 17.416 -12.957 -0.658 1.00 80.50 402 ILE A C 1
ATOM 3271 O O . ILE A 1 402 ? 16.774 -11.925 -0.828 1.00 80.50 402 ILE A O 1
ATOM 3275 N N . CYS A 1 403 ? 17.365 -13.643 0.487 1.00 77.69 403 CYS A N 1
ATOM 3276 C CA . CYS A 1 403 ? 16.378 -13.367 1.528 1.00 77.69 403 CYS A CA 1
ATOM 3277 C C . CYS A 1 403 ? 16.954 -12.573 2.702 1.00 77.69 403 CYS A C 1
ATOM 3279 O O . CYS A 1 403 ? 17.697 -13.099 3.516 1.00 77.69 403 CYS A O 1
ATOM 3281 N N . TRP A 1 404 ? 16.520 -11.330 2.906 1.00 77.12 404 TRP A N 1
ATOM 3282 C CA . TRP A 1 404 ? 17.006 -10.519 4.030 1.00 77.12 404 TRP A CA 1
ATOM 3283 C C . TRP A 1 404 ? 16.778 -11.143 5.422 1.00 77.12 404 TRP A C 1
ATOM 3285 O O . TRP A 1 404 ? 17.469 -10.756 6.362 1.00 77.12 404 TRP A O 1
ATOM 3295 N N . ARG A 1 405 ? 15.833 -12.088 5.554 1.00 71.81 405 ARG A N 1
ATOM 3296 C CA . ARG A 1 405 ? 15.542 -12.808 6.805 1.00 71.81 405 ARG A CA 1
ATOM 3297 C C . ARG A 1 405 ? 16.350 -14.087 6.993 1.00 71.81 405 ARG A C 1
ATOM 3299 O O . ARG A 1 405 ? 16.662 -14.415 8.129 1.00 71.81 405 ARG A O 1
ATOM 3306 N N . CYS A 1 406 ? 16.658 -14.817 5.924 1.00 74.75 406 CYS A N 1
ATOM 3307 C CA . CYS A 1 406 ? 17.311 -16.123 6.023 1.00 74.75 406 CYS A CA 1
ATOM 3308 C C . CYS A 1 406 ? 18.525 -16.217 5.098 1.00 74.75 406 CYS A C 1
ATOM 3310 O O . CYS A 1 406 ? 18.641 -15.502 4.111 1.00 74.75 406 CYS A O 1
ATOM 3312 N N . SER A 1 407 ? 19.446 -17.132 5.375 1.00 75.75 407 SER A N 1
ATOM 3313 C CA . SER A 1 407 ? 20.661 -17.314 4.567 1.00 75.75 407 SER A CA 1
ATOM 3314 C C . SER A 1 407 ? 20.407 -17.979 3.200 1.00 75.75 407 SER A C 1
ATOM 3316 O O . SER A 1 407 ? 21.292 -18.651 2.685 1.00 75.75 407 SER A O 1
ATOM 3318 N N . ALA A 1 408 ? 19.218 -17.815 2.606 1.00 76.50 408 ALA A N 1
ATOM 3319 C CA . ALA A 1 408 ? 18.886 -18.374 1.299 1.00 76.50 408 ALA A CA 1
ATOM 3320 C C . ALA A 1 408 ? 19.774 -17.767 0.205 1.00 76.50 408 ALA A C 1
ATOM 3322 O O . ALA A 1 408 ? 19.853 -16.539 0.066 1.00 76.50 408 ALA A O 1
ATOM 3323 N N . GLU A 1 409 ? 20.410 -18.632 -0.589 1.00 81.75 409 GLU A N 1
ATOM 3324 C CA . GLU A 1 409 ? 21.322 -18.239 -1.663 1.00 81.75 409 GLU A CA 1
ATOM 3325 C C . GLU A 1 409 ? 20.777 -18.573 -3.063 1.00 81.75 409 GLU A C 1
ATOM 3327 O O . GLU A 1 409 ? 20.044 -19.538 -3.241 1.00 81.75 409 GLU A O 1
ATOM 3332 N N . ASN A 1 410 ? 21.151 -17.786 -4.078 1.00 73.50 410 ASN A N 1
ATOM 3333 C CA . ASN A 1 410 ? 20.740 -17.958 -5.483 1.00 73.50 410 ASN A CA 1
ATOM 3334 C C . ASN A 1 410 ? 21.564 -19.016 -6.254 1.00 73.50 410 ASN A C 1
ATOM 3336 O O . ASN A 1 410 ? 21.727 -18.907 -7.468 1.00 73.50 410 ASN A O 1
ATOM 3340 N N . HIS A 1 411 ? 22.170 -19.991 -5.569 1.00 73.19 411 HIS A N 1
ATOM 3341 C CA . HIS A 1 411 ? 23.028 -20.995 -6.209 1.00 73.19 411 HIS A CA 1
ATOM 3342 C C . HIS A 1 411 ? 22.320 -22.344 -6.339 1.00 73.19 411 HIS A C 1
ATOM 3344 O O . HIS A 1 411 ? 21.788 -22.868 -5.368 1.00 73.19 411 HIS A O 1
ATOM 3350 N N . ILE A 1 412 ? 22.382 -22.915 -7.546 1.00 59.00 412 ILE A N 1
ATOM 3351 C CA . ILE A 1 412 ? 21.816 -24.228 -7.908 1.00 59.00 412 ILE A CA 1
ATOM 3352 C C . ILE A 1 412 ? 22.491 -25.376 -7.131 1.00 59.00 412 ILE A C 1
ATOM 3354 O O . ILE A 1 412 ? 21.863 -26.405 -6.909 1.00 59.00 412 ILE A O 1
ATOM 3358 N N . ASP A 1 413 ? 23.728 -25.173 -6.671 1.00 62.59 413 ASP A N 1
ATOM 3359 C CA . ASP A 1 413 ? 24.526 -26.189 -5.970 1.00 62.59 413 ASP A CA 1
ATOM 3360 C C . ASP A 1 413 ? 24.451 -26.084 -4.436 1.00 62.59 413 ASP A C 1
ATOM 3362 O O . ASP A 1 413 ? 25.114 -26.842 -3.730 1.00 62.59 413 ASP A O 1
ATOM 3366 N N . ALA A 1 414 ? 23.686 -25.131 -3.893 1.00 55.69 414 ALA A N 1
ATOM 3367 C CA . ALA A 1 414 ? 23.474 -25.056 -2.454 1.00 55.69 414 ALA A CA 1
ATOM 3368 C C . ALA A 1 414 ? 22.417 -26.098 -2.055 1.00 55.69 414 ALA A C 1
ATOM 3370 O O . ALA A 1 414 ? 21.269 -26.001 -2.481 1.00 55.69 414 ALA A O 1
ATOM 3371 N N . GLU A 1 415 ? 22.779 -27.058 -1.195 1.00 55.16 415 GLU A N 1
ATOM 3372 C CA . GLU A 1 415 ? 21.884 -28.100 -0.641 1.00 55.16 415 GLU A CA 1
ATOM 3373 C C . GLU A 1 415 ? 20.631 -27.549 0.075 1.00 55.16 415 GLU A C 1
ATOM 3375 O O . GLU A 1 415 ? 19.741 -28.299 0.473 1.00 55.16 415 GLU A O 1
ATOM 3380 N N . HIS A 1 416 ? 20.519 -26.231 0.231 1.00 49.06 416 HIS A N 1
ATOM 3381 C CA . HIS A 1 416 ? 19.385 -25.569 0.853 1.00 49.06 416 HIS A CA 1
ATOM 3382 C C . HIS A 1 416 ? 18.326 -25.193 -0.192 1.00 49.06 416 HIS A C 1
ATOM 3384 O O . HIS A 1 416 ? 18.140 -24.031 -0.558 1.00 49.06 416 HIS A O 1
ATOM 3390 N N . CYS A 1 417 ? 17.591 -26.209 -0.648 1.00 44.25 417 CYS A N 1
ATOM 3391 C CA . CYS A 1 417 ? 16.277 -26.035 -1.259 1.00 44.25 417 CYS A CA 1
ATOM 3392 C C . CYS A 1 417 ? 15.346 -25.309 -0.275 1.00 44.25 417 CYS A C 1
ATOM 3394 O O . CYS A 1 417 ? 15.002 -25.892 0.739 1.00 44.25 417 CYS A O 1
ATOM 3396 N N . TYR A 1 418 ? 14.957 -24.067 -0.589 1.00 44.66 418 TYR A N 1
ATOM 3397 C CA . TYR A 1 418 ? 13.693 -23.337 -0.319 1.00 44.66 418 TYR A CA 1
ATOM 3398 C C . TYR A 1 418 ? 12.720 -23.716 0.834 1.00 44.66 418 TYR A C 1
ATOM 3400 O O . TYR A 1 418 ? 11.569 -23.285 0.805 1.00 44.66 418 TYR A O 1
ATOM 3408 N N . LEU A 1 419 ? 13.123 -24.443 1.868 1.00 44.91 419 LEU A N 1
ATOM 3409 C CA . LEU A 1 419 ? 12.252 -24.947 2.928 1.00 44.91 419 LEU A CA 1
ATOM 3410 C C . LEU A 1 419 ? 13.014 -24.946 4.254 1.00 44.91 419 LEU A C 1
ATOM 3412 O O . LEU A 1 419 ? 13.623 -25.940 4.618 1.00 44.91 419 LEU A O 1
ATOM 3416 N N . ASP A 1 420 ? 13.007 -23.806 4.941 1.00 35.03 420 ASP A N 1
ATOM 3417 C CA . ASP A 1 420 ? 12.463 -23.740 6.301 1.00 35.03 420 ASP A CA 1
ATOM 3418 C C . ASP A 1 420 ? 12.396 -22.277 6.764 1.00 35.03 420 ASP A C 1
ATOM 3420 O O . ASP A 1 420 ? 13.376 -21.532 6.691 1.00 35.03 420 ASP A O 1
ATOM 3424 N N . LEU A 1 421 ? 11.212 -21.847 7.199 1.00 35.59 421 LEU A N 1
ATOM 3425 C CA . LEU A 1 421 ? 10.988 -20.589 7.923 1.00 35.59 421 LEU A CA 1
ATOM 3426 C C . LEU A 1 421 ? 10.521 -20.924 9.347 1.00 35.59 421 LEU A C 1
ATOM 3428 O O . LEU A 1 421 ? 9.539 -20.356 9.825 1.00 35.59 421 LEU A O 1
ATOM 3432 N N . SER A 1 422 ? 11.189 -21.893 9.976 1.00 30.92 422 SER A N 1
ATOM 3433 C CA . SER A 1 422 ? 11.059 -22.204 11.401 1.00 30.92 422 SER A CA 1
ATOM 3434 C C . SER A 1 422 ? 11.823 -21.199 12.254 1.00 30.92 422 SER A C 1
ATOM 3436 O O . SER A 1 422 ? 13.031 -21.017 11.961 1.00 30.92 422 SER A O 1
#

Sequence (422 aa):
MYEDFIACSGSWEKSTLFRTITSSKKNQRRGCRKWLTRRQMLVHFKDPKLVAAIIDRKMKDKTLRKSEVRRHPEVPSLRQYLILVDDEVIDENTISLDDVFQLSVINLLSKKIKDAHAKKSSDGVNALLLACKLGETLRVAVLQDLDSITKRLSGVRKKLQNALDEQQGDDILESAVAEAKGADEGVYDSELLWDMIDNVGSYSGKNNTRDFERALKLPLAPDLVWTTMKKKEDSEEFHDVQVPVFLPHKILLYLFNTLQLQIPWDALQKYWEHCKQFCLWAQPFDGTPIPLCLYGDTARYGQGYDQSKVTGFWLSLVLWRPKSTRMSQWLLWSLNGDLSRGFLSHNPLILVVVRSLNCAFDGMTPEGADLPHKFAVTEIRGDWEFFVQTFKLKQWYKTRRICWRCSAENHIDAEHCYLDLS

Radius of gyration: 30.94 Å; chains: 1; bounding box: 72×73×69 Å

Secondary structure (DSSP, 8-state):
-HHHHHHTTT-GGG-HHHHHHHB--------EEEEEEHHHHHHHH--HHHHHHHHHHHHH-HHHHHHSEEE-SS-TTSEEEEEEE---------B----SSSHHHHHHHHHHHHHHHTS--S-TTSHHHHHHHHHHHHHHHHHHHHHHHHHHHHHHHHHHHHHHHTT--THHHHHHHHHHHTTTTTS---HHHHHHHTTS----TT-TT--HHHHH--S-PPEEEEEEEESSTT---EEEEEEEE--HHHHHHIIIIIS-----HHHHHHHHHHHHHH-GGGTT--S-SEEEEEEEEEEEESSTT--EEEEEEEEEETT---SSGGGG-EEEEEEETTT--THHHHHHHHHHHHHHHHHHHHTB-TTSPBPSS-EEEEEEEE-HHHHHHHH--S--TTSSB--TTS--BS-TT-S--S----